Protein 5ZWL (pdb70)

Sequence (392 aa):
MVMTVRVIAPDKTVWDAPAEEVILPSTTGQLGILSNHAPLLTALETGVMRVRQDREWVAIALMGGFAEVENNEVTILVNGAERGDTIDLEKAKAEFAAAQAALAQAEQGESKQAKIQATQAFRRARARLQAAGGVVEIMRLVAAAKVAAAQEQVMASRPFADRLAQVLYSLQTRLRFEDVDLPLLAKRPVKTVALLVVTGDRGLCGGYNTNVIRRAKERLQQELEAEGLKYTLVIVGRKAAQYFQRRDYPIDAVYSGLEQIPSASEAGQIASELLSLFLSETVDRVELIYTKFVSLISSKPVVQTLLPLDPQGLETADDEIFRLTTRGSHLEVNREKVTSTLPALPSDMIFEQDPLQILDALLPLYLNNQLLRALQEAAASELAARMTAMNNA

Radius of gyration: 21.64 Å; Cα contacts (8 Å, |Δi|>4): 782; chains: 2; bounding box: 58×50×59 Å

Solvent-accessible surface area: 18267 Å² total; per-residue (Å²): 158,77,4,42,0,52,0,4,4,1,19,108,57,53,21,88,22,82,1,36,36,0,29,0,0,2,66,92,32,72,26,54,3,102,28,122,63,54,25,8,0,0,0,4,63,27,1,0,0,54,0,54,77,99,204,142,112,30,20,0,0,0,42,11,3,0,0,3,3,40,125,43,76,2,2,0,0,0,28,18,24,40,96,10,104,96,14,77,69,111,104,2,108,61,62,15,56,64,13,81,64,51,31,65,126,12,96,142,20,158,41,123,31,34,26,38,64,14,34,50,53,31,119,123,11,70,0,17,19,8,6,26,35,28,89,48,161,83,213,206,158,100,25,35,52,97,9,62,46,16,11,110,16,18,94,29,13,55,55,0,6,13,37,4,10,13,0,8,146,9,0,58,99,101,34,155,3,77,98,18,128,21,80,10,10,30,172,51,114,46,149,28,0,0,0,0,0,0,0,0,52,77,58,144,5,69,31,12,27,57,76,0,22,136,80,0,80,91,41,1,110,60,0,114,80,109,52,30,141,38,19,0,0,0,1,0,130,162,1,9,98,53,0,124,182,111,135,45,64,53,48,20,52,27,57,7,3,91,42,81,2,31,5,90,23,0,15,110,1,1,40,21,0,19,0,2,0,65,18,110,63,0,15,50,0,4,4,0,8,8,42,1,67,51,86,107,57,42,110,26,22,42,74,74,8,0,29,8,80,29,109,17,2,53,93,53,49,64,94,24,4,134,5,37,46,122,45,70,76,6,16,4,54,79,102,156,48,112,56,107,35,99,61,18,33,113,108,10,79,35,64,10,82,31,61,97,0,0,56,19,1,0,40,1,22,0,7,22,73,0,3,58,8,0,6,7,0,6,5,0,1,18,12,22,87,13,75,26,86,72,126,121

Foldseek 3Di:
DWAWEWEAAPVGTPDTDIFQWKWAQFPVGTDIDGPPDAKDKTWGDQAWMWTHRDHDIWIKGFHIFMWIAHNRYIYHYGNDIGTLVPADLVVLVVQLVVLVVQLVVVVVDDDPVSNVVSVSSNSNSLRSNCRNVVDNPD/DDPCLVVLLVVLLVLLVVLPVLQLVLQQLLQVLVVVDDLVPFDDQLQDQDDFQEEEEEQAAAAPPQQPCQVVQSLVVVVVVVVVCVVVNHHYEYEYADVVSVVVCVVVPGHHDYYHYHQDLRHDLVNLVVVLVSVCVCRSVPVGRWYKYWAWADPDFADIHIDIGTLTSDDSVVSNDGPFKRKRKDDDDLAITIDIGGDDSPDDHDDPPDDDPDDSSVVVNVSVSSVSSSVSSVRSSRRSSSRSRSNSVSVVVD

Nearest PDB structures (foldseek):
  5zwl-assembly1_E  TM=1.007E+00  e=2.828E-28  Thermosynechococcus vestitus BP-1
  6fkh-assembly1_e  TM=9.312E-01  e=1.196E-16  Spinacia oleracea
  5hkk-assembly2_P  TM=8.466E-01  e=2.250E-13  Caldalkalibacillus thermarum TA2.A1
  5ik2-assembly1_H  TM=8.121E-01  e=1.254E-13  Caldalkalibacillus thermarum TA2.A1
  2rq7-assembly1_A  TM=6.568E-01  e=1.268E-16  Thermosynechococcus vestitus BP-1

B-factor: mean 75.82, std 28.47, range [38.19, 203.87]

Structure (mmCIF, N/CA/C/O backbone):
data_5ZWL
#
_entry.id   5ZWL
#
_cell.length_a   71.556
_cell.length_b   71.556
_cell.length_c   204.969
_cell.angle_alpha   90.00
_cell.angle_beta   90.00
_cell.angle_gamma   90.00
#
_symmetry.space_group_name_H-M   'P 41 21 2'
#
loop_
_entity.id
_entity.type
_entity.pdbx_description
1 polymer 'ATP synthase epsilon chain'
2 polymer 'ATP synthase gamma chain'
3 water water
#
loop_
_atom_site.group_PDB
_atom_site.id
_atom_site.type_symbol
_atom_site.label_atom_id
_atom_site.label_alt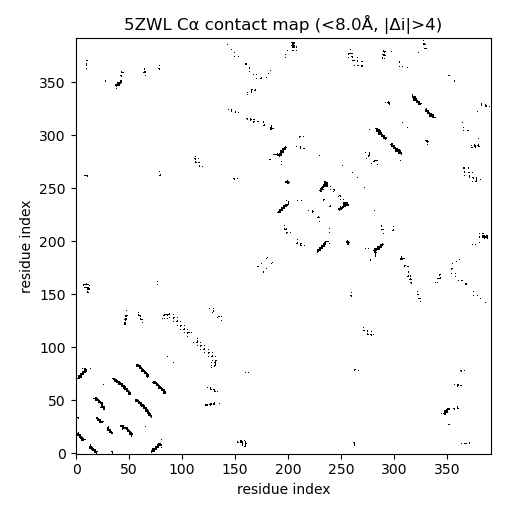_id
_atom_site.label_comp_id
_atom_site.label_asym_id
_atom_site.label_entity_id
_atom_site.label_seq_id
_atom_site.pdbx_PDB_ins_code
_atom_site.Cartn_x
_atom_site.Cartn_y
_atom_site.Cartn_z
_atom_site.occupancy
_atom_site.B_iso_or_equiv
_atom_site.auth_seq_id
_atom_site.auth_comp_id
_atom_site.auth_asym_id
_atom_site.auth_atom_id
_atom_site.pdbx_PDB_model_num
ATOM 1 N N . MET A 1 1 ? 13.338 51.221 -0.821 1.00 178.90 1 MET E N 1
ATOM 2 C CA . MET A 1 1 ? 12.518 50.320 -0.019 1.00 174.67 1 MET E CA 1
ATOM 3 C C . MET A 1 1 ? 11.340 49.730 -0.823 1.00 168.59 1 MET E C 1
ATOM 4 O O . MET A 1 1 ? 10.461 49.098 -0.247 1.00 173.33 1 MET E O 1
ATOM 9 N N . VAL A 1 2 ? 11.311 49.909 -2.145 1.00 139.03 2 VAL E N 1
ATOM 10 C CA . VAL A 1 2 ? 10.151 49.515 -2.937 1.00 111.98 2 VAL E CA 1
ATOM 11 C C . VAL A 1 2 ? 10.597 48.987 -4.290 1.00 93.30 2 VAL E C 1
ATOM 12 O O . VAL A 1 2 ? 11.488 49.555 -4.929 1.00 92.12 2 VAL E O 1
ATOM 16 N N . MET A 1 3 ? 9.971 47.897 -4.722 1.00 76.47 3 MET E N 1
ATOM 17 C CA . MET A 1 3 ? 10.013 47.465 -6.102 1.00 66.29 3 MET E CA 1
ATOM 18 C C . MET A 1 3 ? 8.581 47.418 -6.593 1.00 72.37 3 MET E C 1
ATOM 19 O O . MET A 1 3 ? 7.657 47.182 -5.812 1.00 76.52 3 MET E O 1
ATOM 24 N N . THR A 1 4 ? 8.384 47.657 -7.882 1.00 73.83 4 THR E N 1
ATOM 25 C CA . THR A 1 4 ? 7.101 47.361 -8.496 1.00 78.61 4 THR E CA 1
ATOM 26 C C . THR A 1 4 ? 7.202 45.998 -9.178 1.00 73.72 4 THR E C 1
ATOM 27 O O . THR A 1 4 ? 8.176 45.722 -9.886 1.00 71.68 4 THR E O 1
ATOM 31 N N . VAL A 1 5 ? 6.252 45.111 -8.882 1.00 70.49 5 VAL E N 1
ATOM 32 C CA . VAL A 1 5 ? 6.253 43.754 -9.415 1.00 63.47 5 VAL E CA 1
ATOM 33 C C . VAL A 1 5 ? 5.049 43.622 -10.323 1.00 66.21 5 VAL E C 1
ATOM 34 O O . VAL A 1 5 ? 3.920 43.920 -9.908 1.00 66.49 5 VAL E O 1
ATOM 38 N N . ARG A 1 6 ? 5.297 43.158 -11.551 1.00 64.38 6 ARG E N 1
ATOM 39 C CA . ARG A 1 6 ? 4.284 42.948 -12.572 1.00 68.97 6 ARG E CA 1
ATOM 40 C C . ARG A 1 6 ? 4.436 41.561 -13.175 1.00 61.00 6 ARG E C 1
ATOM 41 O O . ARG A 1 6 ? 5.513 41.216 -13.675 1.00 58.09 6 ARG E O 1
ATOM 49 N N . VAL A 1 7 ? 3.356 40.780 -13.155 1.00 58.24 7 VAL E N 1
ATOM 50 C CA . VAL A 1 7 ? 3.272 39.514 -13.868 1.00 52.75 7 VAL E CA 1
ATOM 51 C C . VAL A 1 7 ? 2.320 39.701 -15.054 1.00 56.31 7 VAL E C 1
ATOM 52 O O . VAL A 1 7 ? 1.151 40.097 -14.876 1.00 54.43 7 VAL E O 1
ATOM 56 N N . ILE A 1 8 ? 2.836 39.422 -16.254 1.00 56.22 8 ILE E N 1
ATOM 57 C CA . ILE A 1 8 ? 2.172 39.696 -17.526 1.00 57.58 8 ILE E CA 1
ATOM 58 C C . ILE A 1 8 ? 1.961 38.381 -18.273 1.00 57.63 8 ILE E C 1
ATOM 59 O O . ILE A 1 8 ? 2.923 37.636 -18.531 1.00 57.80 8 ILE E O 1
ATOM 64 N N . ALA A 1 9 ? 0.709 38.077 -18.571 1.00 54.55 9 ALA E N 1
ATOM 65 C CA . ALA A 1 9 ? 0.321 36.905 -19.337 1.00 54.44 9 ALA E CA 1
ATOM 66 C C . ALA A 1 9 ? 0.003 37.325 -20.774 1.00 54.35 9 ALA E C 1
ATOM 67 O O . ALA A 1 9 ? -0.043 38.522 -21.089 1.00 57.11 9 ALA E O 1
ATOM 69 N N . PRO A 1 10 ? -0.200 36.377 -21.687 1.00 52.37 10 PRO E N 1
ATOM 70 C CA . PRO A 1 10 ? -0.403 36.803 -23.091 1.00 56.18 10 PRO E CA 1
ATOM 71 C C . PRO A 1 10 ? -1.605 37.702 -23.261 1.00 56.77 10 PRO E C 1
ATOM 72 O O . PRO A 1 10 ? -1.553 38.602 -24.093 1.00 57.24 10 PRO E O 1
ATOM 76 N N . ASP A 1 11 ? -2.657 37.554 -22.448 1.00 61.37 11 ASP E N 1
ATOM 77 C CA . ASP A 1 11 ? -3.857 38.354 -22.660 1.00 63.41 11 ASP E CA 1
ATOM 78 C C . ASP A 1 11 ? -3.988 39.538 -21.727 1.00 65.88 11 ASP E C 1
ATOM 79 O O . ASP A 1 11 ? -4.830 40.408 -21.998 1.00 66.74 11 ASP E O 1
ATOM 84 N N . LYS A 1 12 ? -3.205 39.608 -20.647 1.00 64.94 12 LYS E N 1
ATOM 85 C CA . LYS A 1 12 ? -3.502 40.596 -19.614 1.00 65.74 12 LYS E CA 1
ATOM 86 C C . LYS A 1 12 ? -2.383 40.637 -18.571 1.00 62.29 12 LYS E C 1
ATOM 87 O O . LYS A 1 12 ? -1.628 39.680 -18.391 1.00 57.67 12 LYS E O 1
ATOM 93 N N . THR A 1 13 ? -2.272 41.771 -17.896 1.00 69.19 13 THR E N 1
ATOM 94 C CA . THR A 1 13 ? -1.441 41.825 -16.698 1.00 68.18 13 THR E CA 1
ATOM 95 C C . THR A 1 13 ? -2.200 41.157 -15.567 1.00 70.35 13 THR E C 1
ATOM 96 O O . THR A 1 13 ? -3.320 41.570 -15.246 1.00 71.46 13 THR E O 1
ATOM 100 N N . VAL A 1 14 ? -1.592 40.123 -14.979 1.00 69.49 14 VAL E N 1
ATOM 101 C CA . VAL A 1 14 ? -2.213 39.355 -13.908 1.00 66.10 14 VAL E CA 1
ATOM 102 C C . VAL A 1 14 ? -1.883 39.936 -12.537 1.00 7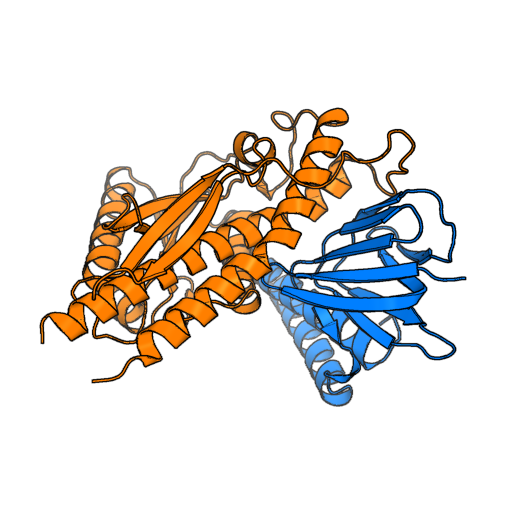0.24 14 VAL E C 1
ATOM 103 O O . VAL A 1 14 ? -2.729 39.915 -11.637 1.00 71.99 14 VAL E O 1
ATOM 107 N N . TRP A 1 15 ? -0.685 40.501 -12.368 1.00 68.72 15 TRP E N 1
ATOM 108 C CA . TRP A 1 15 ? -0.290 41.021 -11.070 1.00 67.35 15 TRP E CA 1
ATOM 109 C C . TRP A 1 15 ? 0.466 42.329 -11.236 1.00 67.27 15 TRP E C 1
ATOM 110 O O . TRP A 1 15 ? 1.335 42.437 -12.101 1.00 65.09 15 TRP E O 1
ATOM 121 N N . ASP A 1 16 ? 0.151 43.320 -10.397 1.00 67.42 16 ASP E N 1
ATOM 122 C CA . ASP A 1 16 ? 0.827 44.614 -10.498 1.00 69.40 16 ASP E CA 1
ATOM 123 C C . ASP A 1 16 ? 0.715 45.315 -9.140 1.00 70.13 16 ASP E C 1
ATOM 124 O O . ASP A 1 16 ? -0.337 45.881 -8.841 1.00 73.43 16 ASP E O 1
ATOM 129 N N . ALA A 1 17 ? 1.789 45.308 -8.347 1.00 68.30 17 ALA E N 1
ATOM 130 C CA . ALA A 1 17 ? 1.727 45.907 -7.008 1.00 71.27 17 ALA E CA 1
ATOM 131 C C . ALA A 1 17 ? 3.145 46.110 -6.480 1.00 70.21 17 ALA E C 1
ATOM 132 O O . ALA A 1 17 ? 4.083 45.434 -6.928 1.00 68.16 17 ALA E O 1
ATOM 134 N N . PRO A 1 18 ? 3.318 46.998 -5.504 1.00 74.26 18 PRO E N 1
ATOM 135 C CA . PRO A 1 18 ? 4.634 47.138 -4.876 1.00 75.36 18 PRO E CA 1
ATOM 136 C C . PRO A 1 18 ? 4.950 45.963 -3.962 1.00 71.93 18 PRO E C 1
ATOM 137 O O . PRO A 1 18 ? 4.067 45.308 -3.406 1.00 70.14 18 PRO E O 1
ATOM 141 N N . ALA A 1 19 ? 6.238 45.681 -3.839 1.00 67.65 19 ALA E N 1
ATOM 142 C CA . ALA A 1 19 ? 6.692 44.589 -3.011 1.00 65.12 19 ALA E CA 1
ATOM 143 C C . ALA A 1 19 ? 8.039 44.965 -2.417 1.00 69.68 19 ALA E C 1
ATOM 144 O O . ALA A 1 19 ? 8.815 45.725 -3.016 1.00 70.10 19 ALA E O 1
ATOM 146 N N . GLU A 1 20 ? 8.295 44.427 -1.227 1.00 62.11 20 GLU E N 1
ATOM 147 C CA . GLU A 1 20 ? 9.605 44.512 -0.598 1.00 62.27 20 GLU E CA 1
ATOM 148 C C . GLU A 1 20 ? 10.523 43.399 -1.050 1.00 61.42 20 GLU E C 1
ATOM 149 O O . GLU A 1 20 ? 11.742 43.562 -1.023 1.00 65.52 20 GLU E O 1
ATOM 155 N N . GLU A 1 21 ? 9.973 42.261 -1.436 1.00 58.12 21 GLU E N 1
ATOM 156 C CA . GLU A 1 21 ? 10.849 41.136 -1.751 1.00 56.22 21 GLU E CA 1
ATOM 157 C C . GLU A 1 21 ? 10.079 40.210 -2.672 1.00 55.88 21 GLU E C 1
ATOM 158 O O . GLU A 1 21 ? 8.868 40.054 -2.497 1.00 57.02 21 GLU E O 1
ATOM 164 N N . VAL A 1 22 ? 10.765 39.632 -3.682 1.00 53.13 22 VAL E N 1
ATOM 165 C CA . VAL A 1 22 ? 10.135 38.655 -4.556 1.00 55.19 22 VAL E CA 1
ATOM 166 C C . VAL A 1 22 ? 11.085 37.483 -4.744 1.00 50.18 22 VAL E C 1
ATOM 167 O O . VAL A 1 22 ? 12.298 37.668 -4.860 1.00 51.15 22 VAL E O 1
ATOM 171 N N . ILE A 1 23 ? 10.537 36.280 -4.664 1.00 49.14 23 ILE E N 1
ATOM 172 C CA . ILE A 1 23 ? 11.246 35.035 -4.899 1.00 48.04 23 ILE E CA 1
ATOM 173 C C . ILE A 1 23 ? 10.801 34.514 -6.272 1.00 52.05 23 ILE E C 1
ATOM 174 O O . ILE A 1 23 ? 9.605 34.254 -6.487 1.00 51.11 23 ILE E O 1
ATOM 179 N N . LEU A 1 24 ? 11.768 34.308 -7.173 1.00 50.90 24 LEU E N 1
ATOM 180 C CA . LEU A 1 24 ? 11.465 33.900 -8.547 1.00 51.41 24 LEU E CA 1
ATOM 181 C C . LEU A 1 24 ? 11.855 32.458 -8.766 1.00 52.75 24 LEU E C 1
ATOM 182 O O . LEU A 1 24 ? 12.961 32.039 -8.366 1.00 47.76 24 LEU E O 1
ATOM 187 N N . PRO A 1 25 ? 10.986 31.673 -9.417 1.00 51.51 25 PRO E N 1
ATOM 188 C CA . PRO A 1 25 ? 11.384 30.301 -9.692 1.00 50.66 25 PRO E CA 1
ATOM 189 C C . PRO A 1 25 ? 12.211 30.221 -10.969 1.00 47.97 25 PRO E C 1
ATOM 190 O O . PRO A 1 25 ? 11.742 29.845 -12.027 1.00 49.65 25 PRO E O 1
ATOM 194 N N . SER A 1 26 ? 13.494 30.581 -10.879 1.00 47.47 26 SER E N 1
ATOM 195 C CA . SER A 1 26 ? 14.326 30.501 -12.074 1.00 52.69 26 SER E CA 1
ATOM 196 C C . SER A 1 26 ? 14.664 29.041 -12.416 1.00 50.53 26 SER E C 1
ATOM 197 O O . SER A 1 26 ? 14.558 28.129 -11.579 1.00 52.40 26 SER E O 1
ATOM 200 N N . THR A 1 27 ? 15.095 28.812 -13.667 1.00 47.26 27 THR E N 1
ATOM 201 C CA . THR A 1 27 ? 15.442 27.444 -14.081 1.00 45.05 27 THR E CA 1
ATOM 202 C C . THR A 1 27 ? 16.668 26.897 -13.373 1.00 48.89 27 THR E C 1
ATOM 203 O O . THR A 1 27 ? 16.925 25.688 -13.440 1.00 54.23 27 THR E O 1
ATOM 207 N N . THR A 1 28 ? 17.443 27.755 -12.707 1.00 47.04 28 THR E N 1
ATOM 208 C CA . THR A 1 28 ? 18.591 27.339 -11.924 1.00 54.22 28 THR E CA 1
ATOM 209 C C . THR A 1 28 ? 18.374 27.530 -10.418 1.00 54.15 28 THR E C 1
ATOM 210 O O . THR A 1 28 ? 19.346 27.510 -9.646 1.00 56.82 28 THR E O 1
ATOM 214 N N . GLY A 1 29 ? 17.141 27.746 -9.980 1.00 52.65 29 GLY E N 1
ATOM 215 C CA . GLY A 1 29 ? 16.875 27.801 -8.541 1.00 52.50 29 GLY E CA 1
ATOM 216 C C . GLY A 1 29 ? 16.032 29.005 -8.164 1.00 53.59 29 GLY E C 1
ATOM 217 O O . GLY A 1 29 ? 15.741 29.885 -8.965 1.00 52.95 29 GLY E O 1
ATOM 218 N N . GLN A 1 30 ? 15.611 28.983 -6.899 1.00 56.33 30 GLN E N 1
ATOM 219 C CA . GLN A 1 30 ? 14.879 30.110 -6.366 1.00 53.63 30 GLN E CA 1
ATOM 220 C C . GLN A 1 30 ? 15.836 31.279 -6.228 1.00 53.75 30 GLN E C 1
ATOM 221 O O . GLN A 1 30 ? 16.918 31.153 -5.650 1.00 58.32 30 GLN E O 1
ATOM 227 N N . LEU A 1 31 ? 15.458 32.403 -6.816 1.00 53.84 31 LEU E N 1
ATOM 228 C CA . LEU A 1 31 ? 16.214 33.638 -6.764 1.00 55.27 31 LEU E CA 1
ATOM 229 C C . LEU A 1 31 ? 15.525 34.558 -5.787 1.00 54.54 31 LEU E C 1
ATOM 230 O O . LEU A 1 31 ? 14.314 34.758 -5.878 1.00 54.94 31 LEU E O 1
ATOM 235 N N . GLY A 1 32 ? 16.302 35.169 -4.911 1.00 55.14 32 GLY E N 1
ATOM 236 C CA . GLY A 1 32 ? 15.749 36.116 -3.975 1.00 54.57 32 GLY E CA 1
ATOM 237 C C . GLY A 1 32 ? 16.085 37.528 -4.363 1.00 51.50 32 GLY E C 1
ATOM 238 O O . GLY A 1 32 ? 17.256 37.891 -4.441 1.00 62.54 32 GLY E O 1
ATOM 239 N N . ILE A 1 33 ? 15.066 38.346 -4.598 1.00 54.50 33 ILE E N 1
ATOM 240 C CA . ILE A 1 33 ? 15.257 39.714 -5.055 1.00 53.17 33 ILE E CA 1
ATOM 241 C C . ILE A 1 33 ? 14.780 40.707 -4.007 1.00 54.68 33 ILE E C 1
ATOM 242 O O . ILE A 1 33 ? 13.585 40.756 -3.685 1.00 64.22 33 ILE E O 1
ATOM 247 N N . LEU A 1 34 ? 15.688 41.579 -3.586 1.00 56.28 34 LEU E N 1
ATOM 248 C CA . LEU A 1 34 ? 15.383 42.737 -2.762 1.00 61.23 34 LEU E CA 1
ATOM 249 C C . LEU A 1 34 ? 15.575 44.001 -3.582 1.00 65.81 34 LEU E C 1
ATOM 250 O O . LEU A 1 34 ? 16.159 43.978 -4.671 1.00 64.82 34 LEU E O 1
ATOM 255 N N . SER A 1 35 ? 15.116 45.111 -3.004 1.00 65.44 35 SER E N 1
ATOM 256 C CA . SER A 1 35 ? 15.264 46.427 -3.598 1.00 67.46 35 SER E CA 1
ATOM 257 C C . SER A 1 35 ? 16.705 46.690 -4.004 1.00 71.74 35 SER E C 1
ATOM 258 O O . SER A 1 35 ? 17.650 46.159 -3.409 1.00 69.70 35 SER E O 1
ATOM 261 N N . ASN A 1 36 ? 16.848 47.551 -5.026 1.00 71.33 36 ASN E N 1
ATOM 262 C CA . ASN A 1 36 ? 18.132 48.045 -5.534 1.00 72.66 36 ASN E CA 1
ATOM 263 C C . ASN A 1 36 ? 19.004 46.917 -6.079 1.00 69.35 36 ASN E C 1
ATOM 264 O O . ASN A 1 36 ? 20.228 46.941 -5.976 1.00 68.48 36 ASN E O 1
ATOM 269 N N . HIS A 1 37 ? 18.389 45.913 -6.669 1.00 63.38 37 HIS E N 1
ATOM 270 C CA . HIS A 1 37 ? 19.162 44.842 -7.267 1.00 68.40 37 HIS E CA 1
ATOM 271 C C . HIS A 1 37 ? 19.697 45.297 -8.630 1.00 70.47 37 HIS E C 1
ATOM 272 O O . HIS A 1 37 ? 19.038 46.067 -9.350 1.00 70.14 37 HIS E O 1
ATOM 279 N N . ALA A 1 38 ? 20.909 44.834 -8.968 1.00 70.29 38 ALA E N 1
ATOM 280 C CA . ALA A 1 38 ? 21.479 45.090 -10.292 1.00 73.88 38 ALA E CA 1
ATOM 281 C C . ALA A 1 38 ? 20.602 44.469 -11.378 1.00 67.95 38 ALA E C 1
ATOM 282 O O . ALA A 1 38 ? 19.944 43.453 -11.144 1.00 66.33 38 ALA E O 1
ATOM 284 N N . PRO A 1 39 ? 20.595 45.043 -12.581 1.00 71.08 39 PRO E N 1
ATOM 285 C CA . PRO A 1 39 ? 19.756 44.496 -13.660 1.00 65.22 39 PRO E CA 1
ATOM 286 C C . PRO A 1 39 ? 20.100 43.045 -13.971 1.00 64.96 39 PRO E C 1
ATOM 287 O O . PRO A 1 39 ? 21.258 42.630 -13.958 1.00 68.05 39 PRO E O 1
ATOM 291 N N . LEU A 1 40 ? 19.069 42.262 -14.238 1.00 61.58 40 LEU E N 1
ATOM 292 C CA . LEU A 1 40 ? 19.225 40.828 -14.368 1.00 60.81 40 LEU E CA 1
ATOM 293 C C . LEU A 1 40 ? 18.143 40.323 -15.305 1.00 60.42 40 LEU E C 1
ATOM 294 O O . LEU A 1 40 ? 17.018 40.831 -15.278 1.00 62.74 40 LEU E O 1
ATOM 299 N N . LEU A 1 41 ? 18.474 39.303 -16.100 1.00 62.01 41 LEU E N 1
ATOM 300 C CA . LEU A 1 41 ? 17.507 38.595 -16.939 1.00 55.59 41 LEU E CA 1
ATOM 301 C C . LEU A 1 41 ? 17.611 37.120 -16.578 1.00 54.09 41 LEU E C 1
ATOM 302 O O . LEU A 1 41 ? 18.716 36.609 -16.389 1.00 59.00 41 LEU E O 1
ATOM 307 N N . THR A 1 42 ? 16.476 36.446 -16.406 1.00 53.30 42 THR E N 1
ATOM 308 C CA . THR A 1 42 ? 16.520 35.034 -16.042 1.00 50.88 42 THR E CA 1
ATOM 309 C C . THR A 1 42 ? 15.370 34.295 -16.702 1.00 52.76 42 THR E C 1
ATOM 310 O O . THR A 1 42 ? 14.274 34.850 -16.871 1.00 54.12 42 THR E O 1
ATOM 314 N N . ALA A 1 43 ? 15.627 33.040 -17.074 1.00 48.89 43 ALA E N 1
ATOM 315 C CA . ALA A 1 43 ? 14.540 32.121 -17.384 1.00 48.54 43 ALA E CA 1
ATOM 316 C C . ALA A 1 43 ? 13.773 31.747 -16.115 1.00 50.74 43 ALA E C 1
ATOM 317 O O . ALA A 1 43 ? 14.335 31.699 -15.014 1.00 50.47 43 ALA E O 1
ATOM 319 N N . LEU A 1 44 ? 12.490 31.432 -16.286 1.00 47.80 44 LEU E N 1
ATOM 320 C CA . LEU A 1 44 ? 11.614 30.972 -15.217 1.00 46.64 44 LEU E CA 1
ATOM 321 C C . LEU A 1 44 ? 11.049 29.622 -15.603 1.00 50.10 44 LEU E C 1
ATOM 322 O O . LEU A 1 44 ? 10.553 29.445 -16.742 1.00 50.92 44 LEU E O 1
ATOM 327 N N . GLU A 1 45 ? 11.159 28.670 -14.683 1.00 47.39 45 GLU E N 1
ATOM 328 C CA . GLU A 1 45 ? 10.529 27.375 -14.868 1.00 48.15 45 GLU E CA 1
ATOM 329 C C . GLU A 1 45 ? 9.039 27.500 -14.575 1.00 47.01 45 GLU E C 1
ATOM 330 O O . GLU A 1 45 ? 8.564 28.533 -14.110 1.00 52.63 45 GLU E O 1
ATOM 336 N N . THR A 1 46 ? 8.287 26.451 -14.868 1.00 46.06 46 THR E N 1
ATOM 337 C CA . THR A 1 46 ? 6.951 26.316 -14.301 1.00 46.06 46 THR E CA 1
ATOM 338 C C . THR A 1 46 ? 7.099 26.018 -12.809 1.00 48.34 46 THR E C 1
ATOM 339 O O . THR A 1 46 ? 7.645 24.975 -12.450 1.00 46.01 46 THR E O 1
ATOM 343 N N . GLY A 1 47 ? 6.629 26.925 -11.948 1.00 45.87 47 GLY E N 1
ATOM 344 C CA . GLY A 1 47 ? 6.820 26.758 -10.507 1.00 48.19 47 GLY E CA 1
ATOM 345 C C . GLY A 1 47 ? 6.167 27.887 -9.740 1.00 50.94 47 GLY E C 1
ATOM 346 O O . GLY A 1 47 ? 5.183 28.443 -10.234 1.00 51.78 47 GLY E O 1
ATOM 347 N N . VAL A 1 48 ? 6.674 28.259 -8.552 1.00 52.02 48 VAL E N 1
ATOM 348 C CA . VAL A 1 48 ? 5.983 29.216 -7.703 1.00 47.40 48 VAL E CA 1
ATOM 349 C C . VAL A 1 48 ? 6.883 30.430 -7.483 1.00 50.13 48 VAL E C 1
ATOM 350 O O . VAL A 1 48 ? 8.086 30.305 -7.228 1.00 54.48 48 VAL E O 1
ATOM 354 N N . MET A 1 49 ? 6.301 31.602 -7.603 1.00 46.98 49 MET E N 1
ATOM 355 C CA . MET A 1 49 ? 6.939 32.821 -7.186 1.00 54.56 49 MET E CA 1
ATOM 356 C C . MET A 1 49 ? 6.286 33.258 -5.886 1.00 53.34 49 MET E C 1
ATOM 357 O O . MET A 1 49 ? 5.150 32.881 -5.586 1.00 54.59 49 MET E O 1
ATOM 362 N N . ARG A 1 50 ? 6.990 34.091 -5.141 1.00 50.36 50 ARG E N 1
ATOM 363 C CA . ARG A 1 50 ? 6.416 34.641 -3.926 1.00 49.28 50 ARG E CA 1
ATOM 364 C C . ARG A 1 50 ? 6.713 36.122 -3.824 1.00 50.35 50 ARG E C 1
ATOM 365 O O . ARG A 1 50 ? 7.770 36.596 -4.221 1.00 56.63 50 ARG E O 1
ATOM 373 N N . VAL A 1 51 ? 5.763 36.847 -3.262 1.00 51.84 51 VAL E N 1
ATOM 374 C CA . VAL A 1 51 ? 5.805 38.297 -3.193 1.00 55.56 51 VAL E CA 1
ATOM 375 C C . VAL A 1 51 ? 5.481 38.707 -1.762 1.00 59.01 51 VAL E C 1
ATOM 376 O O . VAL A 1 51 ? 4.474 38.263 -1.195 1.00 58.67 51 VAL E O 1
ATOM 380 N N . ARG A 1 52 ? 6.350 39.529 -1.168 1.00 59.06 52 ARG E N 1
ATOM 381 C CA . ARG A 1 52 ? 6.126 40.109 0.140 1.00 61.74 52 ARG E CA 1
ATOM 382 C C . ARG A 1 52 ? 6.028 41.623 -0.010 1.00 66.14 52 ARG E C 1
ATOM 383 O O . ARG A 1 52 ? 7.037 42.301 -0.282 1.00 63.84 52 ARG E O 1
ATOM 391 N N . GLN A 1 53 ? 4.801 42.132 0.137 1.00 61.58 53 GLN E N 1
ATOM 392 C CA . GLN A 1 53 ? 4.529 43.559 0.017 1.00 72.49 53 GLN E CA 1
ATOM 393 C C . GLN A 1 53 ? 4.868 44.290 1.312 1.00 78.93 53 GLN E C 1
ATOM 394 O O . GLN A 1 53 ? 5.435 45.391 1.285 1.00 84.39 53 GLN E O 1
ATOM 400 N N . ASP A 1 54 ? 4.538 43.705 2.458 1.00 76.21 54 ASP E N 1
ATOM 401 C CA . ASP A 1 54 ? 4.982 44.317 3.712 1.00 75.43 54 ASP E CA 1
ATOM 402 C C . ASP A 1 54 ? 5.662 43.252 4.564 1.00 71.46 54 ASP E C 1
ATOM 403 O O . ASP A 1 54 ? 6.893 43.128 4.550 1.00 66.49 54 ASP E O 1
ATOM 408 N N . ARG A 1 55 ? 4.867 42.442 5.250 1.00 70.54 55 ARG E N 1
ATOM 409 C CA . ARG A 1 55 ? 5.395 41.426 6.140 1.00 69.50 55 ARG E CA 1
ATOM 410 C C . ARG A 1 55 ? 4.791 40.070 5.875 1.00 69.07 55 ARG E C 1
ATOM 411 O O . ARG A 1 55 ? 5.166 39.111 6.550 1.00 72.76 55 ARG E O 1
ATOM 419 N N . GLU A 1 56 ? 3.852 39.964 4.954 1.00 67.98 56 GLU E N 1
ATOM 420 C CA . GLU A 1 56 ? 3.233 38.693 4.623 1.00 70.67 56 GLU E CA 1
ATOM 421 C C . GLU A 1 56 ? 3.567 38.308 3.195 1.00 71.37 56 GLU E C 1
ATOM 422 O O . GLU A 1 56 ? 3.971 39.139 2.377 1.00 69.43 56 GLU E O 1
ATOM 428 N N . TRP A 1 57 ? 3.394 37.023 2.922 1.00 66.29 57 TRP E N 1
ATOM 429 C CA . TRP A 1 57 ? 3.796 36.406 1.690 1.00 64.50 57 TRP E CA 1
ATOM 430 C C . TRP A 1 57 ? 2.563 36.047 0.878 1.00 65.93 57 TRP E C 1
ATOM 431 O O . TRP A 1 57 ? 1.519 35.695 1.433 1.00 71.34 57 TRP E O 1
ATOM 442 N N . VAL A 1 58 ? 2.695 36.180 -0.429 1.00 64.57 58 VAL E N 1
ATOM 443 C CA . VAL A 1 58 ? 1.677 35.777 -1.390 1.00 61.03 58 VAL E CA 1
ATOM 444 C C . VAL A 1 58 ? 2.376 34.923 -2.420 1.00 56.75 58 VAL E C 1
ATOM 445 O O . VAL A 1 58 ? 3.410 35.324 -2.964 1.00 58.24 58 VAL E O 1
ATOM 449 N N . ALA A 1 59 ? 1.826 33.744 -2.697 1.00 57.15 59 ALA E N 1
ATOM 450 C CA . ALA A 1 59 ? 2.397 32.849 -3.683 1.00 53.91 59 ALA E CA 1
ATOM 451 C C . ALA A 1 59 ? 1.575 32.829 -4.977 1.00 56.85 59 ALA E C 1
ATOM 452 O O . ALA A 1 59 ? 0.340 32.829 -4.938 1.00 59.09 59 ALA E O 1
ATOM 454 N N . ILE A 1 60 ? 2.268 32.797 -6.123 1.00 50.58 60 ILE E N 1
ATOM 455 C CA . ILE A 1 60 ? 1.640 32.715 -7.446 1.00 53.06 60 ILE E CA 1
ATOM 456 C C . ILE A 1 60 ? 2.272 31.584 -8.247 1.00 51.54 60 ILE E C 1
ATOM 457 O O . ILE A 1 60 ? 3.496 31.522 -8.405 1.00 53.34 60 ILE E O 1
ATOM 462 N N . ALA A 1 61 ? 1.441 30.690 -8.759 1.00 51.27 61 ALA E N 1
ATOM 463 C CA . ALA A 1 61 ? 1.892 29.666 -9.685 1.00 50.51 61 ALA E CA 1
ATOM 464 C C . ALA A 1 61 ? 2.166 30.273 -11.068 1.00 52.64 61 ALA E C 1
ATOM 465 O O . ALA A 1 61 ? 1.327 30.993 -11.618 1.00 52.75 61 ALA E O 1
ATOM 467 N N . LEU A 1 62 ? 3.347 30.012 -11.610 1.00 50.45 62 LEU E N 1
ATOM 468 C CA . LEU A 1 62 ? 3.773 30.543 -12.907 1.00 51.45 62 LEU E CA 1
ATOM 469 C C . LEU A 1 62 ? 4.005 29.391 -13.862 1.00 52.34 62 LEU E C 1
ATOM 470 O O . LEU A 1 62 ? 4.576 28.359 -13.485 1.00 47.80 62 LEU E O 1
ATOM 475 N N . MET A 1 63 ? 3.539 29.557 -15.104 1.00 49.44 63 MET E N 1
ATOM 476 C CA . MET A 1 63 ? 3.637 28.509 -16.111 1.00 54.81 63 MET E CA 1
ATOM 477 C C . MET A 1 63 ? 4.865 28.677 -17.014 1.00 55.66 63 MET E C 1
ATOM 478 O O . MET A 1 63 ? 4.791 28.399 -18.223 1.00 55.54 63 MET E O 1
ATOM 483 N N . GLY A 1 64 ? 5.968 29.194 -16.491 1.00 48.60 64 GLY E N 1
ATOM 484 C CA . GLY A 1 64 ? 7.178 29.270 -17.314 1.00 46.81 64 GLY E CA 1
ATOM 485 C C . GLY A 1 64 ? 7.290 30.584 -18.064 1.00 49.87 64 GLY E C 1
ATOM 486 O O . GLY A 1 64 ? 6.304 31.248 -18.364 1.00 50.62 64 GLY E O 1
ATOM 487 N N . GLY A 1 65 ? 8.520 30.989 -18.350 1.00 48.59 65 GLY E N 1
ATOM 488 C CA . GLY A 1 65 ? 8.680 32.281 -18.963 1.00 46.96 65 GLY E CA 1
ATOM 489 C C . GLY A 1 65 ? 10.030 32.885 -18.613 1.00 46.01 65 GLY E C 1
ATOM 490 O O . GLY A 1 65 ? 11.040 32.175 -18.594 1.00 49.11 65 GLY E O 1
ATOM 491 N N . PHE A 1 66 ? 10.047 34.189 -18.385 1.00 48.06 66 PHE E N 1
ATOM 492 C CA . PHE A 1 66 ? 11.272 34.865 -17.985 1.00 51.79 66 PHE E CA 1
ATOM 493 C C . PHE A 1 66 ? 10.918 36.076 -17.136 1.00 53.00 66 PHE E C 1
ATOM 494 O O . PHE A 1 66 ? 9.759 36.497 -17.069 1.00 51.58 66 PHE E O 1
ATOM 502 N N . ALA A 1 67 ? 11.956 36.664 -16.514 1.00 51.94 67 ALA E N 1
ATOM 503 C CA . ALA A 1 67 ? 11.824 37.817 -15.635 1.00 50.00 67 ALA E CA 1
ATOM 504 C C . ALA A 1 67 ? 12.994 38.749 -15.883 1.00 54.23 67 ALA E C 1
ATOM 505 O O . ALA A 1 67 ? 14.126 38.293 -16.106 1.00 52.61 67 ALA E O 1
ATOM 507 N N . GLU A 1 68 ? 12.727 40.045 -15.837 1.00 50.05 68 GLU E N 1
ATOM 508 C CA . GLU A 1 68 ? 13.774 41.038 -15.830 1.00 59.57 68 GLU E CA 1
ATOM 509 C C . GLU A 1 68 ? 13.645 41.838 -14.545 1.00 59.38 68 GLU E C 1
ATOM 510 O O . GLU A 1 68 ? 12.550 42.041 -14.008 1.00 60.56 68 GLU E O 1
ATOM 516 N N . VAL A 1 69 ? 14.775 42.282 -14.049 1.00 59.49 69 VAL E N 1
ATOM 517 C CA . VAL A 1 69 ? 14.779 43.116 -12.868 1.00 59.12 69 VAL E CA 1
ATOM 518 C C . VAL A 1 69 ? 15.721 44.275 -13.169 1.00 64.05 69 VAL E C 1
ATOM 519 O O . VAL A 1 69 ? 16.895 44.064 -13.516 1.00 63.16 69 VAL E O 1
ATOM 523 N N . GLU A 1 70 ? 15.186 45.497 -13.116 1.00 64.76 70 GLU E N 1
ATOM 524 C CA . GLU A 1 70 ? 15.935 46.676 -13.529 1.00 72.29 70 GLU E CA 1
ATOM 525 C C . GLU A 1 70 ? 15.330 47.885 -12.845 1.00 73.88 70 GLU E C 1
ATOM 526 O O . GLU A 1 70 ? 14.121 48.104 -12.946 1.00 73.35 70 GLU E O 1
ATOM 532 N N . ASN A 1 71 ? 16.166 48.657 -12.159 1.00 78.83 71 ASN E N 1
ATOM 533 C CA . ASN A 1 71 ? 15.761 49.901 -11.500 1.00 85.74 71 ASN E CA 1
ATOM 534 C C . ASN A 1 71 ? 14.493 49.711 -10.682 1.00 83.41 71 ASN E C 1
ATOM 535 O O . ASN A 1 71 ? 13.524 50.466 -10.809 1.00 83.36 71 ASN E O 1
ATOM 540 N N . ASN A 1 72 ? 14.506 48.654 -9.855 1.00 77.66 72 ASN E N 1
ATOM 541 C CA . ASN A 1 72 ? 13.405 48.336 -8.956 1.00 75.08 72 ASN E CA 1
ATOM 542 C C . ASN A 1 72 ? 12.089 48.093 -9.685 1.00 74.33 72 ASN E C 1
ATOM 543 O O . ASN A 1 72 ? 11.005 48.342 -9.141 1.00 73.43 72 ASN E O 1
ATOM 548 N N . GLU A 1 73 ? 12.185 47.595 -10.918 1.00 73.91 73 GLU E N 1
ATOM 549 C CA . 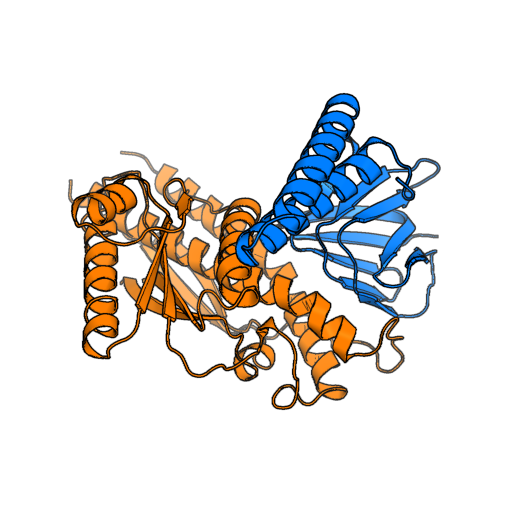GLU A 1 73 ? 11.062 47.031 -11.643 1.00 70.93 73 GLU E CA 1
ATOM 550 C C . GLU A 1 73 ? 11.348 45.558 -11.886 1.00 68.30 73 GLU E C 1
ATOM 551 O O . GLU A 1 73 ? 12.368 45.204 -12.501 1.00 67.22 73 GLU E O 1
ATOM 557 N N . VAL A 1 74 ? 10.440 44.707 -11.412 1.00 62.39 74 VAL E N 1
ATOM 558 C CA . VAL A 1 74 ? 10.472 43.281 -11.664 1.00 58.91 74 VAL E CA 1
ATOM 559 C C . VAL A 1 74 ? 9.341 42.999 -12.647 1.00 62.52 74 VAL E C 1
ATOM 560 O O . VAL A 1 74 ? 8.157 43.219 -12.341 1.00 60.02 74 VAL E O 1
ATOM 564 N N . THR A 1 75 ? 9.706 42.572 -13.854 1.00 62.55 75 THR E N 1
ATOM 565 C CA . THR A 1 75 ? 8.739 42.298 -14.911 1.00 62.22 75 THR E CA 1
ATOM 566 C C . THR A 1 75 ? 8.802 40.820 -15.243 1.00 58.66 75 THR E C 1
ATOM 567 O O . THR A 1 75 ? 9.865 40.290 -15.595 1.00 57.73 75 THR E O 1
ATOM 571 N N . ILE A 1 76 ? 7.673 40.146 -15.089 1.00 55.37 76 ILE E N 1
ATOM 572 C CA . ILE A 1 76 ? 7.605 38.708 -15.207 1.00 54.41 76 ILE E CA 1
ATOM 573 C C . ILE A 1 76 ? 6.676 38.398 -16.376 1.00 56.29 76 ILE E C 1
ATOM 574 O O . ILE A 1 76 ? 5.519 38.844 -16.378 1.00 55.28 76 ILE E O 1
ATOM 579 N N . LEU A 1 77 ? 7.201 37.688 -17.386 1.00 53.45 77 LEU E N 1
ATOM 580 C CA . LEU A 1 77 ? 6.421 37.239 -18.539 1.00 51.39 77 LEU E CA 1
ATOM 581 C C . LEU A 1 77 ? 6.249 35.740 -18.485 1.00 47.20 77 LEU E C 1
ATOM 582 O O . LEU A 1 77 ? 7.232 34.993 -18.520 1.00 49.19 77 LEU E O 1
ATOM 587 N N . VAL A 1 78 ? 4.996 35.299 -18.435 1.00 47.87 78 VAL E N 1
ATOM 588 C CA . VAL A 1 78 ? 4.672 33.885 -18.307 1.00 47.91 78 VAL E CA 1
ATOM 589 C C . VAL A 1 78 ? 3.516 33.540 -19.238 1.00 52.44 78 VAL E C 1
ATOM 590 O O . VAL A 1 78 ? 2.713 34.401 -19.616 1.00 52.05 78 VAL E O 1
ATOM 594 N N . ASN A 1 79 ? 3.463 32.261 -19.634 1.00 50.63 79 ASN E N 1
ATOM 595 C CA . ASN A 1 79 ? 2.369 31.762 -20.450 1.00 49.96 79 ASN E CA 1
ATOM 596 C C . ASN A 1 79 ? 1.062 31.725 -19.666 1.00 53.88 79 ASN E C 1
ATOM 597 O O . ASN A 1 79 ? -0.022 31.745 -20.255 1.00 44.54 79 ASN E O 1
ATOM 602 N N . GLY A 1 80 ? 1.144 31.764 -18.344 1.00 49.88 80 GLY E N 1
ATOM 603 C CA . GLY A 1 80 ? -0.015 31.744 -17.460 1.00 52.76 80 GLY E CA 1
ATOM 604 C C . GLY A 1 80 ? 0.422 31.921 -16.014 1.00 51.67 80 GLY E C 1
ATOM 605 O O . GLY A 1 80 ? 1.554 31.560 -15.680 1.00 49.86 80 GLY E O 1
ATOM 606 N N . ALA A 1 81 ? -0.443 32.484 -15.167 1.00 54.77 81 ALA E N 1
ATOM 607 C CA . ALA A 1 81 ? -0.160 32.707 -13.752 1.00 57.67 81 ALA E CA 1
ATOM 608 C C . ALA A 1 81 ? -1.470 32.611 -12.971 1.00 60.94 81 ALA E C 1
ATOM 609 O O . ALA A 1 81 ? -2.513 33.103 -13.421 1.00 61.64 81 ALA E O 1
ATOM 611 N N . GLU A 1 82 ? -1.406 31.991 -11.795 1.00 60.57 82 GLU E N 1
ATOM 612 C CA . GLU A 1 82 ? -2.573 31.780 -10.935 1.00 63.53 82 GLU E CA 1
ATOM 613 C C . GLU A 1 82 ? -2.209 32.096 -9.486 1.00 61.99 82 GLU E C 1
ATOM 614 O O . GLU A 1 82 ? -1.285 31.482 -8.957 1.00 58.52 82 GLU E O 1
ATOM 620 N N . ARG A 1 83 ? -2.953 33.008 -8.842 1.00 65.82 83 ARG E N 1
ATOM 621 C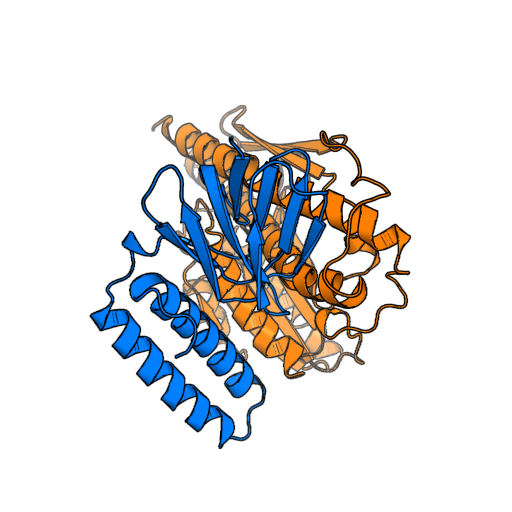 CA . ARG A 1 83 ? -2.766 33.323 -7.426 1.00 69.82 83 ARG E CA 1
ATOM 622 C C . ARG A 1 83 ? -3.000 32.095 -6.562 1.00 68.13 83 ARG E C 1
ATOM 623 O O . ARG A 1 83 ? -4.023 31.424 -6.688 1.00 70.11 83 ARG E O 1
ATOM 631 N N . GLY A 1 84 ? -2.062 31.802 -5.667 1.00 66.14 84 GLY E N 1
ATOM 632 C CA . GLY A 1 84 ? -2.238 30.649 -4.807 1.00 70.92 84 GLY E CA 1
ATOM 633 C C . GLY A 1 84 ? -3.473 30.723 -3.915 1.00 79.84 84 GLY E C 1
ATOM 634 O O . GLY A 1 84 ? -3.970 29.681 -3.492 1.00 77.32 84 GLY E O 1
ATOM 635 N N . ASP A 1 85 ? -3.992 31.930 -3.641 1.00 91.87 85 ASP E N 1
ATOM 636 C CA . ASP A 1 85 ? -5.231 32.090 -2.875 1.00 105.19 85 ASP E CA 1
ATOM 637 C C . ASP A 1 85 ? -6.420 31.437 -3.546 1.00 101.81 85 ASP E C 1
ATOM 638 O O . ASP A 1 85 ? -7.423 31.160 -2.883 1.00 103.95 85 ASP E O 1
ATOM 643 N N . THR A 1 86 ? -6.319 31.198 -4.841 1.00 96.68 86 THR E N 1
ATOM 644 C CA . THR A 1 86 ? -7.387 30.713 -5.691 1.00 97.44 86 THR E CA 1
ATOM 645 C C . THR A 1 86 ? -7.479 29.190 -5.722 1.00 96.68 86 THR E C 1
ATOM 646 O O . THR A 1 86 ? -8.514 28.650 -6.122 1.00 99.95 86 THR E O 1
ATOM 650 N N . ILE A 1 87 ? -6.461 28.488 -5.234 1.00 90.61 87 ILE E N 1
ATOM 651 C CA . ILE A 1 87 ? -6.276 27.060 -5.474 1.00 82.76 87 ILE E CA 1
ATOM 652 C C . ILE A 1 87 ? -6.643 26.299 -4.207 1.00 84.76 87 ILE E C 1
ATOM 653 O O . ILE A 1 87 ? -6.205 26.666 -3.105 1.00 83.28 87 ILE E O 1
ATOM 658 N N . ASP A 1 88 ? -7.470 25.260 -4.341 1.00 83.79 88 ASP E N 1
ATOM 659 C CA . ASP A 1 88 ? -7.881 24.522 -3.149 1.00 87.10 88 ASP E CA 1
ATOM 660 C C . ASP A 1 88 ? -6.798 23.514 -2.791 1.00 84.16 88 ASP E C 1
ATOM 661 O O . ASP A 1 88 ? -6.512 22.614 -3.588 1.00 84.32 88 ASP E O 1
ATOM 666 N N . LEU A 1 89 ? -6.193 23.653 -1.604 1.00 80.56 89 LEU E N 1
ATOM 667 C CA . LEU A 1 89 ? -4.982 22.886 -1.329 1.00 76.70 89 LEU E CA 1
ATOM 668 C C . LEU A 1 89 ? -5.264 21.387 -1.303 1.00 79.87 89 LEU E C 1
ATOM 669 O O . LEU A 1 89 ? -4.461 20.590 -1.808 1.00 79.35 89 LEU E O 1
ATOM 674 N N . GLU A 1 90 ? -6.411 20.984 -0.755 1.00 81.52 90 GLU E N 1
ATOM 675 C CA . GLU A 1 90 ? -6.792 19.577 -0.795 1.00 88.58 90 GLU E CA 1
ATOM 676 C C . GLU A 1 90 ? -6.921 19.096 -2.227 1.00 87.79 90 GLU E C 1
ATOM 677 O O . GLU A 1 90 ? -6.383 18.042 -2.595 1.00 87.63 90 GLU E O 1
ATOM 683 N N . LYS A 1 91 ? -7.621 19.878 -3.052 1.00 87.29 91 LYS E N 1
ATOM 684 C CA . LYS A 1 91 ? -7.797 19.543 -4.454 1.00 88.55 91 LYS E CA 1
ATOM 685 C C . LYS A 1 91 ? -6.450 19.425 -5.151 1.00 84.96 91 LYS E C 1
ATOM 686 O O . LYS A 1 91 ? -6.233 18.501 -5.939 1.00 79.97 91 LYS E O 1
ATOM 692 N N . ALA A 1 92 ? -5.520 20.346 -4.852 1.00 83.94 92 ALA E N 1
ATOM 693 C CA . ALA A 1 92 ? -4.248 20.400 -5.573 1.00 78.36 92 ALA E CA 1
ATOM 694 C C . ALA A 1 92 ? -3.328 19.262 -5.163 1.00 76.81 92 ALA E C 1
ATOM 695 O O . ALA A 1 92 ? -2.542 18.766 -5.984 1.00 73.73 92 ALA E O 1
ATOM 697 N N . LYS A 1 93 ? -3.415 18.833 -3.911 1.00 77.91 93 LYS E N 1
ATOM 698 C CA . LYS A 1 93 ? -2.763 17.589 -3.518 1.00 79.61 93 LYS E CA 1
ATOM 699 C C . LYS A 1 93 ? -3.340 16.435 -4.327 1.00 84.06 93 LYS E C 1
ATOM 700 O O . LYS A 1 93 ? -2.597 15.622 -4.893 1.00 87.73 93 LYS E O 1
ATOM 706 N N . ALA A 1 94 ? -4.671 16.389 -4.442 1.00 85.59 94 ALA E N 1
ATOM 707 C CA . ALA A 1 94 ? -5.305 15.327 -5.219 1.00 88.23 94 ALA E CA 1
ATOM 708 C C . ALA A 1 94 ? -4.803 15.321 -6.656 1.00 79.33 94 ALA E C 1
ATOM 709 O O . ALA A 1 94 ? -4.414 14.277 -7.202 1.00 76.40 94 ALA E O 1
ATOM 711 N N . GLU A 1 95 ? -4.810 16.486 -7.285 1.00 79.33 95 GLU E N 1
ATOM 712 C CA . GLU A 1 95 ? -4.445 16.567 -8.685 1.00 75.27 95 GLU E CA 1
ATOM 713 C C . GLU A 1 95 ? -2.981 16.236 -8.884 1.00 71.73 95 GLU E C 1
ATOM 714 O O . GLU A 1 95 ? -2.628 15.527 -9.825 1.00 74.02 95 GLU E O 1
ATOM 720 N N . PHE A 1 96 ? -2.115 16.746 -8.020 1.00 70.81 96 PHE E N 1
ATOM 721 C CA . PHE A 1 96 ? -0.700 16.421 -8.119 1.00 72.25 96 PHE E CA 1
ATOM 722 C C . PHE A 1 96 ? -0.465 14.917 -8.032 1.00 73.59 96 PHE E C 1
ATOM 723 O O . PHE A 1 96 ? 0.298 14.353 -8.826 1.00 70.85 96 PHE E O 1
ATOM 731 N N . ALA A 1 97 ? -1.076 14.254 -7.048 1.00 76.98 97 ALA E N 1
ATOM 732 C CA . ALA A 1 97 ? -0.917 12.809 -6.977 1.00 79.13 97 ALA E CA 1
ATOM 733 C C . ALA A 1 97 ? -1.410 12.152 -8.268 1.00 81.91 97 ALA E C 1
ATOM 734 O O . ALA A 1 97 ? -0.717 11.303 -8.844 1.00 82.13 97 ALA E O 1
ATOM 736 N N . ALA A 1 98 ? -2.572 12.585 -8.777 1.00 80.14 98 ALA E N 1
ATOM 737 C CA . ALA A 1 98 ? -3.135 11.950 -9.963 1.00 81.63 98 ALA E CA 1
ATOM 738 C C . ALA A 1 98 ? -2.247 12.167 -11.195 1.00 82.14 98 ALA E C 1
ATOM 739 O O . ALA A 1 98 ? -2.005 11.235 -11.969 1.00 84.37 98 ALA E O 1
ATOM 741 N N . ALA A 1 99 ? -1.748 13.391 -11.383 1.00 77.45 99 ALA E N 1
ATOM 742 C CA . ALA A 1 99 ? -0.827 13.672 -12.474 1.00 75.52 99 ALA E CA 1
ATOM 743 C C . ALA A 1 99 ? 0.475 12.912 -12.305 1.00 72.16 99 ALA E C 1
ATOM 744 O O . ALA A 1 99 ? 1.104 12.521 -13.293 1.00 70.29 99 ALA E O 1
ATOM 746 N N . GLN A 1 100 ? 0.901 12.706 -11.067 1.00 69.74 100 GLN E N 1
ATOM 747 C CA . GLN A 1 100 ? 2.088 11.905 -10.814 1.00 72.96 100 GLN E CA 1
ATOM 748 C C . GLN A 1 100 ? 1.910 10.499 -11.341 1.00 77.87 100 GLN E C 1
ATOM 749 O O . GLN A 1 100 ? 2.822 9.931 -11.955 1.00 82.05 100 GLN E O 1
ATOM 755 N N . ALA A 1 101 ? 0.753 9.897 -11.048 1.00 80.92 101 ALA E N 1
ATOM 756 C CA . ALA A 1 101 ? 0.499 8.535 -11.499 1.00 85.51 101 ALA E CA 1
ATOM 757 C C . ALA A 1 101 ? 0.317 8.480 -13.013 1.00 83.48 101 ALA E C 1
ATOM 758 O O . ALA A 1 101 ? 0.885 7.604 -13.673 1.00 83.54 101 ALA E O 1
ATOM 760 N N . ALA A 1 102 ? -0.491 9.390 -13.578 1.00 80.93 102 ALA E N 1
ATOM 761 C CA . ALA A 1 102 ? -0.655 9.437 -15.030 1.00 78.35 102 ALA E CA 1
ATOM 762 C C . ALA A 1 102 ? 0.682 9.614 -15.729 1.00 72.38 102 ALA E C 1
ATOM 763 O O . ALA A 1 102 ? 0.919 9.028 -16.785 1.00 77.33 102 ALA E O 1
ATOM 765 N N . LEU A 1 103 ? 1.564 10.434 -15.171 1.00 65.06 103 LEU E N 1
ATOM 766 C CA . LEU A 1 103 ? 2.900 10.547 -15.732 1.00 67.76 103 LEU E CA 1
ATOM 767 C C . LEU A 1 103 ? 3.652 9.222 -15.642 1.00 71.59 103 LEU E C 1
ATOM 768 O O . LEU A 1 103 ? 4.256 8.783 -16.623 1.00 68.36 103 LEU E O 1
ATOM 773 N N . ALA A 1 104 ? 3.653 8.574 -14.463 1.00 76.71 104 ALA E N 1
ATOM 774 C CA . ALA A 1 104 ? 4.315 7.275 -14.362 1.00 78.48 104 ALA E CA 1
ATOM 775 C C . ALA A 1 104 ? 3.787 6.317 -15.423 1.00 82.20 104 ALA E C 1
ATOM 776 O O . ALA A 1 104 ? 4.556 5.599 -16.083 1.00 84.27 104 ALA E O 1
ATOM 778 N N . GLN A 1 105 ? 2.474 6.335 -15.637 1.00 84.11 105 GLN E N 1
ATOM 779 C CA . GLN A 1 105 ? 1.861 5.452 -16.609 1.00 88.13 105 GLN E CA 1
ATOM 780 C C . GLN A 1 105 ? 2.322 5.793 -18.031 1.00 84.25 105 GLN E C 1
ATOM 781 O O . GLN A 1 105 ? 2.799 4.915 -18.750 1.00 81.82 105 GLN E O 1
ATOM 787 N N . ALA A 1 106 ? 2.213 7.065 -18.447 1.00 79.37 106 ALA E N 1
ATOM 788 C CA . ALA A 1 106 ? 2.740 7.462 -19.755 1.00 75.46 106 ALA E CA 1
ATOM 789 C C . ALA A 1 106 ? 4.173 6.981 -19.945 1.00 75.91 106 ALA E C 1
ATOM 790 O O . ALA A 1 106 ? 4.514 6.413 -20.987 1.00 70.60 106 ALA E O 1
ATOM 792 N N . GLU A 1 107 ? 5.009 7.128 -18.909 1.00 82.85 107 GLU E N 1
ATOM 793 C CA . GLU A 1 107 ? 6.413 6.743 -19.024 1.00 86.62 107 GLU E CA 1
ATOM 794 C C . GLU A 1 107 ? 6.587 5.248 -19.214 1.00 89.46 107 GLU E C 1
ATOM 795 O O . GLU A 1 107 ? 7.550 4.820 -19.860 1.00 90.54 107 GLU E O 1
ATOM 801 N N . GLN A 1 108 ? 5.694 4.429 -18.655 1.00 91.72 108 GLN E N 1
ATOM 802 C CA . GLN A 1 108 ? 5.807 3.021 -19.020 1.00 98.41 108 GLN E CA 1
ATOM 803 C C . GLN A 1 108 ? 5.445 2.788 -20.485 1.00 98.75 108 GLN E C 1
ATOM 804 O O . GLN A 1 108 ? 5.762 1.726 -21.032 1.00 97.38 108 GLN E O 1
ATOM 810 N N . GLY A 1 109 ? 4.808 3.761 -21.132 1.00 99.28 109 GLY E N 1
ATOM 811 C CA . GLY A 1 109 ? 4.216 3.563 -22.432 1.00 102.20 109 GLY E CA 1
ATOM 812 C C . GLY A 1 109 ? 5.185 3.789 -23.570 1.00 104.35 109 GLY E C 1
ATOM 813 O O . GLY A 1 109 ? 6.393 3.956 -23.401 1.00 106.68 109 GLY E O 1
ATOM 814 N N . GLU A 1 110 ? 4.617 3.801 -24.758 1.00 109.38 110 GLU E N 1
ATOM 815 C CA . GLU A 1 110 ? 5.360 3.845 -25.998 1.00 113.75 110 GLU E CA 1
ATOM 816 C C . GLU A 1 110 ? 5.316 5.211 -26.659 1.00 108.14 110 GLU E C 1
ATOM 817 O O . GLU A 1 110 ? 6.168 5.503 -27.504 1.00 109.48 110 GLU E O 1
ATOM 823 N N . SER A 1 111 ? 4.369 6.054 -26.264 1.00 92.52 111 SER E N 1
ATOM 824 C CA . SER A 1 111 ? 3.972 7.225 -27.027 1.00 78.05 111 SER E CA 1
ATOM 825 C C . SER A 1 111 ? 4.666 8.458 -26.468 1.00 71.63 111 SER E C 1
ATOM 826 O O . SER A 1 111 ? 4.377 8.891 -25.341 1.00 65.17 111 SER E O 1
ATOM 829 N N . LYS A 1 112 ? 5.581 9.035 -27.263 1.00 70.16 112 LYS E N 1
ATOM 830 C CA . LYS A 1 112 ? 6.222 10.289 -26.858 1.00 66.53 112 LYS E CA 1
ATOM 831 C C . LYS A 1 112 ? 5.200 11.406 -26.676 1.00 59.18 112 LYS E C 1
ATOM 832 O O . LYS A 1 112 ? 5.337 12.246 -25.766 1.00 61.68 112 LYS E O 1
ATOM 838 N N . GLN A 1 113 ? 4.143 11.407 -27.485 1.00 58.54 113 GLN E N 1
ATOM 839 C CA . GLN A 1 113 ? 3.137 12.449 -27.334 1.00 55.81 113 GLN E CA 1
ATOM 840 C C . GLN A 1 113 ? 2.493 12.378 -25.959 1.00 51.96 113 GLN E C 1
ATOM 841 O O . GLN A 1 113 ? 2.239 13.406 -25.343 1.00 50.89 113 GLN E O 1
ATOM 847 N N . ALA A 1 114 ? 2.154 11.171 -25.518 1.00 55.89 114 ALA E N 1
ATOM 848 C CA . ALA A 1 114 ? 1.548 10.986 -24.202 1.00 59.68 114 ALA E CA 1
ATOM 849 C C . ALA A 1 114 ? 2.498 11.397 -23.083 1.00 59.14 114 ALA E C 1
ATOM 850 O O . ALA A 1 114 ? 2.071 11.999 -22.095 1.00 56.35 114 ALA E O 1
ATOM 852 N N . LYS A 1 115 ? 3.785 11.056 -23.215 1.00 60.57 115 LYS E N 1
ATOM 853 C CA . LYS A 1 115 ? 4.780 11.449 -22.228 1.00 60.74 115 LYS E CA 1
ATOM 854 C C . LYS A 1 115 ? 4.839 12.957 -22.097 1.00 59.69 115 LYS E C 1
ATOM 855 O O . LYS A 1 115 ? 4.915 13.490 -20.981 1.00 60.99 115 LYS E O 1
ATOM 861 N N . ILE A 1 116 ? 4.787 13.659 -23.221 1.00 56.28 116 ILE E N 1
ATOM 862 C CA . ILE A 1 116 ? 4.812 15.114 -23.187 1.00 53.06 116 ILE E CA 1
ATOM 863 C C . ILE A 1 116 ? 3.533 15.649 -22.575 1.00 50.29 116 ILE E C 1
ATOM 864 O O . ILE A 1 116 ? 3.561 16.574 -21.759 1.00 51.07 116 ILE E O 1
ATOM 869 N N . GLN A 1 117 ? 2.387 15.124 -23.014 1.00 50.83 117 GLN E N 1
ATOM 870 C CA . GLN A 1 117 ? 1.124 15.575 -22.449 1.00 50.15 117 GLN E CA 1
ATOM 871 C C . GLN A 1 117 ? 1.136 15.431 -20.935 1.00 53.19 117 GLN E C 1
ATOM 872 O O . GLN A 1 117 ? 0.772 16.360 -20.202 1.00 51.19 117 GLN E O 1
ATOM 878 N N . ALA A 1 118 ? 1.560 14.260 -20.449 1.00 55.68 118 ALA E N 1
ATOM 879 C CA . ALA A 1 118 ? 1.488 13.988 -19.029 1.00 51.92 118 ALA E CA 1
ATOM 880 C C . ALA A 1 118 ? 2.526 14.787 -18.265 1.00 55.28 118 ALA E C 1
ATOM 881 O O . ALA A 1 118 ? 2.280 15.145 -17.114 1.00 54.14 118 ALA E O 1
ATOM 883 N N . THR A 1 119 ? 3.685 15.051 -18.876 1.00 55.30 119 THR E N 1
ATOM 884 C CA . THR A 1 119 ? 4.673 15.932 -18.258 1.00 54.27 119 THR E CA 1
ATOM 885 C C . THR A 1 119 ? 4.136 17.357 -18.139 1.00 57.71 119 THR E C 1
ATOM 886 O O . THR A 1 119 ? 4.355 18.027 -17.119 1.00 58.14 119 THR E O 1
ATOM 890 N N . GLN A 1 120 ? 3.493 17.863 -19.200 1.00 54.33 120 GLN E N 1
ATOM 891 C CA . GLN A 1 120 ? 2.862 19.175 -19.127 1.00 51.93 120 GLN E CA 1
ATOM 892 C C . GLN A 1 120 ? 1.876 19.230 -17.967 1.00 49.50 120 GLN E C 1
ATOM 893 O O . GLN A 1 120 ? 1.916 20.153 -17.150 1.00 51.79 120 GLN E O 1
ATOM 899 N N . ALA A 1 121 ? 0.955 18.262 -17.899 1.00 46.70 121 ALA E N 1
ATOM 900 C CA . ALA A 1 121 ? 0.004 18.270 -16.784 1.00 52.06 121 ALA E CA 1
ATOM 901 C C . ALA A 1 121 ? 0.707 18.157 -15.435 1.00 55.14 121 ALA E C 1
ATOM 902 O O . ALA A 1 121 ? 0.214 18.681 -14.423 1.00 55.58 121 ALA E O 1
ATOM 904 N N . PHE A 1 122 ? 1.789 17.375 -15.373 1.00 55.01 122 PHE E N 1
ATOM 905 C CA . PHE A 1 122 ? 2.441 17.148 -14.087 1.00 58.57 122 PHE E CA 1
ATOM 906 C C . PHE A 1 122 ? 3.080 18.432 -13.599 1.00 59.66 122 PHE E C 1
ATOM 907 O O . PHE A 1 122 ? 2.915 18.818 -12.438 1.00 58.29 122 PHE E O 1
ATOM 915 N N . ARG A 1 123 ? 3.782 19.132 -14.494 1.00 57.69 123 ARG E N 1
ATOM 916 C CA . ARG A 1 123 ? 4.396 20.394 -14.116 1.00 57.58 123 ARG E CA 1
ATOM 917 C C . ARG A 1 123 ? 3.350 21.410 -13.704 1.00 56.87 123 ARG E C 1
ATOM 918 O O . ARG A 1 123 ? 3.566 22.185 -12.766 1.00 53.14 123 ARG E O 1
ATOM 926 N N . ARG A 1 124 ? 2.243 21.488 -14.449 1.00 54.93 124 ARG E N 1
ATOM 927 C CA . ARG A 1 124 ? 1.205 22.436 -14.051 1.00 54.31 124 ARG E CA 1
ATOM 928 C C . ARG A 1 124 ? 0.640 22.092 -12.677 1.00 53.19 124 ARG E C 1
ATOM 929 O O . ARG A 1 124 ? 0.432 22.992 -11.844 1.00 51.95 124 ARG E O 1
ATOM 937 N N . ALA A 1 125 ? 0.420 20.799 -12.398 1.00 50.83 125 ALA E N 1
ATOM 938 C CA . ALA A 1 125 ? -0.155 20.432 -11.102 1.00 56.68 125 ALA E CA 1
ATOM 939 C C . ALA A 1 125 ? 0.835 20.647 -9.947 1.00 59.03 125 ALA E C 1
ATOM 940 O O . ALA A 1 125 ? 0.427 20.964 -8.826 1.00 56.48 125 ALA E O 1
ATOM 942 N N . ARG A 1 126 ? 2.119 20.401 -10.205 1.00 60.81 126 ARG E N 1
ATOM 943 C CA . ARG A 1 126 ? 3.179 20.735 -9.279 1.00 62.76 126 ARG E CA 1
ATOM 944 C C . ARG A 1 126 ? 3.131 22.210 -8.925 1.00 63.43 126 ARG E C 1
ATOM 945 O O . ARG A 1 126 ? 3.018 22.569 -7.739 1.00 62.50 126 ARG E O 1
ATOM 953 N N . ALA A 1 127 ? 3.221 23.085 -9.943 1.00 57.81 127 ALA E N 1
ATOM 954 C CA . ALA A 1 127 ? 3.292 24.511 -9.637 1.00 56.39 127 ALA E CA 1
ATOM 955 C C . ALA A 1 127 ? 2.066 24.942 -8.878 1.00 59.16 127 ALA E C 1
ATOM 956 O O . ALA A 1 127 ? 2.156 25.780 -7.971 1.00 57.89 127 ALA E O 1
ATOM 958 N N . ARG A 1 128 ? 0.917 24.353 -9.206 1.00 57.34 128 ARG E N 1
ATOM 959 C CA . ARG A 1 128 ? -0.283 24.711 -8.463 1.00 57.23 128 ARG E CA 1
ATOM 960 C C . ARG A 1 128 ? -0.238 24.225 -7.016 1.00 61.95 128 ARG E C 1
ATOM 961 O O . ARG A 1 128 ? -0.726 24.934 -6.128 1.00 63.54 128 ARG E O 1
ATOM 969 N N . LEU A 1 129 ? 0.369 23.063 -6.729 1.00 61.40 129 LEU E N 1
ATOM 970 C CA . LEU A 1 129 ? 0.446 22.632 -5.319 1.00 65.61 129 LEU E CA 1
ATOM 971 C C . LEU A 1 129 ? 1.520 23.391 -4.523 1.00 61.49 129 LEU E C 1
ATOM 972 O O . LEU A 1 129 ? 1.298 23.726 -3.374 1.00 63.40 129 LEU E O 1
ATOM 977 N N . GLN A 1 130 ? 2.701 23.625 -5.097 1.00 59.30 130 GLN E N 1
ATOM 978 C CA . GLN A 1 130 ? 3.665 24.561 -4.541 1.00 59.28 130 GLN E CA 1
ATOM 979 C C . GLN A 1 130 ? 3.004 25.882 -4.187 1.00 65.71 130 GLN E C 1
ATOM 980 O O . GLN A 1 130 ? 3.270 26.439 -3.115 1.00 69.61 130 GLN E O 1
ATOM 986 N N . ALA A 1 131 ? 2.135 26.401 -5.061 1.00 64.42 131 ALA E N 1
ATOM 987 C CA . ALA A 1 131 ? 1.517 27.696 -4.773 1.00 61.34 131 ALA E CA 1
ATOM 988 C C . ALA A 1 131 ? 0.397 27.578 -3.733 1.00 63.79 131 ALA E C 1
ATOM 989 O O . ALA A 1 131 ? 0.300 28.415 -2.825 1.00 66.97 131 ALA E O 1
ATOM 991 N N . ALA A 1 132 ? -0.410 26.521 -3.776 1.00 63.74 132 ALA E N 1
ATOM 992 C CA . ALA A 1 132 ? -1.431 26.335 -2.726 1.00 71.32 132 ALA E CA 1
ATOM 993 C C . ALA A 1 132 ? -0.828 26.027 -1.338 1.00 69.07 132 ALA E C 1
ATOM 994 O O . ALA A 1 132 ? -1.321 26.502 -0.292 1.00 66.70 132 ALA E O 1
ATOM 996 N N . GLY A 1 133 ? 0.235 25.234 -1.298 1.00 71.11 133 GLY E N 1
ATOM 997 C CA . GLY A 1 133 ? 0.789 24.698 -0.064 1.00 76.07 133 GLY E CA 1
ATOM 998 C C . GLY A 1 133 ? 2.088 25.344 0.378 1.00 75.44 133 GLY E C 1
ATOM 999 O O . GLY A 1 133 ? 2.576 25.073 1.484 1.00 75.16 133 GLY E O 1
ATOM 1000 N N . GLY A 1 134 ? 2.677 26.165 -0.502 1.00 77.01 134 GLY E N 1
ATOM 1001 C CA . GLY A 1 134 ? 3.817 27.010 -0.183 1.00 79.30 134 GLY E CA 1
ATOM 1002 C C . GLY A 1 134 ? 5.176 26.337 -0.075 1.00 75.57 134 GLY E C 1
ATOM 1003 O O . GLY A 1 134 ? 6.161 27.027 0.243 1.00 72.44 134 GLY E O 1
ATOM 1004 N N . VAL A 1 135 ? 5.268 25.027 -0.294 1.00 70.89 135 VAL E N 1
ATOM 1005 C CA . VAL A 1 135 ? 6.511 24.276 -0.144 1.00 68.07 135 VAL E CA 1
ATOM 1006 C C . VAL A 1 135 ? 7.003 23.893 -1.542 1.00 64.66 135 VAL E C 1
ATOM 1007 O O . VAL A 1 135 ? 6.268 23.252 -2.307 1.00 62.30 135 VAL E O 1
ATOM 1011 N N . VAL A 1 136 ? 8.246 24.272 -1.871 1.00 61.15 136 VAL E N 1
ATOM 1012 C CA . VAL A 1 136 ? 8.783 24.018 -3.217 1.00 60.55 136 VAL E CA 1
ATOM 1013 C C . VAL A 1 136 ? 9.117 22.538 -3.402 1.00 65.66 136 VAL E C 1
ATOM 1014 O O . VAL A 1 136 ? 8.763 21.927 -4.422 1.00 64.70 136 VAL E O 1
ATOM 1018 N N . GLU A 1 137 ? 9.796 21.940 -2.417 1.00 67.86 137 GLU E N 1
ATOM 1019 C CA . GLU A 1 137 ? 10.284 20.563 -2.481 1.00 73.52 137 GLU E CA 1
ATOM 1020 C C . GLU A 1 137 ? 9.127 19.612 -2.187 1.00 81.01 137 GLU E C 1
ATOM 1021 O O . GLU A 1 137 ? 8.804 19.345 -1.031 1.00 81.19 137 GLU E O 1
ATOM 1027 N N . ILE A 1 138 ? 8.485 19.110 -3.238 1.00 84.22 138 ILE E N 1
ATOM 1028 C CA . ILE A 1 138 ? 7.415 18.120 -3.111 1.00 89.57 138 ILE E CA 1
ATOM 1029 C C . ILE A 1 138 ? 7.724 16.943 -4.046 1.00 96.49 138 ILE E C 1
ATOM 1030 O O . ILE A 1 138 ? 6.963 15.975 -4.124 1.00 99.08 138 ILE E O 1
ATOM 1035 N N . MET B 2 15 ? -33.258 45.209 -32.073 1.00 166.34 24 MET G N 1
ATOM 1036 C CA . MET B 2 15 ? -32.210 46.107 -32.541 1.00 167.07 24 MET G CA 1
ATOM 1037 C C . MET B 2 15 ? -31.546 46.810 -31.363 1.00 170.15 24 MET G C 1
ATOM 1038 O O . MET B 2 15 ? -32.208 47.551 -30.636 1.00 173.76 24 MET G O 1
ATOM 1043 N N . ARG B 2 16 ? -30.239 46.595 -31.183 1.00 169.18 25 ARG G N 1
ATOM 1044 C CA . ARG B 2 16 ? -29.532 47.138 -30.028 1.00 172.51 25 ARG G CA 1
ATOM 1045 C C . ARG B 2 16 ? -28.108 47.544 -30.393 1.00 167.48 25 ARG G C 1
ATOM 1046 O O . ARG B 2 16 ? -27.470 46.946 -31.265 1.00 163.22 25 ARG G O 1
ATOM 1054 N N . LEU B 2 17 ? -27.620 48.569 -29.693 1.00 167.15 26 LEU G N 1
ATOM 1055 C CA . LEU B 2 17 ? -26.283 49.129 -29.847 1.00 161.66 26 LEU G CA 1
ATOM 1056 C C . LEU B 2 17 ? -25.226 48.361 -29.056 1.00 156.74 26 LEU G C 1
ATOM 1057 O O . LEU B 2 17 ? -24.060 48.768 -29.048 1.00 156.04 26 LEU G O 1
ATOM 1062 N N . VAL B 2 18 ? -25.601 47.261 -28.395 1.00 151.59 27 VAL G N 1
ATOM 1063 C CA . VAL B 2 18 ? -24.652 46.514 -27.577 1.00 143.45 27 VAL G CA 1
ATOM 1064 C C . VAL B 2 18 ? -23.650 45.738 -28.413 1.00 133.68 27 VAL G C 1
ATOM 1065 O O . VAL B 2 18 ? -22.690 45.188 -27.860 1.00 130.09 27 VAL G O 1
ATOM 1069 N N . ALA B 2 19 ? -23.856 45.668 -29.732 1.00 128.64 28 ALA G N 1
ATOM 1070 C CA . ALA B 2 19 ? -22.817 45.140 -30.609 1.00 121.43 28 ALA G CA 1
ATOM 1071 C C . ALA B 2 19 ? -21.515 45.915 -30.428 1.00 118.72 28 ALA G C 1
ATOM 1072 O O . ALA B 2 19 ? -20.423 45.323 -30.363 1.00 113.88 28 ALA G O 1
ATOM 1074 N N . ALA B 2 20 ? -21.620 47.246 -30.315 1.00 120.68 29 ALA G N 1
ATOM 1075 C CA . ALA B 2 20 ? -20.447 48.063 -30.030 1.00 119.57 29 ALA G CA 1
ATOM 1076 C C . ALA B 2 20 ? -19.812 47.687 -28.697 1.00 117.01 29 ALA G C 1
ATOM 1077 O O . ALA B 2 20 ? -18.597 47.819 -28.539 1.00 113.65 29 ALA G O 1
ATOM 1079 N N . ALA B 2 21 ? -20.606 47.219 -27.732 1.00 117.85 30 ALA G N 1
ATOM 1080 C CA . ALA B 2 21 ? -20.027 46.818 -26.456 1.00 117.56 30 ALA G CA 1
ATOM 1081 C C . ALA B 2 21 ? -19.079 45.645 -26.635 1.00 115.22 30 ALA G C 1
ATOM 1082 O O . ALA B 2 21 ? -18.006 45.605 -26.025 1.00 114.19 30 ALA G O 1
ATOM 1084 N N . LYS B 2 22 ? -19.452 44.677 -27.465 1.00 117.62 31 LYS G N 1
ATOM 1085 C CA . LYS B 2 22 ? -18.536 43.564 -27.665 1.00 117.06 31 LYS G CA 1
ATOM 1086 C C . LYS B 2 22 ? -17.388 43.953 -28.584 1.00 111.28 31 LYS G C 1
ATOM 1087 O O . LYS B 2 22 ? -16.276 43.421 -28.439 1.00 108.52 31 LYS G O 1
ATOM 1093 N N . VAL B 2 23 ? -17.616 44.918 -29.481 1.00 110.34 32 VAL G N 1
ATOM 1094 C CA . VAL B 2 23 ? -16.501 45.531 -30.202 1.00 106.07 32 VAL G CA 1
ATOM 1095 C C . VAL B 2 23 ? -15.493 46.125 -29.220 1.00 106.64 32 VAL G C 1
ATOM 1096 O O . VAL B 2 23 ? -14.281 45.892 -29.323 1.00 104.13 32 VAL G O 1
ATOM 1100 N N . ALA B 2 24 ? -15.982 46.883 -28.236 1.00 108.26 33 ALA G N 1
ATOM 1101 C CA . ALA B 2 24 ? -15.091 47.548 -27.305 1.00 109.94 33 ALA G CA 1
ATOM 1102 C C . ALA B 2 24 ? -14.438 46.560 -26.355 1.00 111.92 33 ALA G C 1
ATOM 1103 O O . ALA B 2 24 ? -13.288 46.764 -25.959 1.00 115.36 33 ALA G O 1
ATOM 1105 N N . ALA B 2 25 ? -15.148 45.499 -25.965 1.00 110.34 34 ALA G N 1
ATOM 1106 C CA . ALA B 2 25 ? -14.552 44.508 -25.071 1.00 108.32 34 ALA G CA 1
ATOM 1107 C C . ALA B 2 25 ? -13.450 43.725 -25.783 1.00 105.01 34 ALA G C 1
ATOM 1108 O O . ALA B 2 25 ? -12.401 43.409 -25.186 1.00 105.64 34 ALA G O 1
ATOM 1110 N N . ALA B 2 26 ? -13.669 43.423 -27.068 1.00 101.47 35 ALA G N 1
ATOM 1111 C CA . ALA B 2 26 ? -12.632 42.792 -27.879 1.00 96.83 35 ALA G CA 1
ATOM 1112 C C . ALA B 2 26 ? -11.432 43.718 -28.038 1.00 98.11 35 ALA G C 1
ATOM 1113 O O . ALA B 2 26 ? -10.283 43.314 -27.810 1.00 96.19 35 ALA G O 1
ATOM 1115 N N . GLN B 2 27 ? -11.689 44.971 -28.426 1.00 102.79 36 GLN G N 1
ATOM 1116 C CA . GLN B 2 27 ? -10.625 45.959 -28.549 1.00 107.69 36 GLN G CA 1
ATOM 1117 C C . GLN B 2 27 ? -9.846 46.103 -27.252 1.00 110.79 36 GLN G C 1
ATOM 1118 O O . GLN B 2 27 ? -8.629 46.333 -27.278 1.00 109.03 36 GLN G O 1
ATOM 1124 N N . GLU B 2 28 ? -10.528 45.948 -26.112 1.00 116.40 37 GLU G N 1
ATOM 1125 C CA . GLU B 2 28 ? -9.856 45.977 -24.818 1.00 120.72 37 GLU G CA 1
ATOM 1126 C C . GLU B 2 28 ? -8.893 44.809 -24.671 1.00 117.56 37 GLU G C 1
ATOM 1127 O O . GLU B 2 28 ? -7.737 45.003 -24.287 1.00 116.98 37 GLU G O 1
ATOM 1133 N N . GLN B 2 29 ? -9.352 43.581 -24.957 1.00 117.49 38 GLN G N 1
ATOM 1134 C CA . GLN B 2 29 ? -8.442 42.438 -24.830 1.00 114.18 38 GLN G CA 1
ATOM 1135 C C . GLN B 2 29 ? -7.255 42.553 -25.785 1.00 104.19 38 GLN G C 1
ATOM 1136 O O . GLN B 2 29 ? -6.117 42.210 -25.421 1.00 104.65 38 GLN G O 1
ATOM 1142 N N . VAL B 2 30 ? -7.491 43.032 -27.009 1.00 95.25 39 VAL G N 1
ATOM 1143 C CA . VAL B 2 30 ? -6.375 43.183 -27.936 1.00 89.12 39 VAL G CA 1
ATOM 1144 C C . VAL B 2 30 ? -5.383 44.198 -27.396 1.00 89.40 39 VAL G C 1
ATOM 1145 O O . VAL B 2 30 ? -4.170 43.965 -27.425 1.00 91.33 39 VAL G O 1
ATOM 1149 N N . MET B 2 31 ? -5.875 45.327 -26.869 1.00 90.73 40 MET G N 1
ATOM 1150 C CA . MET B 2 31 ? -4.964 46.280 -26.238 1.00 93.81 40 MET G CA 1
ATOM 1151 C C . MET B 2 31 ? -4.211 45.628 -25.090 1.00 90.20 40 MET G C 1
ATOM 1152 O O . MET B 2 31 ? -2.997 45.815 -24.943 1.00 91.30 40 MET G O 1
ATOM 1157 N N . ALA B 2 32 ? -4.915 44.836 -24.279 1.00 85.76 41 ALA G N 1
ATOM 1158 C CA . ALA B 2 32 ? -4.314 44.203 -23.116 1.00 79.08 41 ALA G CA 1
ATOM 1159 C C . ALA B 2 32 ? -3.233 43.208 -23.495 1.00 73.18 41 ALA G C 1
ATOM 1160 O O . ALA B 2 32 ? -2.379 42.888 -22.657 1.00 69.14 41 ALA G O 1
ATOM 1162 N N . SER B 2 33 ? -3.244 42.703 -24.731 1.00 70.31 42 SER G N 1
ATOM 1163 C CA . SER B 2 33 ? -2.175 41.798 -25.136 1.00 68.21 42 SER G CA 1
ATOM 1164 C C . SER B 2 33 ? -0.871 42.512 -25.484 1.00 65.64 42 SER G C 1
ATOM 1165 O O . SER B 2 33 ? 0.168 41.844 -25.582 1.00 64.91 42 SER G O 1
ATOM 1168 N N . ARG B 2 34 ? -0.875 43.825 -25.640 1.00 69.55 43 ARG G N 1
ATOM 1169 C CA . ARG B 2 34 ? 0.332 44.488 -26.128 1.00 75.55 43 ARG G CA 1
ATOM 1170 C C . ARG B 2 34 ? 1.531 44.449 -25.172 1.00 73.21 43 ARG G C 1
ATOM 1171 O O . ARG B 2 34 ? 2.661 44.251 -25.643 1.00 68.82 43 ARG G O 1
ATOM 1179 N N . PRO B 2 35 ? 1.370 44.632 -23.850 1.00 74.97 44 PRO G N 1
ATOM 1180 C CA . PRO B 2 35 ? 2.573 44.610 -22.987 1.00 72.20 44 PRO G CA 1
ATOM 1181 C C . PRO B 2 35 ? 3.392 43.338 -23.129 1.00 66.76 44 PRO G C 1
ATOM 1182 O O . PRO B 2 35 ? 4.628 43.398 -23.219 1.00 68.45 44 PRO G O 1
ATOM 1186 N N . PHE B 2 36 ? 2.723 42.185 -23.170 1.00 62.59 45 PHE G N 1
ATOM 1187 C CA . PHE B 2 36 ? 3.398 40.912 -23.405 1.00 59.25 45 PHE G CA 1
ATOM 1188 C C . PHE B 2 36 ? 4.243 40.963 -24.674 1.00 62.69 45 PHE G C 1
ATOM 1189 O O . PHE B 2 36 ? 5.428 40.599 -24.679 1.00 62.13 45 PHE G O 1
ATOM 1197 N N . ALA B 2 37 ? 3.645 41.416 -25.778 1.00 66.00 46 ALA G N 1
ATOM 1198 C CA . ALA B 2 37 ? 4.370 41.347 -27.039 1.00 59.40 46 ALA G CA 1
ATOM 1199 C C . ALA B 2 37 ? 5.507 42.355 -27.059 1.00 60.10 46 ALA G C 1
ATOM 1200 O O . ALA B 2 37 ? 6.590 42.047 -27.571 1.00 58.90 46 ALA G O 1
ATOM 1202 N N . ASP B 2 38 ? 5.307 43.526 -26.437 1.00 64.65 47 ASP G N 1
ATOM 1203 C CA . ASP B 2 38 ? 6.377 44.517 -26.334 1.00 72.49 47 ASP G CA 1
ATOM 1204 C C . ASP B 2 38 ? 7.572 43.961 -25.570 1.00 73.05 47 ASP G C 1
ATOM 1205 O O . ASP B 2 38 ? 8.733 44.186 -25.944 1.00 75.31 47 ASP G O 1
ATOM 1210 N N . ARG B 2 39 ? 7.310 43.230 -24.489 1.00 71.14 48 ARG G N 1
ATOM 1211 C CA . ARG B 2 39 ? 8.408 42.719 -23.684 1.00 66.14 48 ARG G CA 1
ATOM 1212 C C . ARG B 2 39 ? 9.115 41.578 -24.401 1.00 63.12 48 ARG G C 1
ATOM 1213 O O . ARG B 2 39 ? 10.352 41.568 -24.494 1.00 63.73 48 ARG G O 1
ATOM 1221 N N . LEU B 2 40 ? 8.337 40.633 -24.959 1.00 54.67 49 LEU G N 1
ATOM 1222 C CA . LEU B 2 40 ? 8.895 39.597 -25.822 1.00 61.20 49 LEU G CA 1
ATOM 1223 C C . LEU B 2 40 ? 9.871 40.214 -26.809 1.00 61.38 49 LEU G C 1
ATOM 1224 O O . LEU B 2 40 ? 11.036 39.799 -26.901 1.00 57.81 49 LEU G O 1
ATOM 1229 N N . ALA B 2 41 ? 9.413 41.265 -27.505 1.00 63.03 50 ALA G N 1
ATOM 1230 C CA . ALA B 2 41 ? 10.237 41.916 -28.519 1.00 65.53 50 ALA G CA 1
ATOM 1231 C C . ALA B 2 41 ? 11.517 42.460 -27.915 1.00 68.85 50 ALA G C 1
ATOM 1232 O O . ALA B 2 41 ? 12.600 42.302 -28.493 1.00 69.55 50 ALA G O 1
ATOM 1234 N N . GLN B 2 42 ? 11.403 43.142 -26.766 1.00 67.55 51 GLN G N 1
ATOM 1235 C CA . GLN B 2 42 ? 12.568 43.760 -26.138 1.00 70.80 51 GLN G CA 1
ATOM 1236 C C . GLN B 2 42 ? 13.630 42.720 -25.787 1.00 71.90 51 GLN G C 1
ATOM 1237 O O . GLN B 2 42 ? 14.832 42.895 -26.067 1.00 77.96 51 GLN G O 1
ATOM 1243 N N . VAL B 2 43 ? 13.198 41.615 -25.183 1.00 61.52 52 VAL G N 1
ATOM 1244 C CA . VAL B 2 43 ? 14.155 40.578 -24.824 1.00 64.40 52 VAL G CA 1
ATOM 1245 C C . VAL B 2 43 ? 14.744 39.922 -26.054 1.00 66.84 52 VAL G C 1
ATOM 1246 O O . VAL B 2 43 ? 15.948 39.660 -26.096 1.00 68.56 52 VAL G O 1
ATOM 1250 N N . LEU B 2 44 ? 13.906 39.596 -27.046 1.00 64.23 53 LEU G N 1
ATOM 1251 C CA . LEU B 2 44 ? 14.423 39.034 -28.295 1.00 69.88 53 LEU G CA 1
ATOM 1252 C C . LEU B 2 44 ? 15.506 39.924 -28.880 1.00 74.54 53 LEU G C 1
ATOM 1253 O O . LEU B 2 44 ? 16.588 39.450 -29.254 1.00 71.67 53 LEU G O 1
ATOM 1258 N N . TYR B 2 45 ? 15.241 41.232 -28.920 1.00 81.19 54 TYR G N 1
ATOM 1259 C CA . TYR B 2 45 ? 16.205 42.172 -29.473 1.00 88.56 54 TYR G CA 1
ATOM 1260 C C . TYR B 2 45 ? 17.532 42.067 -28.750 1.00 90.17 54 TYR G C 1
ATOM 1261 O O . TYR B 2 45 ? 18.593 41.986 -29.380 1.00 92.16 54 TYR G O 1
ATOM 1270 N N . SER B 2 46 ? 17.497 42.055 -27.418 1.00 90.26 55 SER G N 1
ATOM 1271 C CA . SER B 2 46 ? 18.766 41.929 -26.714 1.00 95.99 55 SER G CA 1
ATOM 1272 C C . SER B 2 46 ? 19.371 40.531 -26.846 1.00 94.71 55 SER G C 1
ATOM 1273 O O . SER B 2 46 ? 20.592 40.386 -26.803 1.00 95.71 55 SER G O 1
ATOM 1276 N N . LEU B 2 47 ? 18.560 39.490 -27.013 1.00 89.96 56 LEU G N 1
ATOM 1277 C CA . LEU B 2 47 ? 19.138 38.162 -27.181 1.00 84.27 56 LEU G CA 1
ATOM 1278 C C . LEU B 2 47 ? 19.888 38.065 -28.494 1.00 91.90 56 LEU G C 1
ATOM 1279 O O . LEU B 2 47 ? 20.918 37.383 -28.570 1.00 94.12 56 LEU G O 1
ATOM 1284 N N . GLN B 2 48 ? 19.395 38.767 -29.524 1.00 95.83 57 GLN G N 1
ATOM 1285 C CA . GLN B 2 48 ? 20.062 38.814 -30.816 1.00 101.49 57 GLN G CA 1
ATOM 1286 C C . GLN B 2 48 ? 21.494 39.295 -30.701 1.00 107.18 57 GLN G C 1
ATOM 1287 O O . GLN B 2 48 ? 22.344 38.901 -31.506 1.00 109.43 57 GLN G O 1
ATOM 1293 N N . THR B 2 49 ? 21.787 40.162 -29.737 1.00 112.22 58 THR G N 1
ATOM 1294 C CA . THR B 2 49 ? 23.167 40.606 -29.648 1.00 117.55 58 THR G CA 1
ATOM 1295 C C . THR B 2 49 ? 24.074 39.563 -29.003 1.00 116.89 58 THR G C 1
ATOM 1296 O O . THR B 2 49 ? 25.292 39.761 -28.987 1.00 122.84 58 THR G O 1
ATOM 1300 N N . ARG B 2 50 ? 23.538 38.445 -28.506 1.00 108.35 59 ARG G N 1
ATOM 1301 C CA . ARG B 2 50 ? 24.407 37.359 -28.076 1.00 103.18 59 ARG G CA 1
ATOM 1302 C C . ARG B 2 50 ? 24.283 36.098 -28.909 1.00 95.30 59 ARG G C 1
ATOM 1303 O O . ARG B 2 50 ? 25.162 35.237 -28.821 1.00 96.40 59 ARG G O 1
ATOM 1311 N N . LEU B 2 51 ? 23.238 35.965 -29.710 1.00 87.14 60 LEU G N 1
ATOM 1312 C CA . LEU B 2 51 ? 23.010 34.752 -30.476 1.00 85.85 60 LEU G CA 1
ATOM 1313 C C . LEU B 2 51 ? 22.677 35.105 -31.910 1.00 90.44 60 LEU G C 1
ATOM 1314 O O . LEU B 2 51 ? 21.981 36.090 -32.174 1.00 94.51 60 LEU G O 1
ATOM 1319 N N . ARG B 2 52 ? 23.158 34.278 -32.827 1.00 89.87 61 ARG G N 1
ATOM 1320 C CA . ARG B 2 52 ? 22.700 34.293 -34.203 1.00 93.05 61 ARG G CA 1
ATOM 1321 C C . ARG B 2 52 ? 21.495 33.373 -34.275 1.00 87.79 61 ARG G C 1
ATOM 1322 O O . ARG B 2 52 ? 21.642 32.150 -34.198 1.00 86.25 61 ARG G O 1
ATOM 1330 N N . PHE B 2 53 ? 20.303 33.961 -34.421 1.00 85.47 62 PHE G N 1
ATOM 1331 C CA . PHE B 2 53 ? 19.072 33.176 -34.366 1.00 79.50 62 PHE G CA 1
ATOM 1332 C C . PHE B 2 53 ? 19.050 32.084 -35.423 1.00 82.52 62 PHE G C 1
ATOM 1333 O O . PHE B 2 53 ? 18.572 30.974 -35.163 1.00 76.75 62 PHE G O 1
ATOM 1341 N N . GLU B 2 54 ? 19.552 32.381 -36.631 1.00 88.45 63 GLU G N 1
ATOM 1342 C CA . GLU B 2 54 ? 19.518 31.404 -37.713 1.00 90.48 63 GLU G CA 1
ATOM 1343 C C . GLU B 2 54 ? 20.327 30.160 -37.393 1.00 88.73 63 GLU G C 1
ATOM 1344 O O . GLU B 2 54 ? 20.044 29.081 -37.926 1.00 90.30 63 GLU G O 1
ATOM 1350 N N . ASP B 2 55 ? 21.340 30.282 -36.544 1.00 87.03 64 ASP G N 1
ATOM 1351 C CA . ASP B 2 55 ? 22.172 29.147 -36.192 1.00 86.91 64 ASP G CA 1
ATOM 1352 C C . ASP B 2 55 ? 21.732 28.470 -34.899 1.00 82.84 64 ASP G C 1
ATOM 1353 O O . ASP B 2 55 ? 22.447 27.599 -34.392 1.00 86.12 64 ASP G O 1
ATOM 1358 N N . VAL B 2 56 ? 20.587 28.840 -34.351 1.00 75.94 65 VAL G N 1
ATOM 1359 C CA . VAL B 2 56 ? 20.202 28.300 -33.051 1.00 72.59 65 VAL G CA 1
ATOM 1360 C C 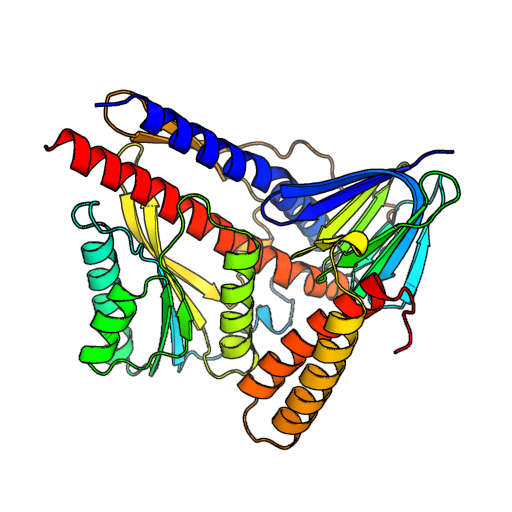. VAL B 2 56 ? 19.550 26.948 -33.271 1.00 72.08 65 VAL G C 1
ATOM 1361 O O . VAL B 2 56 ? 18.680 26.802 -34.136 1.00 72.49 65 VAL G O 1
ATOM 1365 N N . ASP B 2 57 ? 20.017 25.937 -32.547 1.00 70.18 66 ASP G N 1
ATOM 1366 C CA . ASP B 2 57 ? 19.441 24.603 -32.648 1.00 73.63 66 ASP G CA 1
ATOM 1367 C C . ASP B 2 57 ? 18.667 24.337 -31.365 1.00 70.68 66 ASP G C 1
ATOM 1368 O O . ASP B 2 57 ? 19.265 24.134 -30.304 1.00 75.56 66 ASP G O 1
ATOM 1373 N N . LEU B 2 58 ? 17.340 24.367 -31.455 1.00 63.83 67 LEU G N 1
ATOM 1374 C CA . LEU B 2 58 ? 16.468 24.175 -30.298 1.00 59.46 67 LEU G CA 1
ATOM 1375 C C . LEU B 2 58 ? 15.193 23.520 -30.807 1.00 60.89 67 LEU G C 1
ATOM 1376 O O . LEU B 2 58 ? 14.771 23.792 -31.938 1.00 60.17 67 LEU G O 1
ATOM 1381 N N . PRO B 2 59 ? 14.575 22.657 -30.011 1.00 60.90 68 PRO G N 1
ATOM 1382 C CA . PRO B 2 59 ? 13.442 21.849 -30.502 1.00 59.30 68 PRO G CA 1
ATOM 1383 C C . PRO B 2 59 ? 12.346 22.604 -31.231 1.00 59.56 68 PRO G C 1
ATOM 1384 O O . PRO B 2 59 ? 11.857 22.117 -32.257 1.00 60.57 68 PRO G O 1
ATOM 1388 N N . LEU B 2 60 ? 11.941 23.770 -30.741 1.00 59.26 69 LEU G N 1
ATOM 1389 C CA . LEU B 2 60 ? 10.839 24.487 -31.366 1.00 54.81 69 LEU G CA 1
ATOM 1390 C C . LEU B 2 60 ? 11.227 25.143 -32.680 1.00 55.15 69 LEU G C 1
ATOM 1391 O O . LEU B 2 60 ? 10.352 25.712 -33.335 1.00 51.83 69 LEU G O 1
ATOM 1396 N N . LEU B 2 61 ? 12.506 25.113 -33.045 1.00 57.56 70 LEU G N 1
ATOM 1397 C CA . LEU B 2 61 ? 12.996 25.573 -34.325 1.00 61.17 70 LEU G CA 1
ATOM 1398 C C . LEU B 2 61 ? 13.383 24.439 -35.267 1.00 58.91 70 LEU G C 1
ATOM 1399 O O . LEU B 2 61 ? 13.872 24.722 -36.355 1.00 60.00 70 LEU G O 1
ATOM 1404 N N . ALA B 2 62 ? 13.208 23.174 -34.871 1.00 50.89 71 ALA G N 1
ATOM 1405 C CA . ALA B 2 62 ? 13.674 22.060 -35.688 1.00 55.26 71 ALA G CA 1
ATOM 1406 C C . ALA B 2 62 ? 12.969 22.057 -37.042 1.00 57.61 71 ALA G C 1
ATOM 1407 O O . ALA B 2 62 ? 11.737 22.149 -37.111 1.00 56.46 71 ALA G O 1
ATOM 1409 N N . LYS B 2 63 ? 13.758 21.940 -38.109 1.00 61.54 72 LYS G N 1
ATOM 1410 C CA . LYS B 2 63 ? 13.250 21.855 -39.479 1.00 66.14 72 LYS G CA 1
ATOM 1411 C C . LYS B 2 63 ? 13.531 20.440 -39.978 1.00 70.46 72 LYS G C 1
ATOM 1412 O O . LYS B 2 63 ? 14.577 20.166 -40.561 1.00 79.23 72 LYS G O 1
ATOM 1418 N N . ARG B 2 64 ? 12.613 19.537 -39.702 1.00 64.57 73 ARG G N 1
ATOM 1419 C CA . ARG B 2 64 ? 12.663 18.165 -40.183 1.00 65.61 73 ARG G CA 1
ATOM 1420 C C . ARG B 2 64 ? 12.092 18.087 -41.607 1.00 63.91 73 ARG G C 1
ATOM 1421 O O . ARG B 2 64 ? 11.190 18.846 -41.948 1.00 59.28 73 ARG G O 1
ATOM 1429 N N . PRO B 2 65 ? 12.568 17.164 -42.447 1.00 66.78 74 PRO G N 1
ATOM 1430 C CA . PRO B 2 65 ? 11.854 16.890 -43.695 1.00 67.63 74 PRO G CA 1
ATOM 1431 C C . PRO B 2 65 ? 10.403 16.580 -43.378 1.00 65.95 74 PRO G C 1
ATOM 1432 O O . PRO B 2 65 ? 10.103 15.789 -42.485 1.00 63.15 74 PRO G O 1
ATOM 1436 N N . VAL B 2 66 ? 9.490 17.244 -44.076 1.00 61.44 75 VAL G N 1
ATOM 1437 C CA . VAL B 2 66 ? 8.100 17.270 -43.636 1.00 57.36 75 VAL G CA 1
ATOM 1438 C C . VAL B 2 66 ? 7.370 16.078 -44.237 1.00 59.35 75 VAL G C 1
ATOM 1439 O O . VAL B 2 66 ? 7.149 16.022 -45.441 1.00 63.36 75 VAL G O 1
ATOM 1443 N N . LYS B 2 67 ? 7.018 15.109 -43.398 1.00 59.38 76 LYS G N 1
ATOM 1444 C CA . LYS B 2 67 ? 6.217 13.964 -43.808 1.00 56.28 76 LYS G CA 1
ATOM 1445 C C . LYS B 2 67 ? 4.793 14.003 -43.277 1.00 54.10 76 LYS G C 1
ATOM 1446 O O . LYS B 2 67 ? 3.897 13.428 -43.901 1.00 55.93 76 LYS G O 1
ATOM 1452 N N . THR B 2 68 ? 4.567 14.654 -42.134 1.00 52.07 77 THR G N 1
ATOM 1453 C CA . THR B 2 68 ? 3.260 14.753 -41.509 1.00 53.21 77 THR G CA 1
ATOM 1454 C C . THR B 2 68 ? 3.046 16.189 -41.054 1.00 54.56 77 THR G C 1
ATOM 1455 O O . THR B 2 68 ? 3.977 16.834 -40.554 1.00 52.64 77 THR G O 1
ATOM 1459 N N . VAL B 2 69 ? 1.816 16.680 -41.199 1.00 55.15 78 VAL G N 1
ATOM 1460 C CA . VAL B 2 69 ? 1.457 18.046 -40.809 1.00 52.68 78 VAL G CA 1
ATOM 1461 C C . VAL B 2 69 ? 0.282 18.019 -39.833 1.00 49.37 78 VAL G C 1
ATOM 1462 O O . VAL B 2 69 ? -0.688 17.284 -40.039 1.00 48.37 78 VAL G O 1
ATOM 1466 N N . ALA B 2 70 ? 0.336 18.857 -38.799 1.00 48.33 79 ALA G N 1
ATOM 1467 C CA . ALA B 2 70 ? -0.840 19.107 -37.961 1.00 44.22 79 ALA G CA 1
ATOM 1468 C C . ALA B 2 70 ? -1.528 20.355 -38.494 1.00 44.07 79 ALA G C 1
ATOM 1469 O O . ALA B 2 70 ? -0.863 21.355 -38.830 1.00 43.89 79 ALA G O 1
ATOM 1471 N N . LEU B 2 71 ? -2.854 20.301 -38.625 1.00 40.16 80 LEU G N 1
ATOM 1472 C CA . LEU B 2 71 ? -3.590 21.461 -39.114 1.00 41.74 80 LEU G CA 1
ATOM 1473 C C . LEU B 2 71 ? -4.578 21.909 -38.047 1.00 44.94 80 LEU G C 1
ATOM 1474 O O . LEU B 2 71 ? -5.511 21.172 -37.716 1.00 46.12 80 LEU G O 1
ATOM 1479 N N . LEU B 2 72 ? -4.406 23.132 -37.554 1.00 45.60 81 LEU G N 1
ATOM 1480 C CA . LEU B 2 72 ? -5.292 23.684 -36.542 1.00 46.60 81 LEU G CA 1
ATOM 1481 C C . LEU B 2 72 ? -6.381 24.415 -37.316 1.00 50.52 81 LEU G C 1
ATOM 1482 O O . LEU B 2 72 ? -6.068 25.278 -38.127 1.00 49.12 81 LEU G O 1
ATOM 1487 N N . VAL B 2 73 ? -7.643 24.070 -37.096 1.00 47.11 82 VAL G N 1
ATOM 1488 C CA . VAL B 2 73 ? -8.735 24.667 -37.865 1.00 47.62 82 VAL G CA 1
ATOM 1489 C C . VAL B 2 73 ? -9.597 25.473 -36.898 1.00 50.40 82 VAL G C 1
ATOM 1490 O O . VAL B 2 73 ? -10.142 24.925 -35.922 1.00 48.96 82 VAL G O 1
ATOM 1494 N N . VAL B 2 74 ? -9.747 26.767 -37.142 1.00 48.61 83 VAL G N 1
ATOM 1495 C CA . VAL B 2 74 ? -10.378 27.636 -36.138 1.00 50.50 83 VAL G CA 1
ATOM 1496 C C . VAL B 2 74 ? -11.775 27.997 -36.612 1.00 55.17 83 VAL G C 1
ATOM 1497 O O . VAL B 2 74 ? -11.926 28.723 -37.605 1.00 53.04 83 VAL G O 1
ATOM 1501 N N . THR B 2 75 ? -12.805 27.510 -35.919 1.00 53.07 84 THR G N 1
ATOM 1502 C CA . THR B 2 75 ? -14.175 27.915 -36.233 1.00 49.60 84 THR G CA 1
ATOM 1503 C C . THR B 2 75 ? -14.877 28.371 -34.957 1.00 56.38 84 THR G C 1
ATOM 1504 O O . THR B 2 75 ? -14.332 28.284 -33.840 1.00 52.20 84 THR G O 1
ATOM 1508 N N . GLY B 2 76 ? -16.099 28.870 -35.128 1.00 60.42 85 GLY G N 1
ATOM 1509 C CA . GLY B 2 76 ? -16.943 29.290 -34.017 1.00 64.84 85 GLY G CA 1
ATOM 1510 C C . GLY B 2 76 ? -18.165 28.394 -33.962 1.00 70.62 85 GLY G C 1
ATOM 1511 O O . GLY B 2 76 ? -18.561 27.804 -34.968 1.00 66.31 85 GLY G O 1
ATOM 1512 N N . ASP B 2 77 ? -18.771 28.281 -32.790 1.00 76.26 86 ASP G N 1
ATOM 1513 C CA . ASP B 2 77 ? -19.906 27.373 -32.677 1.00 87.46 86 ASP G CA 1
ATOM 1514 C C . ASP B 2 77 ? -21.249 28.093 -32.746 1.00 99.66 86 ASP G C 1
ATOM 1515 O O . ASP B 2 77 ? -22.238 27.505 -33.209 1.00 99.62 86 ASP G O 1
ATOM 1520 N N . ARG B 2 78 ? -21.301 29.359 -32.339 1.00 114.59 87 ARG G N 1
ATOM 1521 C CA . ARG B 2 78 ? -22.459 30.187 -32.643 1.00 131.55 87 ARG G CA 1
ATOM 1522 C C . ARG B 2 78 ? -22.574 30.337 -34.155 1.00 142.08 87 ARG G C 1
ATOM 1523 O O . ARG B 2 78 ? -21.607 30.701 -34.832 1.00 144.12 87 ARG G O 1
ATOM 1531 N N . GLY B 2 79 ? -23.754 30.039 -34.689 1.00 151.60 88 GLY G N 1
ATOM 1532 C CA . GLY B 2 79 ? -23.846 29.716 -36.099 1.00 152.73 88 GLY G CA 1
ATOM 1533 C C . GLY B 2 79 ? -24.312 30.777 -37.077 1.00 153.01 88 GLY G C 1
ATOM 1534 O O . GLY B 2 79 ? -24.320 30.521 -38.288 1.00 155.66 88 GLY G O 1
ATOM 1535 N N . LEU B 2 80 ? -24.700 31.962 -36.601 1.00 149.93 89 LEU G N 1
ATOM 1536 C CA . LEU B 2 80 ? -25.281 32.966 -37.492 1.00 145.98 89 LEU G CA 1
ATOM 1537 C C . LEU B 2 80 ? -24.214 34.002 -37.835 1.00 136.21 89 LEU G C 1
ATOM 1538 O O . LEU B 2 80 ? -24.133 35.088 -37.258 1.00 136.94 89 LEU G O 1
ATOM 1543 N N . CYS B 2 81 ? -23.383 33.631 -38.820 1.00 126.19 90 CYS G N 1
ATOM 1544 C CA . CYS B 2 81 ? -22.267 34.424 -39.319 1.00 118.54 90 CYS G CA 1
ATOM 1545 C C . CYS B 2 81 ? -22.031 34.151 -40.803 1.00 107.20 90 CYS G C 1
ATOM 1546 O O . CYS B 2 81 ? -20.885 34.163 -41.271 1.00 100.41 90 CYS G O 1
ATOM 1549 N N . GLY B 2 82 ? -23.102 33.894 -41.542 1.00 104.43 91 GLY G N 1
ATOM 1550 C CA . GLY B 2 82 ? -22.996 33.699 -42.978 1.00 99.99 91 GLY G CA 1
ATOM 1551 C C . GLY B 2 82 ? -22.181 32.465 -43.293 1.00 92.85 91 GLY G C 1
ATOM 1552 O O . GLY B 2 82 ? -22.468 31.352 -42.826 1.00 95.48 91 GLY G O 1
ATOM 1553 N N . GLY B 2 83 ? -21.133 32.656 -44.078 1.00 83.05 92 GLY G N 1
ATOM 1554 C CA . GLY B 2 83 ? -20.279 31.550 -44.438 1.00 74.44 92 GLY G CA 1
ATOM 1555 C C . GLY B 2 83 ? -18.939 31.637 -43.745 1.00 67.77 92 GLY G C 1
ATOM 1556 O O . GLY B 2 83 ? -17.950 31.091 -44.245 1.00 62.72 92 GLY G O 1
ATOM 1557 N N . TYR B 2 84 ? -18.895 32.319 -42.594 1.00 66.44 93 TYR G N 1
ATOM 1558 C CA . TYR B 2 84 ? -17.674 32.361 -41.791 1.00 62.85 93 TYR G CA 1
ATOM 1559 C C . TYR B 2 84 ? -17.122 30.952 -41.573 1.00 57.98 93 TYR G C 1
ATOM 1560 O O . TYR B 2 84 ? -16.018 30.609 -42.040 1.00 57.26 93 TYR G O 1
ATOM 1569 N N . ASN B 2 85 ? -17.912 30.089 -40.917 1.00 59.30 94 ASN G N 1
ATOM 1570 C CA . ASN B 2 85 ? -17.438 28.723 -40.680 1.00 56.80 94 ASN G CA 1
ATOM 1571 C C . ASN B 2 85 ? -17.317 27.936 -41.986 1.00 56.50 94 ASN G C 1
ATOM 1572 O O . ASN B 2 85 ? -16.362 27.178 -42.151 1.00 56.41 94 ASN G O 1
ATOM 1577 N N . THR B 2 86 ? -18.293 28.069 -42.904 1.00 54.53 95 THR G N 1
ATOM 1578 C CA . THR B 2 86 ? -18.250 27.304 -44.138 1.00 58.30 95 THR G CA 1
ATOM 1579 C C . THR B 2 86 ? -16.975 27.606 -44.916 1.00 58.21 95 THR G C 1
ATOM 1580 O O . THR B 2 86 ? -16.333 26.701 -45.462 1.00 54.43 95 THR G O 1
ATOM 1584 N N . ASN B 2 87 ? -16.571 28.874 -44.941 1.00 59.63 96 ASN G N 1
ATOM 1585 C CA . ASN B 2 87 ? -15.392 29.241 -45.708 1.00 56.13 96 ASN G CA 1
ATOM 1586 C C . ASN B 2 87 ? -14.135 28.674 -45.079 1.00 52.42 96 ASN G C 1
ATOM 1587 O O . ASN B 2 87 ? -13.268 28.149 -45.805 1.00 49.57 96 ASN G O 1
ATOM 1592 N N . VAL B 2 88 ? -14.018 28.752 -43.728 1.00 45.83 97 VAL G N 1
ATOM 1593 C CA . VAL B 2 88 ? -12.892 28.095 -43.059 1.00 46.25 97 VAL G CA 1
ATOM 1594 C C . VAL B 2 88 ? -12.862 26.606 -43.383 1.00 46.48 97 VAL G C 1
ATOM 1595 O O . VAL B 2 88 ? -11.807 26.025 -43.666 1.00 48.75 97 VAL G O 1
ATOM 1599 N N . ILE B 2 89 ? -13.997 25.940 -43.217 1.00 47.47 98 ILE G N 1
ATOM 1600 C CA . ILE B 2 89 ? -14.042 24.493 -43.401 1.00 45.85 98 ILE G CA 1
ATOM 1601 C C . ILE B 2 89 ? -13.643 24.136 -44.836 1.00 46.03 98 ILE G C 1
ATOM 1602 O O . ILE B 2 89 ? -12.899 23.174 -45.070 1.00 45.31 98 ILE G O 1
ATOM 1607 N N . ARG B 2 90 ? -14.085 24.931 -45.797 1.00 49.41 99 ARG G N 1
ATOM 1608 C CA . ARG B 2 90 ? -13.751 24.615 -47.199 1.00 50.40 99 ARG G CA 1
ATOM 1609 C C . ARG B 2 90 ? -12.273 24.831 -47.467 1.00 48.07 99 ARG G C 1
ATOM 1610 O O . ARG B 2 90 ? -11.617 23.986 -48.096 1.00 49.54 99 ARG G O 1
ATOM 1618 N N . ARG B 2 91 ? -11.710 25.920 -46.935 1.00 49.55 100 ARG G N 1
ATOM 1619 C CA . ARG B 2 91 ? -10.288 26.116 -47.159 1.00 48.08 100 ARG G CA 1
ATOM 1620 C C . ARG B 2 91 ? -9.476 25.041 -46.465 1.00 48.46 100 ARG G C 1
ATOM 1621 O O . ARG B 2 91 ? -8.428 24.631 -46.979 1.00 46.69 100 ARG G O 1
ATOM 1629 N N . ALA B 2 92 ? -9.920 24.553 -45.302 1.00 44.47 101 ALA G N 1
ATOM 1630 C CA . ALA B 2 92 ? -9.115 23.515 -44.667 1.00 46.27 101 ALA G CA 1
ATOM 1631 C C . ALA B 2 92 ? -9.186 22.211 -45.438 1.00 43.01 101 ALA G C 1
ATOM 1632 O O . ALA B 2 92 ? -8.192 21.494 -45.521 1.00 46.90 101 ALA G O 1
ATOM 1634 N N . LYS B 2 93 ? -10.378 21.845 -45.907 1.00 46.78 102 LYS G N 1
ATOM 1635 C CA . LYS B 2 93 ? -10.535 20.684 -46.786 1.00 54.65 102 LYS G CA 1
ATOM 1636 C C . LYS B 2 93 ? -9.594 20.783 -48.000 1.00 46.61 102 LYS G C 1
ATOM 1637 O O . LYS B 2 93 ? -8.896 19.814 -48.361 1.00 44.26 102 LYS G O 1
ATOM 1643 N N . GLU B 2 94 ? -9.504 21.976 -48.578 1.00 44.84 103 GLU G N 1
ATOM 1644 C CA . GLU B 2 94 ? -8.657 22.190 -49.757 1.00 46.08 103 GLU G CA 1
ATOM 1645 C C . GLU B 2 94 ? -7.180 22.073 -49.408 1.00 49.81 103 GLU G C 1
ATOM 1646 O O . GLU B 2 94 ? -6.409 21.439 -50.148 1.00 50.74 103 GLU G O 1
ATOM 1652 N N . ARG B 2 95 ? -6.768 22.642 -48.263 1.00 47.92 104 ARG G N 1
ATOM 1653 C CA . ARG B 2 95 ? -5.375 22.490 -47.848 1.00 43.38 104 ARG G CA 1
ATOM 1654 C C . ARG B 2 95 ? -5.036 21.024 -47.613 1.00 41.73 104 ARG G C 1
ATOM 1655 O O . ARG B 2 95 ? -3.950 20.557 -47.977 1.00 44.32 104 ARG G O 1
ATOM 1663 N N . LEU B 2 96 ? -5.949 20.284 -46.983 1.00 43.62 105 LEU G N 1
ATOM 1664 C CA . LEU B 2 96 ? -5.715 18.855 -46.742 1.00 47.01 105 LEU G CA 1
ATOM 1665 C C . LEU B 2 96 ? -5.640 18.059 -48.046 1.00 47.58 105 LEU G C 1
ATOM 1666 O O . LEU B 2 96 ? -4.869 17.088 -48.162 1.00 46.48 105 LEU G O 1
ATOM 1671 N N . GLN B 2 97 ? -6.468 18.426 -49.034 1.00 46.34 106 GLN G N 1
ATOM 1672 C CA A GLN B 2 97 ? -6.362 17.803 -50.350 0.48 49.38 106 GLN G CA 1
ATOM 1673 C CA B GLN B 2 97 ? -6.360 17.790 -50.333 0.52 49.39 106 GLN G CA 1
ATOM 1674 C C . GLN B 2 97 ? -4.998 18.078 -50.964 1.00 52.92 106 GLN G C 1
ATOM 1675 O O . GLN B 2 97 ? -4.376 17.182 -51.558 1.00 53.68 106 GLN G O 1
ATOM 1686 N N . GLU B 2 98 ? -4.499 19.311 -50.811 1.00 48.11 107 GLU G N 1
ATOM 1687 C CA . GLU B 2 98 ? -3.182 19.618 -51.355 1.00 49.10 107 GLU G CA 1
ATOM 1688 C C . GLU B 2 98 ? -2.122 18.741 -50.702 1.00 51.20 107 GLU G C 1
ATOM 1689 O O . GLU B 2 98 ? -1.286 18.144 -51.384 1.00 50.80 107 GLU G O 1
ATOM 1695 N N . LEU B 2 99 ? -2.151 18.646 -49.364 1.00 54.22 108 LEU G N 1
ATOM 1696 C CA . LEU B 2 99 ? -1.186 17.798 -48.658 1.00 52.36 108 LEU G CA 1
ATOM 1697 C C . LEU B 2 99 ? -1.303 16.338 -49.095 1.00 50.57 108 LEU G C 1
ATOM 1698 O O . LEU B 2 99 ? -0.296 15.645 -49.280 1.00 50.96 108 LEU G O 1
ATOM 1703 N N . GLU B 2 100 ? -2.518 15.832 -49.202 1.00 52.65 109 GLU G N 1
ATOM 1704 C CA . GLU B 2 100 ? -2.689 14.456 -49.635 1.00 61.94 109 GLU G CA 1
ATOM 1705 C C . GLU B 2 100 ? -2.149 14.249 -51.053 1.00 60.97 109 GLU G C 1
ATOM 1706 O O . GLU B 2 100 ? -1.495 13.241 -51.331 1.00 58.26 109 GLU G O 1
ATOM 1712 N N . ALA B 2 101 ? -2.357 15.221 -51.937 1.00 56.44 110 ALA G N 1
ATOM 1713 C CA . ALA B 2 101 ? -1.835 15.109 -53.294 1.00 60.44 110 ALA G CA 1
ATOM 1714 C C . ALA B 2 101 ? -0.328 15.004 -53.286 1.00 61.94 110 ALA G C 1
ATOM 1715 O O . ALA B 2 101 ? 0.254 14.372 -54.174 1.00 64.48 110 ALA G O 1
ATOM 1717 N N . GLU B 2 102 ? 0.317 15.617 -52.300 1.00 57.59 111 GLU G N 1
ATOM 1718 C CA . GLU B 2 102 ? 1.762 15.621 -52.247 1.00 56.94 111 GLU G CA 1
ATOM 1719 C C . GLU B 2 102 ? 2.290 14.403 -51.532 1.00 59.85 111 GLU G C 1
ATOM 1720 O O . GLU B 2 102 ? 3.500 14.306 -51.298 1.00 60.86 111 GLU G O 1
ATOM 1726 N N . GLY B 2 103 ? 1.410 13.472 -51.181 1.00 60.58 112 GLY G N 1
ATOM 1727 C CA . GLY B 2 103 ? 1.814 12.372 -50.325 1.00 60.73 112 GLY G CA 1
ATOM 1728 C C . GLY B 2 103 ? 2.156 12.728 -48.879 1.00 57.68 112 GLY G C 1
ATOM 1729 O O . GLY B 2 103 ? 2.924 12.001 -48.258 1.00 59.53 112 GLY G O 1
ATOM 1730 N N . LEU B 2 104 ? 1.651 13.829 -48.321 1.00 56.66 113 LEU G N 1
ATOM 1731 C CA . LEU B 2 104 ? 1.887 14.108 -46.905 1.00 58.41 113 LEU G CA 1
ATOM 1732 C C . LEU B 2 104 ? 0.722 13.579 -46.082 1.00 57.59 113 LEU G C 1
ATOM 1733 O O . LEU B 2 104 ? -0.430 13.590 -46.530 1.00 58.22 113 LEU G O 1
ATOM 1738 N N . LYS B 2 105 ? 1.041 13.071 -44.908 1.00 60.11 114 LYS G N 1
ATOM 1739 C CA . LYS B 2 105 ? 0.086 12.691 -43.882 1.00 59.94 114 LYS G CA 1
ATOM 1740 C C . LYS B 2 105 ? -0.267 13.915 -43.031 1.00 54.42 114 LYS G C 1
ATOM 1741 O O . LYS B 2 105 ? 0.443 14.925 -43.024 1.00 51.45 114 LYS G O 1
ATOM 1747 N N . TYR B 2 106 ? -1.398 13.831 -42.339 1.00 47.74 115 TYR G N 1
ATOM 1748 C CA . TYR B 2 106 ? -1.820 14.976 -41.558 1.00 52.54 115 TYR G CA 1
ATOM 1749 C C . TYR B 2 106 ? -2.707 14.520 -40.400 1.00 51.42 115 TYR G C 1
ATOM 1750 O O . TYR B 2 106 ? -3.186 13.390 -40.379 1.00 55.13 115 TYR G O 1
ATOM 1759 N N . THR B 2 107 ? -2.931 15.419 -39.435 1.00 49.97 116 THR G N 1
ATOM 1760 C CA . THR B 2 107 ? -3.934 15.189 -38.400 1.00 45.79 116 THR G CA 1
ATOM 1761 C C . THR B 2 107 ? -4.529 16.547 -38.056 1.00 45.54 116 THR G C 1
ATOM 1762 O O . THR B 2 107 ? -3.871 17.587 -38.195 1.00 47.44 116 THR G O 1
ATOM 1766 N N . LEU B 2 108 ? -5.805 16.546 -37.692 1.00 42.22 117 LEU G N 1
ATOM 1767 C CA . LEU B 2 108 ? -6.532 17.785 -37.475 1.00 42.96 117 LEU G CA 1
ATOM 1768 C C . LEU B 2 108 ? -6.643 18.091 -35.976 1.00 44.54 117 LEU G C 1
ATOM 1769 O O . LEU B 2 108 ? -6.850 17.196 -35.169 1.00 45.14 117 LEU G O 1
ATOM 1774 N N . VAL B 2 109 ? -6.522 19.362 -35.627 1.00 44.59 118 VAL G N 1
ATOM 1775 C CA . VAL B 2 109 ? -6.861 19.870 -34.299 1.00 48.63 118 VAL G CA 1
ATOM 1776 C C . VAL B 2 109 ? -7.932 20.908 -34.536 1.00 46.01 118 VAL G C 1
ATOM 1777 O O . VAL B 2 109 ? -7.684 21.887 -35.223 1.00 46.84 118 VAL G O 1
ATOM 1781 N N . ILE B 2 110 ? -9.128 20.694 -34.018 1.00 45.50 119 ILE G N 1
ATOM 1782 C CA . ILE B 2 110 ? -10.273 21.469 -34.481 1.00 44.99 119 ILE G CA 1
ATOM 1783 C C . ILE B 2 110 ? -10.828 22.295 -33.332 1.00 51.41 119 ILE G C 1
ATOM 1784 O O . ILE B 2 110 ? -11.189 21.745 -32.274 1.00 50.41 119 ILE G O 1
ATOM 1789 N N . VAL B 2 111 ? -10.903 23.606 -33.536 1.00 49.50 120 VAL G N 1
ATOM 1790 C CA . VAL B 2 111 ? -11.638 24.495 -32.649 1.00 49.03 120 VAL G CA 1
ATOM 1791 C C . VAL B 2 111 ? -13.030 24.659 -33.232 1.00 53.90 120 VAL G C 1
ATOM 1792 O O . VAL B 2 111 ? -13.189 25.176 -34.346 1.00 53.60 120 VAL G O 1
ATOM 1796 N N . GLY B 2 112 ? -14.045 24.245 -32.474 1.00 49.55 121 GLY G N 1
ATOM 1797 C CA . GLY B 2 112 ? -15.413 24.314 -32.959 1.00 50.06 121 GLY G CA 1
ATOM 1798 C C . GLY B 2 112 ? -15.986 22.922 -33.112 1.00 59.83 121 GLY G C 1
ATOM 1799 O O . GLY B 2 112 ? -15.494 22.134 -33.916 1.00 57.09 121 GLY G O 1
ATOM 1800 N N . ARG B 2 113 ? -17.015 22.593 -32.318 1.00 67.56 122 ARG G N 1
ATOM 1801 C CA . ARG B 2 113 ? -17.492 21.213 -32.264 1.00 68.17 122 ARG G CA 1
ATOM 1802 C C . ARG B 2 113 ? -18.268 20.824 -33.514 1.00 68.73 122 ARG G C 1
ATOM 1803 O O . ARG B 2 113 ? -18.245 19.655 -33.925 1.00 68.10 122 ARG G O 1
ATOM 1811 N N . LYS B 2 114 ? -18.966 21.776 -34.131 1.00 67.77 123 LYS G N 1
ATOM 1812 C CA . LYS B 2 114 ? -19.730 21.425 -35.305 1.00 69.40 123 LYS G CA 1
ATOM 1813 C C . LYS B 2 114 ? -18.798 21.138 -36.471 1.00 63.75 123 LYS G C 1
ATOM 1814 O O . LYS B 2 114 ? -19.013 20.176 -37.219 1.00 61.05 123 LYS G O 1
ATOM 1820 N N . ALA B 2 115 ? -17.719 21.922 -36.594 1.00 61.78 124 ALA G N 1
ATOM 1821 C CA . ALA B 2 115 ? -16.719 21.657 -37.620 1.00 55.85 124 ALA G CA 1
ATOM 1822 C C . ALA B 2 115 ? -16.017 20.331 -37.347 1.00 54.79 124 ALA G C 1
ATOM 1823 O O . ALA B 2 115 ? -15.762 19.545 -38.271 1.00 56.73 124 ALA G O 1
ATOM 1825 N N . ALA B 2 116 ? -15.749 20.039 -36.073 1.00 54.56 125 ALA G N 1
ATOM 1826 C CA . ALA B 2 116 ? -15.223 18.725 -35.730 1.00 51.23 125 ALA G CA 1
ATOM 1827 C C . ALA B 2 116 ? -16.138 17.627 -36.238 1.00 56.09 125 ALA G C 1
ATOM 1828 O O . ALA B 2 116 ? -15.667 16.595 -36.714 1.00 58.39 125 ALA G O 1
ATOM 1830 N N . GLN B 2 117 ? -17.456 17.815 -36.134 1.00 62.55 126 GLN G N 1
ATOM 1831 C CA . GLN B 2 117 ? -18.347 16.761 -36.608 1.00 67.88 126 GLN G CA 1
ATOM 1832 C C . GLN B 2 117 ? -18.321 16.668 -38.133 1.00 63.94 126 GLN G C 1
ATOM 1833 O O . GLN B 2 117 ? -18.312 15.563 -38.691 1.00 62.26 126 GLN G O 1
ATOM 1839 N N . TYR B 2 118 ? -18.272 17.811 -38.820 1.00 61.46 127 TYR G N 1
ATOM 1840 C CA . TYR B 2 118 ? -18.167 17.780 -40.266 1.00 58.74 127 TYR G CA 1
ATOM 1841 C C . TYR B 2 118 ? -16.978 16.915 -40.688 1.00 53.88 127 TYR G C 1
ATOM 1842 O O . TYR B 2 118 ? -17.111 16.022 -41.532 1.00 56.08 127 TYR G O 1
ATOM 1851 N N . PHE B 2 119 ? -15.814 17.145 -40.078 1.00 50.52 128 PHE G N 1
ATOM 1852 C CA . PHE B 2 119 ? -14.613 16.384 -40.436 1.00 50.00 128 PHE G CA 1
ATOM 1853 C C . PHE B 2 119 ? -14.678 14.933 -39.941 1.00 53.55 128 PHE G C 1
ATOM 1854 O O . PHE B 2 119 ? -14.205 14.009 -40.620 1.00 49.57 128 PHE G O 1
ATOM 1862 N N . GLN B 2 120 ? -15.262 14.706 -38.759 1.00 53.20 129 GLN G N 1
ATOM 1863 C CA . GLN B 2 120 ? -15.426 13.341 -38.280 1.00 55.53 129 GLN G CA 1
ATOM 1864 C C . GLN B 2 120 ? -16.229 12.475 -39.240 1.00 60.60 129 GLN G C 1
ATOM 1865 O O . GLN B 2 120 ? -15.855 11.329 -39.510 1.00 60.39 129 GLN G O 1
ATOM 1871 N N . ARG B 2 121 ? -17.380 12.976 -39.703 1.00 65.06 130 ARG G N 1
ATOM 1872 C CA . ARG B 2 121 ? -18.259 12.195 -40.573 1.00 64.94 130 ARG G CA 1
ATOM 1873 C C . ARG B 2 121 ? -17.595 11.852 -41.897 1.00 63.58 130 ARG G C 1
ATOM 1874 O O . ARG B 2 121 ? -18.062 10.969 -42.628 1.00 65.11 130 ARG G O 1
ATOM 1882 N N . ARG B 2 122 ? -16.534 12.551 -42.248 1.00 61.90 131 ARG G N 1
ATOM 1883 C CA . ARG B 2 122 ? -15.873 12.341 -43.523 1.00 60.76 131 ARG G CA 1
ATOM 1884 C C . ARG B 2 122 ? -14.555 11.619 -43.339 1.00 61.04 131 ARG G C 1
ATOM 1885 O O . ARG B 2 122 ? -13.699 11.669 -44.228 1.00 59.18 131 ARG G O 1
ATOM 1893 N N . ASP B 2 123 ? -14.364 11.001 -42.168 1.00 59.50 132 ASP G N 1
ATOM 1894 C CA . ASP B 2 123 ? -13.273 10.082 -41.903 1.00 60.88 132 ASP G CA 1
ATOM 1895 C C . ASP B 2 123 ? -11.927 10.782 -41.821 1.00 59.40 132 ASP G C 1
ATOM 1896 O O . ASP B 2 123 ? -10.890 10.147 -42.029 1.00 62.42 132 ASP G O 1
ATOM 1901 N N . TYR B 2 124 ? -11.904 12.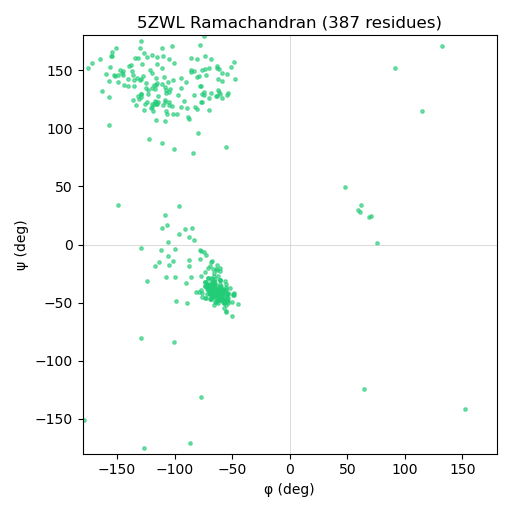083 -41.501 1.00 53.66 133 TYR G N 1
ATOM 1902 C CA . TYR B 2 124 ? -10.588 12.694 -41.319 1.00 55.62 133 TYR G CA 1
ATOM 1903 C C . TYR B 2 124 ? -9.972 12.293 -39.983 1.00 56.34 133 TYR G C 1
ATOM 1904 O O . TYR B 2 124 ? -10.691 12.043 -39.012 1.00 56.16 133 TYR G O 1
ATOM 1913 N N . PRO B 2 125 ? -8.641 12.221 -39.907 1.00 58.37 134 PRO G N 1
ATOM 1914 C CA . PRO B 2 125 ? -7.995 11.954 -38.611 1.00 57.21 134 PRO G CA 1
ATOM 1915 C C . PRO B 2 125 ? -8.011 13.208 -37.741 1.00 53.93 134 PRO G C 1
ATOM 1916 O O . PRO B 2 125 ? -7.644 14.298 -38.186 1.00 55.00 134 PRO G O 1
ATOM 1920 N N . ILE B 2 126 ? -8.469 13.055 -36.507 1.00 54.23 135 ILE G N 1
ATOM 1921 C CA . ILE B 2 126 ? -8.657 14.191 -35.593 1.00 51.61 135 ILE G CA 1
ATOM 1922 C C . ILE B 2 126 ? -7.919 13.884 -34.286 1.00 51.49 135 ILE G C 1
ATOM 1923 O O . ILE B 2 126 ? -8.261 12.926 -33.586 1.00 52.26 135 ILE G O 1
ATOM 1928 N N . ASP B 2 127 ? -6.885 14.681 -33.975 1.00 53.35 136 ASP G N 1
ATOM 1929 C CA . ASP B 2 127 ? -6.103 14.514 -32.735 1.00 52.02 136 ASP G CA 1
ATOM 1930 C C . ASP B 2 127 ? -6.829 15.109 -31.535 1.00 52.37 136 ASP G C 1
ATOM 1931 O O . ASP B 2 127 ? -6.826 14.519 -30.450 1.00 57.41 136 ASP G O 1
ATOM 1936 N N . ALA B 2 128 ? -7.451 16.276 -31.696 1.00 51.02 137 ALA G N 1
ATOM 1937 C CA . ALA B 2 128 ? -8.083 16.921 -30.545 1.00 53.57 137 ALA G CA 1
ATOM 1938 C C . ALA B 2 128 ? -9.178 17.867 -31.039 1.00 54.07 137 ALA G C 1
ATOM 1939 O O . ALA B 2 128 ? -9.171 18.307 -32.203 1.00 53.19 137 ALA G O 1
ATOM 1941 N N . VAL B 2 129 ? -10.177 18.078 -30.173 1.00 48.49 138 VAL G N 1
ATOM 1942 C CA . VAL B 2 129 ? -11.313 18.950 -30.440 1.00 48.33 138 VAL G CA 1
ATOM 1943 C C . VAL B 2 129 ? -11.492 19.900 -29.277 1.00 51.39 138 VAL G C 1
ATOM 1944 O O . VAL B 2 129 ? -11.331 19.506 -28.105 1.00 52.54 138 VAL G O 1
ATOM 1948 N N . TYR B 2 130 ? -11.846 21.143 -29.590 1.00 50.75 139 TYR G N 1
ATOM 1949 C CA . TYR B 2 130 ? -12.145 22.139 -28.564 1.00 52.40 139 TYR G CA 1
ATOM 1950 C C . TYR B 2 130 ? -13.425 22.886 -28.921 1.00 56.28 139 TYR G C 1
ATOM 1951 O O . TYR B 2 130 ? -13.862 22.894 -30.085 1.00 55.95 139 TYR G O 1
ATOM 1960 N N . SER B 2 131 ? -14.021 23.518 -27.899 1.00 54.23 140 SER G N 1
ATOM 1961 C CA . SER B 2 131 ? -15.229 24.331 -28.067 1.00 55.47 140 SER G CA 1
ATOM 1962 C C . SER B 2 131 ? -14.977 25.461 -29.048 1.00 58.46 140 SER G C 1
ATOM 1963 O O . SER B 2 131 ? -13.878 26.020 -29.109 1.00 59.64 140 SER G O 1
ATOM 1966 N N . GLY B 2 132 ? -16.024 25.822 -29.789 1.00 65.35 141 GLY G N 1
ATOM 1967 C CA . GLY B 2 132 ? -15.924 26.869 -30.790 1.00 62.60 141 GLY G CA 1
ATOM 1968 C C . GLY B 2 132 ? -15.244 28.110 -30.253 1.00 65.64 141 GLY G C 1
ATOM 1969 O O . GLY B 2 132 ? -15.210 28.333 -29.025 1.00 59.75 141 GLY G O 1
ATOM 1970 N N . LEU B 2 133 ? -14.686 28.912 -31.160 1.00 65.99 142 LEU G N 1
ATOM 1971 C CA . LEU B 2 133 ? -13.955 30.112 -30.779 1.00 73.33 142 LEU G CA 1
ATOM 1972 C C . LEU B 2 133 ? -14.855 31.053 -29.982 1.00 84.67 142 LEU G C 1
ATOM 1973 O O . LEU B 2 133 ? -15.956 31.410 -30.421 1.00 87.95 142 LEU G O 1
ATOM 1978 N N . GLU B 2 134 ? -14.393 31.434 -28.805 1.00 93.92 143 GLU G N 1
ATOM 1979 C CA . GLU B 2 134 ? -15.167 32.318 -27.956 1.00 102.94 143 GLU G CA 1
ATOM 1980 C C . GLU B 2 134 ? -14.893 33.768 -28.327 1.00 102.60 143 GLU G C 1
ATOM 1981 O O . GLU B 2 134 ? -13.802 34.121 -28.780 1.00 102.68 143 GLU G O 1
ATOM 1987 N N . GLN B 2 135 ? -15.904 34.608 -28.112 1.00 101.74 144 GLN G N 1
ATOM 1988 C CA . GLN B 2 135 ? -15.860 35.986 -28.587 1.00 97.52 144 GLN G CA 1
ATOM 1989 C C . GLN B 2 135 ? -14.624 36.736 -28.095 1.00 88.16 144 GLN G C 1
ATOM 1990 O O . GLN B 2 135 ? -14.068 37.560 -28.830 1.00 86.71 144 GLN G O 1
ATOM 1996 N N . ILE B 2 136 ? -14.176 36.486 -26.866 1.00 78.75 145 ILE G N 1
ATOM 1997 C CA . ILE B 2 136 ? -12.936 37.120 -26.430 1.00 74.98 145 ILE G CA 1
ATOM 1998 C C . ILE B 2 136 ? -11.945 36.025 -26.032 1.00 70.89 145 ILE G C 1
ATOM 1999 O O . ILE B 2 136 ? -11.899 35.572 -24.875 1.00 68.77 145 ILE G O 1
ATOM 2004 N N . PRO B 2 137 ? -11.128 35.562 -26.971 1.00 66.23 146 PRO G N 1
ATOM 2005 C CA . PRO B 2 137 ? -10.347 34.335 -26.748 1.00 65.66 146 PRO G CA 1
ATOM 2006 C C . PRO B 2 137 ? -9.369 34.454 -25.584 1.00 72.07 146 PRO G C 1
ATOM 2007 O O . PRO B 2 137 ? -8.603 35.413 -25.490 1.00 75.58 146 PRO G O 1
ATOM 2011 N N . SER B 2 138 ? -9.374 33.438 -24.718 1.00 73.74 147 SER G N 1
ATOM 2012 C CA . SER B 2 138 ? -8.546 33.397 -23.512 1.00 74.96 147 SER G CA 1
ATOM 2013 C C . SER B 2 138 ? -7.096 32.982 -23.750 1.00 73.73 147 SER G C 1
ATOM 2014 O O . SER B 2 138 ? -6.822 32.065 -24.525 1.00 71.11 147 SER G O 1
ATOM 2017 N N . ALA B 2 139 ? -6.160 33.577 -22.995 1.00 70.49 148 ALA G N 1
ATOM 2018 C CA . ALA B 2 139 ? -4.804 33.032 -23.071 1.00 66.34 148 ALA G CA 1
ATOM 2019 C C . ALA B 2 139 ? -4.725 31.616 -22.520 1.00 61.51 148 ALA G C 1
ATOM 2020 O O . ALA B 2 139 ? -3.810 30.879 -22.903 1.00 55.22 148 ALA G O 1
ATOM 2022 N N . SER B 2 140 ? -5.640 31.216 -21.619 1.00 62.79 149 SER G N 1
ATOM 2023 C CA . SER B 2 140 ? -5.681 29.804 -21.246 1.00 65.14 149 SER G CA 1
ATOM 2024 C C . SER B 2 140 ? -6.256 28.956 -22.393 1.00 62.77 149 SER G C 1
ATOM 2025 O O . SER B 2 140 ? -5.840 27.806 -22.585 1.00 59.39 149 SER G O 1
ATOM 2028 N N . GLU B 2 141 ? -7.236 29.486 -23.129 1.00 63.39 150 GLU G N 1
ATOM 2029 C CA . GLU B 2 141 ? -7.706 28.794 -24.330 1.00 62.40 150 GLU G CA 1
ATOM 2030 C C . GLU B 2 141 ? -6.546 28.559 -25.292 1.00 56.14 150 GLU G C 1
ATOM 2031 O O . GLU B 2 141 ? -6.262 27.418 -25.709 1.00 61.94 150 GLU G O 1
ATOM 2037 N N . ALA B 2 142 ? -5.850 29.645 -25.641 1.00 50.02 151 ALA G N 1
ATOM 2038 C CA . ALA B 2 142 ? -4.686 29.539 -26.501 1.00 54.52 151 ALA G CA 1
ATOM 2039 C C . ALA B 2 142 ? -3.686 28.551 -25.933 1.00 54.77 151 ALA G C 1
ATOM 2040 O O . ALA B 2 142 ? -3.163 27.715 -26.667 1.00 52.96 151 ALA G O 1
ATOM 2042 N N . GLY B 2 143 ? -3.444 28.586 -24.613 1.00 51.84 152 GLY G N 1
ATOM 2043 C CA . GLY B 2 143 ? -2.403 27.727 -24.074 1.00 45.77 152 GLY G CA 1
ATOM 2044 C C . GLY B 2 143 ? -2.746 26.255 -24.094 1.00 43.81 152 GLY G C 1
ATOM 2045 O O . GLY B 2 143 ? -1.853 25.406 -24.193 1.00 47.02 152 GLY G O 1
ATOM 2046 N N . GLN B 2 144 ? -4.017 25.919 -23.891 1.00 46.61 153 GLN G N 1
ATOM 2047 C CA . GLN B 2 144 ? -4.426 24.527 -23.998 1.00 49.70 153 GLN G CA 1
ATOM 2048 C C . GLN B 2 144 ? -4.191 24.015 -25.417 1.00 47.10 153 GLN G C 1
ATOM 2049 O O . GLN B 2 144 ? -3.556 22.963 -25.636 1.00 45.60 153 GLN G O 1
ATOM 2055 N N . ILE B 2 145 ? -4.637 24.797 -26.409 1.00 47.50 154 ILE G N 1
ATOM 2056 C CA . ILE B 2 145 ? -4.372 24.411 -27.800 1.00 46.69 154 ILE G CA 1
ATOM 2057 C C . ILE B 2 145 ? -2.870 24.308 -28.039 1.00 46.37 154 ILE G C 1
ATOM 2058 O O . ILE B 2 145 ? -2.375 23.338 -28.628 1.00 48.24 154 ILE G O 1
ATOM 2063 N N . ALA B 2 146 ? -2.120 25.303 -27.567 1.00 45.37 155 ALA G N 1
ATOM 2064 C CA . ALA B 2 146 ? -0.695 25.324 -27.847 1.00 44.41 155 ALA G CA 1
ATOM 2065 C C . ALA B 2 146 ? -0.014 24.111 -27.257 1.00 45.87 155 ALA G C 1
ATOM 2066 O O . ALA B 2 146 ? 0.820 23.489 -27.918 1.00 45.73 155 ALA G O 1
ATOM 2068 N N . SER B 2 147 ? -0.376 23.735 -26.004 1.00 45.37 156 SER G N 1
ATOM 2069 C CA . SER B 2 147 ? 0.260 22.588 -25.388 1.00 45.11 156 SER G CA 1
ATOM 2070 C C . SER B 2 147 ? -0.004 21.350 -26.207 1.00 49.85 156 SER G C 1
ATOM 2071 O O . SER B 2 147 ? 0.861 20.459 -26.315 1.00 48.62 156 SER G O 1
ATOM 2074 N N . GLU B 2 148 ? -1.211 21.267 -26.781 1.00 47.66 157 GLU G N 1
ATOM 2075 C CA . GLU B 2 148 ? -1.517 20.108 -27.610 1.00 47.04 157 GLU G CA 1
ATOM 2076 C C . GLU B 2 148 ? -0.688 20.126 -28.907 1.00 48.09 157 GLU G C 1
ATOM 2077 O O . GLU B 2 148 ? -0.168 19.080 -29.339 1.00 45.59 157 GLU G O 1
ATOM 2083 N N . LEU B 2 149 ? -0.486 21.313 -29.489 1.00 49.57 158 LEU G N 1
ATOM 2084 C CA . LEU B 2 149 ? 0.307 21.392 -30.726 1.00 49.36 158 LEU G CA 1
ATOM 2085 C C . LEU B 2 149 ? 1.775 21.103 -30.441 1.00 52.68 158 LEU G C 1
ATOM 2086 O O . LEU B 2 149 ? 2.464 20.472 -31.255 1.00 52.34 158 LEU G O 1
ATOM 2091 N N . LEU B 2 150 ? 2.265 21.544 -29.267 1.00 48.96 159 LEU G N 1
ATOM 2092 C CA . LEU B 2 150 ? 3.596 21.163 -28.837 1.00 50.43 159 LEU G CA 1
ATOM 2093 C C . LEU B 2 150 ? 3.690 19.673 -28.669 1.00 47.11 159 LEU G C 1
ATOM 2094 O O . LEU B 2 150 ? 4.699 19.075 -29.019 1.00 52.14 159 LEU G O 1
ATOM 2099 N N . SER B 2 151 ? 2.673 19.044 -28.107 1.00 50.16 160 SER G N 1
ATOM 2100 C CA . SER B 2 151 ? 2.839 17.613 -27.889 1.00 52.50 160 SER G CA 1
ATOM 2101 C C . SER B 2 151 ? 2.880 16.836 -29.208 1.00 51.85 160 SER G C 1
ATOM 2102 O O . SER B 2 151 ? 3.530 15.778 -29.283 1.00 51.88 160 SER G O 1
ATOM 2105 N N . LEU B 2 152 ? 2.162 17.305 -30.227 1.00 51.44 161 LEU G N 1
ATOM 2106 C CA . LEU B 2 152 ? 2.316 16.735 -31.583 1.00 50.19 161 LEU G CA 1
ATOM 2107 C C . LEU B 2 152 ? 3.677 17.063 -32.190 1.00 43.58 161 LEU G C 1
ATOM 2108 O O . LEU B 2 152 ? 4.360 16.183 -32.718 1.00 48.25 161 LEU G O 1
ATOM 2113 N N . PHE B 2 153 ? 4.107 18.321 -32.101 1.00 45.04 162 PHE G N 1
ATOM 2114 C CA . PHE B 2 153 ? 5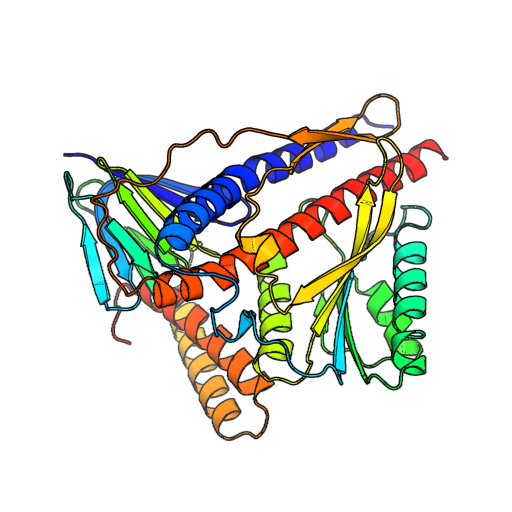.320 18.706 -32.829 1.00 49.36 162 PHE G CA 1
ATOM 2115 C C . PHE B 2 153 ? 6.593 18.207 -32.150 1.00 54.30 162 PHE G C 1
ATOM 2116 O O . PHE B 2 153 ? 7.478 17.659 -32.820 1.00 55.17 162 PHE G O 1
ATOM 2124 N N . LEU B 2 154 ? 6.697 18.354 -30.820 1.00 53.50 163 LEU G N 1
ATOM 2125 C CA . LEU B 2 154 ? 7.926 17.994 -30.116 1.00 53.80 163 LEU G CA 1
ATOM 2126 C C . LEU B 2 154 ? 8.101 16.502 -30.007 1.00 54.19 163 LEU G C 1
ATOM 2127 O O . LEU B 2 154 ? 9.242 16.043 -29.907 1.00 56.71 163 LEU G O 1
ATOM 2132 N N . SER B 2 155 ? 7.016 15.730 -30.076 1.00 52.33 164 SER G N 1
ATOM 2133 C CA . SER B 2 155 ? 7.168 14.281 -30.145 1.00 54.55 164 SER G CA 1
ATOM 2134 C C . SER B 2 155 ? 7.552 13.814 -31.527 1.00 58.09 164 SER G C 1
ATOM 2135 O O . SER B 2 155 ? 7.746 12.610 -31.724 1.00 58.36 164 SER G O 1
ATOM 2138 N N . GLU B 2 156 ? 7.607 14.732 -32.498 1.00 62.28 165 GLU G N 1
ATOM 2139 C CA . GLU B 2 156 ? 7.820 14.374 -33.886 1.00 61.16 165 GLU G CA 1
ATOM 2140 C C . GLU B 2 156 ? 6.709 13.467 -34.397 1.00 57.62 165 GLU G C 1
ATOM 2141 O O . GLU B 2 156 ? 6.904 12.676 -35.313 1.00 58.28 165 GLU G O 1
ATOM 2147 N N . THR B 2 157 ? 5.514 13.589 -33.825 1.00 55.32 166 THR G N 1
ATOM 2148 C CA . THR B 2 157 ? 4.353 13.005 -34.485 1.00 55.91 166 THR G CA 1
ATOM 2149 C C . THR B 2 157 ? 4.061 13.739 -35.801 1.00 55.27 166 THR G C 1
ATOM 2150 O O . THR B 2 157 ? 3.680 13.114 -36.793 1.00 53.88 166 THR G O 1
ATOM 2154 N N . VAL B 2 158 ? 4.254 15.058 -35.830 1.00 53.85 167 VAL G N 1
ATOM 2155 C CA . VAL B 2 158 ? 4.194 15.838 -37.055 1.00 54.41 167 VAL G CA 1
ATOM 2156 C C . VAL B 2 158 ? 5.482 16.644 -37.170 1.00 56.17 167 VAL G C 1
ATOM 2157 O O . VAL B 2 158 ? 6.232 16.792 -36.208 1.00 51.78 167 VAL G O 1
ATOM 2161 N N . ASP B 2 159 ? 5.730 17.170 -38.392 1.00 51.85 168 ASP G N 1
ATOM 2162 C CA . ASP B 2 159 ? 6.941 17.913 -38.710 1.00 49.23 168 ASP G CA 1
ATOM 2163 C C . ASP B 2 159 ? 6.692 19.391 -38.981 1.00 47.49 168 ASP G C 1
ATOM 2164 O O . ASP B 2 159 ? 7.647 20.156 -39.135 1.00 48.19 168 ASP G O 1
ATOM 2169 N N . ARG B 2 160 ? 5.445 19.815 -39.002 1.00 46.53 169 ARG G N 1
ATOM 2170 C CA . ARG B 2 160 ? 5.064 21.186 -39.264 1.00 46.11 169 ARG G CA 1
ATOM 2171 C C . ARG B 2 160 ? 3.676 21.289 -38.686 1.00 46.67 169 ARG G C 1
ATOM 2172 O O . ARG B 2 160 ? 2.920 20.309 -38.717 1.00 46.74 169 ARG G O 1
ATOM 2180 N N . VAL B 2 161 ? 3.340 22.466 -38.160 1.00 42.67 170 VAL G N 1
ATOM 2181 C CA . VAL B 2 161 ? 1.992 22.716 -37.682 1.00 44.08 170 VAL G CA 1
ATOM 2182 C C . VAL B 2 161 ? 1.524 23.941 -38.426 1.00 44.21 170 VAL G C 1
ATOM 2183 O O . VAL B 2 161 ? 2.201 24.977 -38.407 1.00 44.92 170 VAL G O 1
ATOM 2187 N N . GLU B 2 162 ? 0.416 23.813 -39.142 1.00 41.39 171 GLU G N 1
ATOM 2188 C CA . GLU B 2 162 ? -0.206 24.927 -39.827 1.00 38.19 171 GLU G CA 1
ATOM 2189 C C . GLU B 2 162 ? -1.507 25.282 -39.152 1.00 42.37 171 GLU G C 1
ATOM 2190 O O . GLU B 2 162 ? -2.081 24.495 -38.413 1.00 46.32 171 GLU G O 1
ATOM 2196 N N . LEU B 2 163 ? -1.996 26.487 -39.431 1.00 42.88 172 LEU G N 1
ATOM 2197 C CA . LEU B 2 163 ? -3.321 26.798 -38.929 1.00 47.85 172 LEU G CA 1
ATOM 2198 C C . LEU B 2 163 ? -4.102 27.557 -39.985 1.00 45.76 172 LEU G C 1
ATOM 2199 O O . LEU B 2 163 ? -3.550 28.245 -40.844 1.00 46.42 172 LEU G O 1
ATOM 2204 N N . ILE B 2 164 ? -5.409 27.411 -39.895 1.00 48.31 173 ILE G N 1
ATOM 2205 C CA . ILE B 2 164 ? -6.343 28.038 -40.799 1.00 47.62 173 ILE G CA 1
ATOM 2206 C C . ILE B 2 164 ? -7.354 28.832 -39.996 1.00 48.60 173 ILE G C 1
ATOM 2207 O O . ILE B 2 164 ? -8.103 28.263 -39.189 1.00 50.63 173 ILE G O 1
ATOM 2212 N N . TYR B 2 165 ? -7.420 30.133 -40.256 1.00 47.84 174 TYR G N 1
ATOM 2213 C CA . TYR B 2 165 ? -8.355 30.933 -39.485 1.00 50.48 174 TYR G CA 1
ATOM 2214 C C . TYR B 2 165 ? -8.722 32.137 -40.315 1.00 50.77 174 TYR G C 1
ATOM 2215 O O . TYR B 2 165 ? -8.030 32.490 -41.289 1.00 49.12 174 TYR G O 1
ATOM 2224 N N . THR B 2 166 ? -9.825 32.771 -39.937 1.00 52.90 175 THR G N 1
ATOM 2225 C CA . THR B 2 166 ? -10.327 33.907 -40.696 1.00 58.38 175 THR G CA 1
ATOM 2226 C C . THR B 2 166 ? -9.740 35.212 -40.165 1.00 64.42 175 THR G C 1
ATOM 2227 O O . THR B 2 166 ? -9.664 35.422 -38.951 1.00 63.97 175 THR G O 1
ATOM 2231 N N . LYS B 2 167 ? -9.383 36.118 -41.074 1.00 62.20 176 LYS G N 1
ATOM 2232 C CA . LYS B 2 167 ? -8.654 37.304 -40.648 1.00 62.81 176 LYS G CA 1
ATOM 2233 C C . LYS B 2 167 ? -8.943 38.442 -41.621 1.00 64.63 176 LYS G C 1
ATOM 2234 O O . LYS B 2 167 ? -9.160 38.213 -42.822 1.00 59.27 176 LYS G O 1
ATOM 2240 N N . PHE B 2 168 ? -8.994 39.667 -41.089 1.00 63.29 177 PHE G N 1
ATOM 2241 C CA . PHE B 2 168 ? -9.143 40.838 -41.942 1.00 70.35 177 PHE G CA 1
ATOM 2242 C C . PHE B 2 168 ? -7.925 40.982 -42.848 1.00 71.99 177 PHE G C 1
ATOM 2243 O O . PHE B 2 168 ? -6.776 40.959 -42.388 1.00 69.24 177 PHE G O 1
ATOM 2251 N N . VAL B 2 169 ? -8.183 41.112 -44.143 1.00 72.93 178 VAL G N 1
ATOM 2252 C CA . VAL B 2 169 ? -7.125 41.262 -45.135 1.00 75.68 178 VAL G CA 1
ATOM 2253 C C . VAL B 2 169 ? -7.207 42.596 -45.834 1.00 84.28 178 VAL G C 1
ATOM 2254 O O . VAL B 2 169 ? -6.235 42.993 -46.496 1.00 87.90 178 VAL G O 1
ATOM 2258 N N . SER B 2 170 ? -8.346 43.263 -45.773 1.00 84.43 179 SER G N 1
ATOM 2259 C CA . SER B 2 170 ? -8.456 44.641 -46.195 1.00 86.18 179 SER G CA 1
ATOM 2260 C C . SER B 2 170 ? -9.063 45.385 -45.030 1.00 86.48 179 SER G C 1
ATOM 2261 O O . SER B 2 170 ? -9.308 44.798 -43.978 1.00 82.18 179 SER G O 1
ATOM 2264 N N . LEU B 2 171 ? -9.360 46.657 -45.224 1.00 91.60 180 LEU G N 1
ATOM 2265 C CA . LEU B 2 171 ? -10.026 47.401 -44.178 1.00 95.91 180 LEU G CA 1
ATOM 2266 C C . LEU B 2 171 ? -11.418 46.845 -43.875 1.00 93.89 180 LEU G C 1
ATOM 2267 O O . LEU B 2 171 ? -11.919 47.024 -42.758 1.00 93.63 180 LEU G O 1
ATOM 2272 N N . ILE B 2 172 ? -12.016 46.118 -44.814 1.00 92.06 181 ILE G N 1
ATOM 2273 C CA . ILE B 2 172 ? -13.434 45.780 -44.753 1.00 94.77 181 ILE G CA 1
ATOM 2274 C C . ILE B 2 172 ? -13.642 44.269 -44.809 1.00 87.64 181 ILE G C 1
ATOM 2275 O O . ILE B 2 172 ? -14.602 43.745 -44.229 1.00 88.06 181 ILE G O 1
ATOM 2280 N N . SER B 2 173 ? -12.759 43.555 -45.512 1.00 80.83 182 SER G N 1
ATOM 2281 C CA . SER B 2 173 ? -12.989 42.156 -45.830 1.00 74.49 182 SER G CA 1
ATOM 2282 C C . SER B 2 173 ? -12.036 41.243 -45.074 1.00 70.37 182 SER G C 1
ATOM 2283 O O . SER B 2 173 ? -10.908 41.614 -44.731 1.00 71.03 182 SER G O 1
ATOM 2286 N N . SER B 2 174 ? -12.513 40.035 -44.835 1.00 62.39 183 SER G N 1
ATOM 2287 C CA . SER B 2 174 ? -11.723 39.019 -44.188 1.00 65.07 183 SER G CA 1
ATOM 2288 C C . SER B 2 174 ? -11.854 37.749 -45.000 1.00 61.15 183 SER G C 1
ATOM 2289 O O . SER B 2 174 ? -12.781 37.581 -45.784 1.00 57.67 183 SER G O 1
ATOM 2292 N N . LYS B 2 175 ? -10.911 36.848 -44.808 1.00 55.66 184 LYS G N 1
ATOM 2293 C CA . LYS B 2 175 ? -10.955 35.595 -45.529 1.00 55.31 184 LYS G CA 1
ATOM 2294 C C . LYS B 2 175 ? -10.185 34.570 -44.729 1.00 53.67 184 LYS G C 1
ATOM 2295 O O . LYS B 2 175 ? -9.430 34.931 -43.810 1.00 50.29 184 LYS G O 1
ATOM 2301 N N . PRO B 2 176 ? -10.386 33.287 -45.006 1.00 54.37 185 PRO G N 1
ATOM 2302 C CA . PRO B 2 176 ? -9.515 32.288 -44.399 1.00 56.19 185 PRO G CA 1
ATOM 2303 C C . PRO B 2 176 ? -8.096 32.521 -44.878 1.00 55.92 185 PRO G C 1
ATOM 2304 O O . PRO B 2 176 ? -7.875 32.930 -46.018 1.00 51.24 185 PRO G O 1
ATOM 2308 N N . VAL B 2 177 ? -7.136 32.312 -43.978 1.00 49.78 186 VAL G N 1
ATOM 2309 C CA . VAL B 2 177 ? -5.713 32.312 -44.294 1.00 52.35 186 VAL G CA 1
ATOM 2310 C C . VAL B 2 177 ? -5.096 31.028 -43.755 1.00 50.94 186 VAL G C 1
ATOM 2311 O O . VAL B 2 177 ? -5.617 30.393 -42.826 1.00 51.80 186 VAL G O 1
ATOM 2315 N N . VAL B 2 178 ? -3.977 30.643 -44.379 1.00 45.87 187 VAL G N 1
ATOM 2316 C CA . VAL B 2 178 ? -3.244 29.426 -44.034 1.00 47.78 187 VAL G CA 1
ATOM 2317 C C . VAL B 2 178 ? -1.866 29.863 -43.595 1.00 52.52 187 VAL G C 1
ATOM 2318 O O . VAL B 2 178 ? -1.144 30.444 -44.401 1.00 54.75 187 VAL G O 1
ATOM 2322 N N . GLN B 2 179 ? -1.505 29.639 -42.312 1.00 50.41 188 GLN G N 1
ATOM 2323 C CA . GLN B 2 179 ? -0.179 30.061 -41.890 1.00 51.40 188 GLN G CA 1
ATOM 2324 C C . GLN B 2 179 ? 0.557 28.939 -41.174 1.00 49.44 188 GLN G C 1
ATOM 2325 O O . GLN B 2 179 ? -0.013 27.929 -40.763 1.00 54.35 188 GLN G O 1
ATOM 2331 N N . THR B 2 180 ? 1.844 29.133 -40.954 1.00 44.61 189 THR G N 1
ATOM 2332 C CA . THR B 2 180 ? 2.637 28.116 -40.291 1.00 41.85 189 THR G CA 1
ATOM 2333 C C . THR B 2 180 ? 2.978 28.586 -38.878 1.00 50.84 189 THR G C 1
ATOM 2334 O O . THR B 2 180 ? 3.412 29.733 -38.685 1.00 52.69 189 THR G O 1
ATOM 2338 N N . LEU B 2 181 ? 2.740 27.713 -37.905 1.00 49.92 190 LEU G N 1
ATOM 2339 C CA . LEU B 2 181 ? 3.015 27.976 -36.495 1.00 49.83 190 LEU G CA 1
ATOM 2340 C C . LEU B 2 181 ? 4.329 27.365 -36.034 1.00 50.16 190 LEU G C 1
ATOM 2341 O O . LEU B 2 181 ? 5.122 28.028 -35.348 1.00 55.14 190 LEU G O 1
ATOM 2346 N N . LEU B 2 182 ? 4.544 26.089 -36.344 1.00 46.73 191 LEU G N 1
ATOM 2347 C CA . LEU B 2 182 ? 5.759 25.368 -35.979 1.00 51.98 191 LEU G CA 1
ATOM 2348 C C . LEU B 2 182 ? 6.340 24.680 -37.202 1.00 52.97 191 LEU G C 1
ATOM 2349 O O . LEU B 2 182 ? 5.571 24.135 -38.006 1.00 52.49 191 LEU G O 1
ATOM 2354 N N . PRO B 2 183 ? 7.690 24.636 -37.354 1.00 54.33 192 PRO G N 1
ATOM 2355 C CA . PRO B 2 183 ? 8.715 25.222 -36.465 1.00 55.97 192 PRO G CA 1
ATOM 2356 C C . PRO B 2 183 ? 8.609 26.730 -36.395 1.00 58.20 192 PRO G C 1
ATOM 2357 O O . PRO B 2 183 ? 8.106 27.364 -37.347 1.00 55.67 192 PRO G O 1
ATOM 2361 N N . LEU B 2 184 ? 9.071 27.305 -35.288 1.00 54.13 193 LEU G N 1
ATOM 2362 C CA . LEU B 2 184 ? 9.146 28.753 -35.219 1.00 53.73 193 LEU G CA 1
ATOM 2363 C C . LEU B 2 184 ? 10.116 29.263 -36.274 1.00 55.78 193 LEU G C 1
ATOM 2364 O O . LEU B 2 184 ? 11.064 28.578 -36.674 1.00 59.55 193 LEU G O 1
ATOM 2369 N N . ASP B 2 185 ? 9.883 30.483 -36.725 1.00 53.58 194 ASP G N 1
ATOM 2370 C CA . ASP B 2 185 ? 10.700 31.035 -37.793 1.00 61.67 194 ASP G CA 1
ATOM 2371 C C . ASP B 2 185 ? 11.710 31.998 -37.193 1.00 60.61 194 ASP G C 1
ATOM 2372 O O . ASP B 2 185 ? 11.290 33.003 -36.603 1.00 60.79 194 ASP G O 1
ATOM 2377 N N . PRO B 2 186 ? 13.025 31.758 -37.329 1.00 62.89 195 PRO G N 1
ATOM 2378 C CA . PRO B 2 186 ? 14.009 32.742 -36.831 1.00 67.57 195 PRO G CA 1
ATOM 2379 C C . PRO B 2 186 ? 13.713 34.167 -37.270 1.00 69.65 195 PRO G C 1
ATOM 2380 O O . PRO B 2 186 ? 13.853 35.111 -36.472 1.00 66.22 195 PRO G O 1
ATOM 2384 N N . GLN B 2 187 ? 13.307 34.345 -38.536 1.00 68.71 196 GLN G N 1
ATOM 2385 C CA . GLN B 2 187 ? 13.022 35.678 -39.040 1.00 72.88 196 GLN G CA 1
ATOM 2386 C C . GLN B 2 187 ? 11.830 36.300 -38.337 1.00 65.26 196 GLN G C 1
ATOM 2387 O O . GLN B 2 187 ? 11.792 37.519 -38.179 1.00 69.33 196 GLN G O 1
ATOM 2393 N N . GLY B 2 188 ? 10.843 35.501 -37.931 1.00 62.52 197 GLY G N 1
ATOM 2394 C CA . GLY B 2 188 ? 9.788 36.042 -37.084 1.00 63.88 197 GLY G CA 1
ATOM 2395 C C . GLY B 2 188 ? 10.307 36.454 -35.707 1.00 68.12 197 GLY G C 1
ATOM 2396 O O . GLY B 2 188 ? 9.880 37.468 -35.139 1.00 69.87 197 GLY G O 1
ATOM 2397 N N . LEU B 2 189 ? 11.247 35.679 -35.156 1.00 67.46 198 LEU G N 1
ATOM 2398 C CA . LEU B 2 189 ? 11.822 36.014 -33.855 1.00 66.32 198 LEU G CA 1
ATOM 2399 C C . LEU B 2 189 ? 12.599 37.322 -33.922 1.00 72.13 198 LEU G C 1
ATOM 2400 O O . LEU B 2 189 ? 12.684 38.049 -32.925 1.00 71.20 198 LEU G O 1
ATOM 2405 N N . GLU B 2 190 ? 13.175 37.650 -35.080 1.00 75.90 199 GLU G N 1
ATOM 2406 C CA . GLU B 2 190 ? 13.911 38.905 -35.151 1.00 84.93 199 GLU G CA 1
ATOM 2407 C C . GLU B 2 190 ? 13.037 40.094 -35.507 1.00 91.78 199 GLU G C 1
ATOM 2408 O O . GLU B 2 190 ? 13.450 41.233 -35.273 1.00 93.53 199 GLU G O 1
ATOM 2414 N N . THR B 2 191 ? 11.855 39.872 -36.067 1.00 99.02 200 THR G N 1
ATOM 2415 C CA . THR B 2 191 ? 10.947 40.969 -36.359 1.00 109.89 200 THR G CA 1
ATOM 2416 C C . THR B 2 191 ? 10.066 41.187 -35.139 1.00 123.70 200 THR G C 1
ATOM 2417 O O . THR B 2 191 ? 9.324 40.290 -34.728 1.00 117.93 200 THR G O 1
ATOM 2421 N N . ALA B 2 192 ? 10.182 42.364 -34.541 1.00 146.94 201 ALA G N 1
ATOM 2422 C CA . ALA B 2 192 ? 9.464 42.660 -33.315 1.00 152.61 201 ALA G CA 1
ATOM 2423 C C . ALA B 2 192 ? 7.966 42.759 -33.579 1.00 157.38 201 ALA G C 1
ATOM 2424 O O . ALA B 2 192 ? 7.513 42.953 -34.714 1.00 159.46 201 ALA G O 1
ATOM 2426 N N . ASP B 2 193 ? 7.190 42.608 -32.504 1.00 162.08 202 ASP G N 1
ATOM 2427 C CA . ASP B 2 193 ? 5.760 42.866 -32.572 1.00 159.55 202 ASP G CA 1
ATOM 2428 C C . ASP B 2 193 ? 5.521 44.278 -33.080 1.00 158.60 202 ASP G C 1
ATOM 2429 O O . ASP B 2 193 ? 5.344 45.211 -32.289 1.00 162.53 202 ASP G O 1
ATOM 2434 N N . ASP B 2 194 ? 5.530 44.440 -34.397 1.00 151.82 203 ASP G N 1
ATOM 2435 C CA . ASP B 2 194 ? 5.393 45.751 -35.009 1.00 149.02 203 ASP G CA 1
ATOM 2436 C C . ASP B 2 194 ? 3.930 46.093 -35.256 1.00 145.39 203 ASP G C 1
ATOM 2437 O O . ASP B 2 194 ? 3.464 47.170 -34.871 1.00 146.14 203 ASP G O 1
ATOM 2442 N N . GLU B 2 195 ? 3.195 45.178 -35.879 1.00 140.94 204 GLU G N 1
ATOM 2443 C CA . GLU B 2 195 ? 1.837 45.463 -36.318 1.00 136.87 204 GLU G CA 1
ATOM 2444 C C . GLU B 2 195 ? 0.879 45.333 -35.139 1.00 130.62 204 GLU G C 1
ATOM 2445 O O . GLU B 2 195 ? 0.744 44.246 -34.565 1.00 128.87 204 GLU G O 1
ATOM 2451 N N . ILE B 2 196 ? 0.231 46.441 -34.760 1.00 126.66 205 ILE G N 1
ATOM 2452 C CA . ILE B 2 196 ? -0.896 46.387 -33.835 1.00 118.41 205 ILE G CA 1
ATOM 2453 C C . ILE B 2 196 ? -2.125 46.875 -34.583 1.00 114.17 205 ILE G C 1
ATOM 2454 O O . ILE B 2 196 ? -2.031 47.772 -35.425 1.00 117.39 205 ILE G O 1
ATOM 2459 N N . PHE B 2 197 ? -3.268 46.263 -34.303 1.00 107.48 206 PHE G N 1
ATOM 2460 C CA . PHE B 2 197 ? -4.482 46.550 -35.049 1.00 106.26 206 PHE G CA 1
ATOM 2461 C C . PHE B 2 197 ? -5.573 47.006 -34.096 1.00 105.91 206 PHE G C 1
ATOM 2462 O O . PHE B 2 197 ? -5.786 46.391 -33.047 1.00 102.56 206 PHE G O 1
ATOM 2470 N N . ARG B 2 198 ? -6.251 48.092 -34.460 1.00 110.28 207 ARG G N 1
ATOM 2471 C CA . ARG B 2 198 ? -7.431 48.550 -33.744 1.00 112.88 207 ARG G CA 1
ATOM 2472 C C . ARG B 2 198 ? -8.682 48.287 -34.572 1.00 110.58 207 ARG G C 1
ATOM 2473 O O . ARG B 2 198 ? -8.738 48.564 -35.782 1.00 108.35 207 ARG G O 1
ATOM 2481 N N . LEU B 2 199 ? -9.659 47.723 -33.894 1.00 108.99 208 LEU G N 1
ATOM 2482 C CA . LEU B 2 199 ? -10.981 47.440 -34.388 1.00 107.66 208 LEU G CA 1
ATOM 2483 C C . LEU B 2 199 ? -11.859 48.663 -34.216 1.00 113.41 208 LEU G C 1
ATOM 2484 O O . LEU B 2 199 ? -11.695 49.429 -33.265 1.00 115.41 208 LEU G O 1
ATOM 2489 N N . THR B 2 200 ? -12.816 48.835 -35.118 1.00 118.82 209 THR G N 1
ATOM 2490 C CA . THR B 2 200 ? -13.776 49.909 -34.910 1.00 124.32 209 THR G CA 1
ATOM 2491 C C . THR B 2 200 ? -15.000 49.686 -35.780 1.00 126.61 209 THR G C 1
ATOM 2492 O O . THR B 2 200 ? -14.881 49.388 -36.974 1.00 126.87 209 THR G O 1
ATOM 2496 N N . THR B 2 201 ? -16.170 49.808 -35.167 1.00 129.44 210 THR G N 1
ATOM 2497 C CA . THR B 2 201 ? -17.418 49.857 -35.911 1.00 135.20 210 THR G CA 1
ATOM 2498 C C . THR B 2 201 ? -17.570 51.244 -36.516 1.00 145.73 210 THR G C 1
ATOM 2499 O O . THR B 2 201 ? -17.543 52.248 -35.796 1.00 150.43 210 THR G O 1
ATOM 2503 N N . ARG B 2 202 ? -17.707 51.310 -37.834 1.00 150.24 211 ARG G N 1
ATOM 2504 C CA . ARG B 2 202 ? -17.945 52.598 -38.467 1.00 160.71 211 ARG G CA 1
ATOM 2505 C C . ARG B 2 202 ? -19.425 52.741 -38.797 1.00 168.38 211 ARG G C 1
ATOM 2506 O O . ARG B 2 202 ? -20.177 53.338 -38.020 1.00 173.32 211 ARG G O 1
ATOM 2514 N N . GLY B 2 203 ? -19.864 52.198 -39.929 1.00 169.18 212 GLY G N 1
ATOM 2515 C CA . GLY B 2 203 ? -21.280 52.235 -40.235 1.00 171.45 212 GLY G CA 1
ATOM 2516 C C . GLY B 2 203 ? -22.036 51.202 -39.428 1.00 169.21 212 GLY G C 1
ATOM 2517 O O . GLY B 2 203 ? -21.885 51.113 -38.205 1.00 168.94 212 GLY G O 1
ATOM 2518 N N . SER B 2 204 ? -22.867 50.424 -40.105 1.00 167.46 213 SER G N 1
ATOM 2519 C CA . SER B 2 204 ? -23.395 49.192 -39.545 1.00 163.56 213 SER G CA 1
ATOM 2520 C C . SER B 2 204 ? -22.507 47.998 -39.878 1.00 156.00 213 SER G C 1
ATOM 2521 O O . SER B 2 204 ? -22.921 46.848 -39.698 1.00 154.38 213 SER G O 1
ATOM 2524 N N . HIS B 2 205 ? -21.299 48.262 -40.366 1.00 150.34 214 HIS G N 1
ATOM 2525 C CA . HIS B 2 205 ? -20.290 47.262 -40.657 1.00 142.24 214 HIS G CA 1
ATOM 2526 C C . HIS B 2 205 ? -19.053 47.543 -39.814 1.00 131.82 214 HIS G C 1
ATOM 2527 O O . HIS B 2 205 ? -18.868 48.634 -39.275 1.00 134.42 214 HIS G O 1
ATOM 2534 N N . LEU B 2 206 ? -18.207 46.536 -39.707 1.00 120.60 215 LEU G N 1
ATOM 2535 C CA . LEU B 2 206 ? -17.058 46.550 -38.821 1.00 110.86 215 LEU G CA 1
ATOM 2536 C C . LEU B 2 206 ? -15.781 46.610 -39.652 1.00 105.24 215 LEU G C 1
ATOM 2537 O O . LEU B 2 206 ? -15.690 45.970 -40.707 1.00 101.50 215 LEU G O 1
ATOM 2542 N N . GLU B 2 207 ? -14.814 47.422 -39.210 1.00 104.57 216 GLU G N 1
ATOM 2543 C CA . GLU B 2 207 ? -13.599 47.640 -39.991 1.00 104.67 216 GLU G CA 1
ATOM 2544 C C . G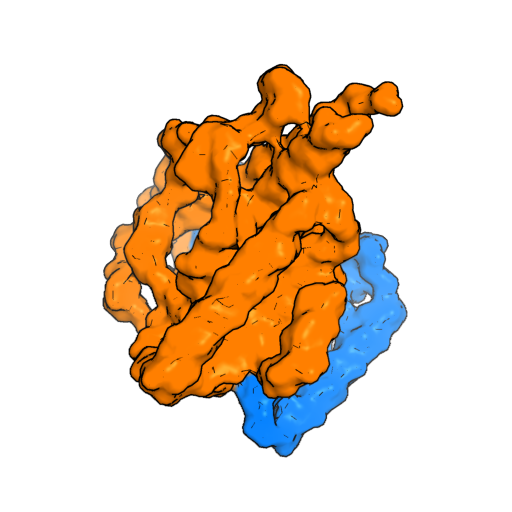LU B 2 207 ? -12.376 47.603 -39.082 1.00 104.17 216 GLU G C 1
ATOM 2545 O O . GLU B 2 207 ? -12.452 47.950 -37.896 1.00 104.84 216 GLU G O 1
ATOM 2551 N N . VAL B 2 208 ? -11.243 47.149 -39.636 1.00 101.64 217 VAL G N 1
ATOM 2552 C CA . VAL B 2 208 ? -9.983 47.119 -38.897 1.00 101.54 217 VAL G CA 1
ATOM 2553 C C . VAL B 2 208 ? -8.982 48.048 -39.557 1.00 104.17 217 VAL G C 1
ATOM 2554 O O . VAL B 2 208 ? -8.877 48.104 -40.790 1.00 104.97 217 VAL G O 1
ATOM 2558 N N . ASN B 2 209 ? -8.263 48.798 -38.718 1.00 104.04 218 ASN G N 1
ATOM 2559 C CA . ASN B 2 209 ? -7.088 49.533 -39.154 1.00 103.09 218 ASN G CA 1
ATOM 2560 C C . ASN B 2 209 ? -5.884 48.948 -38.445 1.00 100.27 218 ASN G C 1
ATOM 2561 O O . ASN B 2 209 ? -5.957 48.627 -37.264 1.00 98.04 218 ASN G O 1
ATOM 2566 N N . ARG B 2 210 ? -4.788 48.795 -39.171 1.00 102.93 219 ARG G N 1
ATOM 2567 C CA . ARG B 2 210 ? -3.551 48.277 -38.614 1.00 104.29 219 ARG G CA 1
ATOM 2568 C C . ARG B 2 210 ? -2.482 49.351 -38.722 1.00 113.41 219 ARG G C 1
ATOM 2569 O O . ARG B 2 210 ? -2.344 49.986 -39.773 1.00 119.45 219 ARG G O 1
ATOM 2577 N N . GLU B 2 211 ? -1.746 49.571 -37.635 1.00 115.67 220 GLU G N 1
ATOM 2578 C CA . GLU B 2 211 ? -0.683 50.560 -37.620 1.00 122.19 220 GLU G CA 1
ATOM 2579 C C . GLU B 2 211 ? 0.618 49.939 -37.133 1.00 123.19 220 GLU G C 1
ATOM 2580 O O . GLU B 2 211 ? 0.620 49.033 -36.284 1.00 120.83 220 GLU G O 1
ATOM 2586 N N . LYS B 2 212 ? 1.713 50.418 -37.723 1.00 127.41 221 LYS G N 1
ATOM 2587 C CA . LYS B 2 212 ? 3.052 50.197 -37.201 1.00 128.59 221 LYS G CA 1
ATOM 2588 C C . LYS B 2 212 ? 3.302 51.133 -36.021 1.00 134.05 221 LYS G C 1
ATOM 2589 O O . LYS B 2 212 ? 2.941 52.315 -36.057 1.00 137.90 221 LYS G O 1
ATOM 2595 N N . VAL B 2 213 ? 3.902 50.590 -34.958 1.00 134.00 222 VAL G N 1
ATOM 2596 C CA . VAL B 2 213 ? 4.216 51.342 -33.744 1.00 136.84 222 VAL G CA 1
ATOM 2597 C C . VAL B 2 213 ? 5.676 51.122 -33.382 1.00 135.54 222 VAL G C 1
ATOM 2598 O O . VAL B 2 213 ? 6.131 49.977 -33.291 1.00 133.21 222 VAL G O 1
ATOM 2602 N N . THR B 2 214 ? 6.404 52.210 -33.156 1.00 136.57 223 THR G N 1
ATOM 2603 C CA . THR B 2 214 ? 7.729 52.085 -32.572 1.00 134.77 223 THR G CA 1
ATOM 2604 C C . THR B 2 214 ? 7.593 51.607 -31.131 1.00 134.84 223 THR G C 1
ATOM 2605 O O . THR B 2 214 ? 6.787 52.145 -30.364 1.00 135.67 223 THR G O 1
ATOM 2609 N N . SER B 2 215 ? 8.350 50.565 -30.780 1.00 134.57 224 SER G N 1
ATOM 2610 C CA . SER B 2 215 ? 8.314 50.037 -29.422 1.00 135.73 224 SER G CA 1
ATOM 2611 C C . SER B 2 215 ? 8.604 51.152 -28.430 1.00 139.04 224 SER G C 1
ATOM 2612 O O . SER B 2 215 ? 9.586 51.888 -28.565 1.00 140.52 224 SER G O 1
ATOM 2615 N N . THR B 2 216 ? 7.722 51.284 -27.444 1.00 140.06 225 THR G N 1
ATOM 2616 C CA . THR B 2 216 ? 7.817 52.395 -26.508 1.00 142.82 225 THR G CA 1
ATOM 2617 C C . THR B 2 216 ? 9.006 52.251 -25.566 1.00 138.04 225 THR G C 1
ATOM 2618 O O . THR B 2 216 ? 9.561 53.258 -25.113 1.00 144.29 225 THR G O 1
ATOM 2622 N N . LEU B 2 217 ? 9.421 51.036 -25.275 1.00 128.55 226 LEU G N 1
ATOM 2623 C CA . LEU B 2 217 ? 10.376 50.868 -24.196 1.00 120.59 226 LEU G CA 1
ATOM 2624 C C . LEU B 2 217 ? 11.792 50.678 -24.724 1.00 114.39 226 LEU G C 1
ATOM 2625 O O . LEU B 2 217 ? 11.994 50.232 -25.859 1.00 111.48 226 LEU G O 1
ATOM 2630 N N . PRO B 2 218 ? 12.799 50.994 -23.905 1.00 112.64 227 PRO G N 1
ATOM 2631 C CA . PRO B 2 218 ? 14.192 51.009 -24.368 1.00 110.68 227 PRO G CA 1
ATOM 2632 C C . PRO B 2 218 ? 14.760 49.605 -24.542 1.00 106.26 227 PRO G C 1
ATOM 2633 O O . PRO B 2 218 ? 14.102 48.597 -24.288 1.00 105.77 227 PRO G O 1
ATOM 2637 N N . ALA B 2 219 ? 16.014 49.557 -24.980 1.00 103.01 228 ALA G N 1
ATOM 2638 C CA . ALA B 2 219 ? 16.746 48.301 -25.017 1.00 98.91 228 ALA G CA 1
ATOM 2639 C C . ALA B 2 219 ? 17.294 47.976 -23.626 1.00 95.69 228 ALA G C 1
ATOM 2640 O O . ALA B 2 219 ? 17.419 48.848 -22.764 1.00 95.74 228 ALA G O 1
ATOM 2642 N N . LEU B 2 220 ? 17.601 46.698 -23.402 1.00 91.49 229 LEU G N 1
ATOM 2643 C CA . LEU B 2 220 ? 18.034 46.281 -22.076 1.00 91.74 229 LEU G CA 1
ATOM 2644 C C . LEU B 2 220 ? 19.448 46.778 -21.807 1.00 94.76 229 LEU G C 1
ATOM 2645 O O . LEU B 2 220 ? 20.269 46.867 -22.726 1.00 98.23 229 LEU G O 1
ATOM 2650 N N . PRO B 2 221 ? 19.744 47.113 -20.556 1.00 94.68 230 PRO G N 1
ATOM 2651 C CA . PRO B 2 221 ? 21.068 47.634 -20.215 1.00 97.74 230 PRO G CA 1
ATOM 2652 C C . PRO B 2 221 ? 22.186 46.710 -20.673 1.00 99.24 230 PRO G C 1
ATOM 2653 O O . PRO B 2 221 ? 22.044 45.485 -20.714 1.00 96.28 230 PRO G O 1
ATOM 2657 N N . SER B 2 222 ? 23.308 47.329 -21.035 1.00 103.16 231 SER G N 1
ATOM 2658 C CA . SER B 2 222 ? 24.484 46.577 -21.457 1.00 105.06 231 SER G CA 1
ATOM 2659 C C . SER B 2 222 ? 25.023 45.750 -20.310 1.00 101.25 231 SER G C 1
ATOM 2660 O O . SER B 2 222 ? 25.528 44.640 -20.511 1.00 98.93 231 SER G O 1
ATOM 2663 N N . ASP B 2 223 ? 24.937 46.290 -19.105 1.00 101.30 232 ASP G N 1
ATOM 2664 C CA . ASP B 2 223 ? 25.454 45.664 -17.901 1.00 101.54 232 ASP G CA 1
ATOM 2665 C C . ASP B 2 223 ? 24.473 44.667 -17.286 1.00 95.18 232 ASP G C 1
ATOM 2666 O O . ASP B 2 223 ? 24.660 44.258 -16.132 1.00 95.77 232 ASP G O 1
ATOM 2671 N N . MET B 2 224 ? 23.441 44.262 -18.021 1.00 89.01 233 MET G N 1
ATOM 2672 C CA . MET B 2 224 ? 22.449 43.353 -17.465 1.00 82.70 233 MET G CA 1
ATOM 2673 C C . MET B 2 224 ? 23.018 41.943 -17.368 1.00 80.28 233 MET G C 1
ATOM 2674 O O . MET B 2 224 ? 23.607 41.430 -18.323 1.00 79.09 233 MET G O 1
ATOM 2679 N N . ILE B 2 225 ? 22.846 41.327 -16.198 1.00 78.29 234 ILE G N 1
ATOM 2680 C CA . ILE B 2 225 ? 23.290 39.964 -15.929 1.00 75.95 234 ILE G CA 1
ATOM 2681 C C . ILE B 2 225 ? 22.334 38.974 -16.571 1.00 71.74 234 ILE G C 1
ATOM 2682 O O . ILE B 2 225 ? 21.110 39.102 -16.443 1.00 70.84 234 ILE G O 1
ATOM 2687 N N . PHE B 2 226 ? 22.885 37.947 -17.211 1.00 70.58 235 PHE G N 1
ATOM 2688 C CA . PHE B 2 226 ? 22.097 36.843 -17.742 1.00 65.49 235 PHE G CA 1
ATOM 2689 C C . PHE B 2 226 ? 22.253 35.707 -16.764 1.00 63.55 235 PHE G C 1
ATOM 2690 O O . PHE B 2 226 ? 23.349 35.156 -16.630 1.00 64.55 235 PHE G O 1
ATOM 2698 N N . GLU B 2 227 ? 21.173 35.360 -16.073 1.00 62.86 236 GLU G N 1
ATOM 2699 C CA . GLU B 2 227 ? 21.294 34.369 -15.012 1.00 58.25 236 GLU G CA 1
ATOM 2700 C C . GLU B 2 227 ? 21.626 32.992 -15.573 1.00 58.76 236 GLU G C 1
ATOM 2701 O O . GLU B 2 227 ? 22.279 32.199 -14.894 1.00 57.81 236 GLU G O 1
ATOM 2707 N N . GLN B 2 228 ? 21.192 32.698 -16.809 1.00 58.77 237 GLN G N 1
ATOM 2708 C CA . GLN B 2 228 ? 21.532 31.492 -17.549 1.00 54.74 237 GLN G CA 1
ATOM 2709 C C . GLN B 2 228 ? 22.143 31.936 -18.872 1.00 58.12 237 GLN G C 1
ATOM 2710 O O . GLN B 2 228 ? 22.002 33.097 -19.274 1.00 59.77 237 GLN G O 1
ATOM 2716 N N . ASP B 2 229 ? 22.862 31.010 -19.509 1.00 62.81 238 ASP G N 1
ATOM 2717 C CA . ASP B 2 229 ? 23.412 31.206 -20.856 1.00 70.59 238 ASP G CA 1
ATOM 2718 C C . ASP B 2 229 ? 22.324 31.759 -21.782 1.00 66.74 238 ASP G C 1
ATOM 2719 O O . ASP B 2 229 ? 21.152 31.394 -21.631 1.00 65.35 238 ASP G O 1
ATOM 2724 N N . PRO B 2 230 ? 22.649 32.689 -22.716 1.00 67.49 239 PRO G N 1
ATOM 2725 C CA . PRO B 2 230 ? 21.602 33.235 -23.605 1.00 61.70 239 PRO G CA 1
ATOM 2726 C C . PRO B 2 230 ? 20.754 32.198 -24.330 1.00 58.96 239 PRO G C 1
ATOM 2727 O O . PRO B 2 230 ? 19.551 32.412 -24.537 1.00 57.75 239 PRO G O 1
ATOM 2731 N N . LEU B 2 231 ? 21.352 31.091 -24.751 1.00 57.40 240 LEU G N 1
ATOM 2732 C CA . LEU B 2 231 ? 20.581 30.050 -25.423 1.00 59.41 240 LEU G CA 1
ATOM 2733 C C . LEU B 2 231 ? 19.456 29.516 -24.533 1.00 57.15 240 LEU G C 1
ATOM 2734 O O . LEU B 2 231 ? 18.349 29.233 -25.013 1.00 58.50 240 LEU G O 1
ATOM 2739 N N . GLN B 2 232 ? 19.722 29.368 -23.235 1.00 53.93 241 GLN G N 1
ATOM 2740 C CA . GLN B 2 232 ? 18.701 28.844 -22.323 1.00 54.23 241 GLN G CA 1
ATOM 2741 C C . GLN B 2 232 ? 17.592 29.866 -22.081 1.00 53.26 241 GLN G C 1
ATOM 2742 O O . GLN B 2 232 ? 16.423 29.503 -21.923 1.00 55.21 241 GLN G O 1
ATOM 2748 N N . ILE B 2 233 ? 17.937 31.149 -22.026 1.00 54.99 242 ILE G N 1
ATOM 2749 C CA . ILE B 2 233 ? 16.909 32.180 -21.919 1.00 55.60 242 ILE G CA 1
ATOM 2750 C C . ILE B 2 233 ? 16.038 32.216 -23.179 1.00 52.75 242 ILE G C 1
ATOM 2751 O O . ILE B 2 233 ? 14.799 32.262 -23.092 1.00 50.09 242 ILE G O 1
ATOM 2756 N N . LEU B 2 234 ? 16.671 32.176 -24.364 1.00 55.48 243 LEU G N 1
ATOM 2757 C CA . LEU B 2 234 ? 15.917 32.093 -25.627 1.00 50.47 243 LEU G CA 1
ATOM 2758 C C . LEU B 2 234 ? 14.960 30.908 -25.600 1.00 50.51 243 LEU G C 1
ATOM 2759 O O . LEU B 2 234 ? 13.747 31.066 -25.828 1.00 50.63 243 LEU G O 1
ATOM 2764 N N . ASP B 2 235 ? 15.480 29.730 -25.208 1.00 50.94 244 ASP G N 1
ATOM 2765 C CA . ASP B 2 235 ? 14.649 28.532 -25.135 1.00 51.67 244 ASP G CA 1
ATOM 2766 C C . ASP B 2 235 ? 13.455 28.704 -24.202 1.00 54.65 244 ASP G C 1
ATOM 2767 O O . ASP B 2 235 ? 12.373 28.189 -24.498 1.00 55.48 244 ASP G O 1
ATOM 2772 N N . ALA B 2 236 ? 13.629 29.407 -23.062 1.00 50.93 245 ALA G N 1
ATOM 2773 C CA . ALA B 2 236 ? 12.490 29.680 -22.164 1.00 49.68 245 ALA G CA 1
ATOM 2774 C C . ALA B 2 236 ? 11.484 30.650 -22.785 1.00 48.67 245 ALA G C 1
ATOM 2775 O O . ALA B 2 236 ? 10.296 30.629 -22.433 1.00 52.06 245 ALA G O 1
ATOM 2777 N N . LEU B 2 237 ? 11.960 31.537 -23.653 1.00 43.69 246 LEU G N 1
ATOM 2778 C CA . LEU B 2 237 ? 11.097 32.483 -24.355 1.00 50.25 246 LEU G CA 1
ATOM 2779 C C . LEU B 2 237 ? 10.250 31.810 -25.470 1.00 51.63 246 LEU G C 1
ATOM 2780 O O . LEU B 2 237 ? 9.105 32.216 -25.734 1.00 54.35 246 LEU G O 1
ATOM 2785 N N . LEU B 2 238 ? 10.801 30.825 -26.160 1.00 48.47 247 LEU G N 1
ATOM 2786 C CA . LEU B 2 238 ? 10.126 30.331 -27.375 1.00 51.86 247 LEU G CA 1
ATOM 2787 C C . LEU B 2 238 ? 8.689 29.879 -27.135 1.00 51.62 247 LEU G C 1
ATOM 2788 O O . LEU B 2 238 ? 7.832 30.182 -27.991 1.00 50.80 247 LEU G O 1
ATOM 2793 N N . PRO B 2 239 ? 8.338 29.225 -26.016 1.00 51.47 248 PRO G N 1
ATOM 2794 C CA . PRO B 2 239 ? 6.919 28.895 -25.789 1.00 44.20 248 PRO G CA 1
ATOM 2795 C C . PRO B 2 239 ? 6.063 30.115 -25.604 1.00 42.37 248 PRO G C 1
ATOM 2796 O O . PRO B 2 239 ? 4.857 30.060 -25.871 1.00 44.50 248 PRO G O 1
ATOM 2800 N N . LEU B 2 240 ? 6.637 31.225 -25.112 1.00 44.93 249 LEU G N 1
ATOM 2801 C CA . LEU B 2 240 ? 5.828 32.434 -24.967 1.00 45.90 249 LEU G CA 1
ATOM 2802 C C . LEU B 2 240 ? 5.532 33.043 -26.329 1.00 46.97 249 LEU G C 1
ATOM 2803 O O . LEU B 2 240 ? 4.462 33.634 -26.530 1.00 45.31 249 LEU G O 1
ATOM 2808 N N . TYR B 2 241 ? 6.544 33.072 -27.195 1.00 49.32 250 TYR G N 1
ATOM 2809 C CA . TYR B 2 241 ? 6.370 33.536 -28.569 1.00 54.17 250 TYR G CA 1
ATOM 2810 C C . TYR B 2 241 ? 5.298 32.734 -29.287 1.00 51.77 250 TYR G C 1
ATOM 2811 O O . TYR B 2 241 ? 4.452 33.293 -30.001 1.00 52.94 250 TYR G O 1
ATOM 2820 N N . LEU B 2 242 ? 5.351 31.411 -29.152 1.00 49.53 251 LEU G N 1
ATOM 2821 C CA . LEU B 2 242 ? 4.320 30.576 -29.757 1.00 52.11 251 LEU G CA 1
ATOM 2822 C C . LEU B 2 242 ? 2.946 30.979 -29.246 1.00 53.93 251 LEU G C 1
ATOM 2823 O O . LEU B 2 242 ? 2.037 31.240 -30.032 1.00 52.78 251 LEU G O 1
ATOM 2828 N N . ASN B 2 243 ? 2.780 31.081 -27.918 1.00 46.45 252 ASN G N 1
ATOM 2829 C CA . ASN B 2 243 ? 1.441 31.382 -27.391 1.00 45.42 252 ASN G CA 1
ATOM 2830 C C . ASN B 2 243 ? 0.974 32.774 -27.772 1.00 45.77 252 ASN G C 1
ATOM 2831 O O . ASN B 2 243 ? -0.237 33.012 -27.922 1.00 51.71 252 ASN G O 1
ATOM 2836 N N . ASN B 2 244 ? 1.903 33.717 -27.880 1.00 46.78 253 ASN G N 1
ATOM 2837 C CA . ASN B 2 244 ? 1.570 35.041 -28.381 1.00 46.72 253 ASN G CA 1
ATOM 2838 C C . ASN B 2 244 ? 1.053 34.968 -29.825 1.00 47.83 253 ASN G C 1
ATOM 2839 O O . ASN B 2 244 ? 0.129 35.707 -30.209 1.00 47.02 253 ASN G O 1
ATOM 2844 N N . GLN B 2 245 ? 1.693 34.142 -30.654 1.00 49.99 254 GLN G N 1
ATOM 2845 C CA . GLN B 2 245 ? 1.297 34.037 -32.071 1.00 50.92 254 GLN G CA 1
ATOM 2846 C C . GLN B 2 245 ? -0.081 33.398 -32.200 1.00 46.74 254 GLN G C 1
ATOM 2847 O O . GLN B 2 245 ? -0.973 33.916 -32.894 1.00 46.71 254 GLN G O 1
ATOM 2853 N N . LEU B 2 246 ? -0.291 32.317 -31.463 1.00 44.82 255 LEU G N 1
ATOM 2854 C CA . LEU B 2 246 ? -1.583 31.647 -31.464 1.00 47.32 255 LEU G CA 1
ATOM 2855 C C . LEU B 2 246 ? -2.693 32.547 -30.947 1.00 52.16 255 LEU G C 1
ATOM 2856 O O . LEU B 2 246 ? -3.745 32.669 -31.588 1.00 47.67 255 LEU G O 1
ATOM 2861 N N . LEU B 2 247 ? -2.499 33.180 -29.768 1.00 47.08 256 LEU G N 1
ATOM 2862 C CA . LEU B 2 247 ? -3.542 34.051 -29.263 1.00 46.48 256 LEU G CA 1
ATOM 2863 C C . LEU B 2 247 ? -3.840 35.196 -30.222 1.00 49.76 256 LEU G C 1
ATOM 2864 O O . LEU B 2 247 ? -4.997 35.603 -30.365 1.00 52.41 256 LEU G O 1
ATOM 2869 N N . ARG B 2 248 ? -2.816 35.790 -30.835 1.00 50.40 257 ARG G N 1
ATOM 2870 C CA . ARG B 2 248 ? -3.097 36.840 -31.808 1.00 54.77 257 ARG G CA 1
ATOM 2871 C C . ARG B 2 248 ? -3.958 36.310 -32.962 1.00 53.46 257 ARG G C 1
ATOM 2872 O O . ARG B 2 248 ? -4.915 36.967 -33.394 1.00 53.56 257 ARG G O 1
ATOM 2880 N N . ALA B 2 249 ? -3.673 35.100 -33.430 1.00 47.16 258 ALA G N 1
ATOM 2881 C CA . ALA B 2 249 ? -4.498 34.564 -34.512 1.00 54.79 258 ALA G CA 1
ATOM 2882 C C . ALA B 2 249 ? -5.932 34.359 -34.031 1.00 55.12 258 ALA G C 1
ATOM 2883 O O . ALA B 2 249 ? -6.891 34.643 -34.759 1.00 50.30 258 ALA G O 1
ATOM 2885 N N . LEU B 2 250 ? -6.100 33.899 -32.793 1.00 48.12 259 LEU G N 1
ATOM 2886 C CA . LEU B 2 250 ? -7.454 33.704 -32.280 1.00 50.30 259 LEU G CA 1
ATOM 2887 C C . LEU B 2 250 ? -8.200 35.037 -32.129 1.00 52.32 259 LEU G C 1
ATOM 2888 O O . LEU B 2 250 ? -9.411 35.101 -32.365 1.00 53.72 259 LEU G O 1
ATOM 2893 N N . GLN B 2 251 ? -7.515 36.107 -31.702 1.00 54.04 260 GLN G N 1
ATOM 2894 C CA . GLN B 2 251 ? -8.172 37.413 -31.635 1.00 54.44 260 GLN G CA 1
ATOM 2895 C C . GLN B 2 251 ? -8.524 37.929 -33.031 1.00 54.71 260 GLN G C 1
ATOM 2896 O O . GLN B 2 251 ? -9.548 38.610 -33.221 1.00 53.28 260 GLN G O 1
ATOM 2902 N N . GLU B 2 252 ? -7.657 37.687 -34.014 1.00 54.07 261 GLU G N 1
ATOM 2903 C CA . GLU B 2 252 ? -8.050 38.003 -35.391 1.00 56.27 261 GLU G CA 1
ATOM 2904 C C . GLU B 2 252 ? -9.284 37.206 -35.807 1.00 57.67 261 GLU G C 1
ATOM 2905 O O . GLU B 2 252 ? -10.205 37.750 -36.453 1.00 61.34 261 GLU G O 1
ATOM 2911 N N . ALA B 2 253 ? -9.312 35.908 -35.473 1.00 51.22 262 ALA G N 1
ATOM 2912 C CA . ALA B 2 253 ? -10.453 35.076 -35.861 1.00 54.46 262 ALA G CA 1
ATOM 2913 C C . ALA B 2 253 ? -11.737 35.577 -35.213 1.00 59.36 262 ALA G C 1
ATOM 2914 O O . ALA B 2 253 ? -12.792 35.643 -35.871 1.00 56.25 262 ALA G O 1
ATOM 2916 N N . ALA B 2 254 ? -11.646 36.005 -33.937 1.00 57.63 263 ALA G N 1
ATOM 2917 C CA . ALA B 2 254 ? -12.817 36.523 -33.237 1.00 56.45 263 ALA G CA 1
ATOM 2918 C C . ALA B 2 254 ? -13.259 37.848 -33.815 1.00 59.58 263 ALA G C 1
ATOM 2919 O O . ALA B 2 254 ? -14.464 38.071 -34.007 1.00 62.51 263 ALA G O 1
ATOM 2921 N N . ALA B 2 255 ? -12.316 38.755 -34.089 1.00 56.97 264 ALA G N 1
ATOM 2922 C CA . ALA B 2 255 ? -12.692 39.995 -34.774 1.00 63.58 264 ALA G CA 1
ATOM 2923 C C . ALA B 2 255 ? -13.428 39.719 -36.088 1.00 65.57 264 ALA G C 1
ATOM 2924 O O . ALA B 2 255 ? -14.463 40.338 -36.377 1.00 68.23 264 ALA G O 1
ATOM 2926 N N . SER B 2 256 ? -12.919 38.781 -36.896 1.00 60.47 265 SER G N 1
ATOM 2927 C CA . SER B 2 256 ? -13.589 38.446 -38.150 1.00 63.23 265 SER G CA 1
ATOM 2928 C C . SER B 2 256 ? -14.973 37.866 -37.906 1.00 64.30 265 SER G C 1
ATOM 2929 O O . SER B 2 256 ? -15.905 38.123 -38.677 1.00 62.06 265 SER G O 1
ATOM 2932 N N . GLU B 2 257 ? -15.135 37.090 -36.827 1.00 63.71 266 GLU G N 1
ATOM 2933 C CA . GLU B 2 257 ? -16.438 36.482 -36.560 1.00 70.18 266 GLU G CA 1
ATOM 2934 C C . GLU B 2 257 ? -17.458 37.510 -36.103 1.00 73.54 266 GLU G C 1
ATOM 2935 O O . GLU B 2 257 ? -18.647 37.410 -36.427 1.00 75.66 266 GLU G O 1
ATOM 2941 N N . LEU B 2 258 ? -17.023 38.472 -35.305 1.00 73.69 267 LEU G N 1
ATOM 2942 C CA . LEU B 2 258 ? -17.893 39.584 -34.964 1.00 79.11 267 LEU G CA 1
ATOM 2943 C C . LEU B 2 258 ? -18.287 40.354 -36.215 1.00 81.31 267 LEU G C 1
ATOM 2944 O O . LEU B 2 258 ? -19.456 40.741 -36.381 1.00 82.49 267 LEU G O 1
ATOM 2949 N N . ALA B 2 259 ? -17.323 40.580 -37.115 1.00 77.61 268 ALA G N 1
ATOM 2950 C CA . ALA B 2 259 ? -17.653 41.244 -38.375 1.00 78.21 268 ALA G CA 1
ATOM 2951 C C . ALA B 2 259 ? -18.694 40.451 -39.154 1.00 81.01 268 ALA G C 1
ATOM 2952 O O . ALA B 2 259 ? -19.682 41.014 -39.650 1.00 84.19 268 ALA G O 1
ATOM 2954 N N . ALA B 2 260 ? -18.503 39.135 -39.252 1.00 80.42 269 ALA G N 1
ATOM 2955 C CA . ALA B 2 260 ? -19.447 38.310 -39.997 1.00 83.29 269 ALA G CA 1
ATOM 2956 C C . ALA B 2 260 ? -20.828 38.310 -39.343 1.00 91.49 269 ALA G C 1
ATOM 2957 O O . ALA B 2 260 ? -21.850 38.340 -40.040 1.00 93.15 269 ALA G O 1
ATOM 2959 N N . ARG B 2 261 ? -20.878 38.300 -38.006 1.00 97.71 270 ARG G N 1
ATOM 2960 C CA . ARG B 2 261 ? -22.154 38.199 -37.298 1.00 105.11 270 ARG G CA 1
ATOM 2961 C C . ARG B 2 261 ? -22.931 39.513 -37.369 1.00 112.30 270 ARG G C 1
ATOM 2962 O O . ARG B 2 261 ? -24.165 39.509 -37.485 1.00 115.15 270 ARG G O 1
ATOM 2970 N N . MET B 2 262 ? -22.228 40.646 -37.324 1.00 115.83 271 MET G N 1
ATOM 2971 C CA . MET B 2 262 ? -22.880 41.925 -37.582 1.00 121.54 271 MET G CA 1
ATOM 2972 C C . MET B 2 262 ? -23.415 41.984 -39.008 1.00 119.05 271 MET G C 1
ATOM 2973 O O . MET B 2 262 ? -24.558 42.402 -39.239 1.00 121.77 271 MET G O 1
ATOM 2978 N N . THR B 2 263 ? -22.592 41.577 -39.983 1.00 113.59 272 THR G N 1
ATOM 2979 C CA . THR B 2 263 ? -23.069 41.466 -41.361 1.00 111.99 272 THR G CA 1
ATOM 2980 C C . THR B 2 263 ? -24.373 40.675 -41.424 1.00 113.61 272 THR G C 1
ATOM 2981 O O . THR B 2 263 ? -25.364 41.123 -42.013 1.00 115.96 272 THR G O 1
ATOM 2985 N N . ALA B 2 264 ? -24.394 39.502 -40.784 1.00 112.83 273 ALA G N 1
ATOM 2986 C CA . ALA B 2 264 ? -25.573 38.641 -40.825 1.00 115.19 273 ALA G CA 1
ATOM 2987 C C . ALA B 2 264 ? -26.787 39.323 -40.209 1.00 121.07 273 ALA G C 1
ATOM 2988 O O . ALA B 2 264 ? -27.904 39.205 -40.730 1.00 122.63 273 ALA G O 1
ATOM 2990 N N . MET B 2 265 ? -26.595 40.015 -39.083 1.00 125.00 274 MET G N 1
ATOM 2991 C CA . MET B 2 265 ? -27.692 40.777 -38.496 1.00 130.65 274 MET G CA 1
ATOM 2992 C C . MET B 2 265 ? -28.260 41.759 -39.510 1.00 133.58 274 MET G C 1
ATOM 2993 O O . MET B 2 265 ? -29.450 41.716 -39.848 1.00 136.11 274 MET G O 1
ATOM 2998 N N . ASN B 2 266 ? -27.404 42.634 -40.035 1.00 132.96 275 ASN G N 1
ATOM 2999 C CA . ASN B 2 266 ? -27.907 43.741 -40.829 1.00 137.38 275 ASN G CA 1
ATOM 3000 C C . ASN B 2 266 ? -28.455 43.291 -42.180 1.00 138.98 275 ASN G C 1
ATOM 3001 O O . ASN B 2 266 ? -29.264 44.013 -42.774 1.00 142.54 275 ASN G O 1
ATOM 3006 N N . ASN B 2 267 ? -28.068 42.106 -42.664 1.00 135.75 276 ASN G N 1
ATOM 3007 C CA . ASN B 2 267 ? -28.747 41.534 -43.824 1.00 134.64 276 ASN G CA 1
ATOM 3008 C C . ASN B 2 267 ? -30.197 41.156 -43.524 1.00 136.32 276 ASN G C 1
ATOM 3009 O O . ASN B 2 267 ? -30.996 41.039 -44.459 1.00 138.13 276 ASN G O 1
ATOM 3014 N N . ALA B 2 268 ? -30.553 40.965 -42.253 1.00 135.98 277 ALA G N 1
ATOM 3015 C CA . ALA B 2 268 ? -31.922 40.620 -41.871 1.00 134.85 277 ALA G CA 1
ATOM 3016 C C . ALA B 2 268 ? -32.703 41.858 -41.450 1.00 136.53 277 ALA G C 1
ATOM 3017 O O . ALA B 2 268 ? -33.147 41.964 -40.308 1.00 136.61 277 ALA G O 1
#

Secondary structure (DSSP, 8-state):
--EEEEEE-SSSEEEEEEESEEEEEETTEEEEEETTPPPEEEEEEEEEEEEESSSSEEEEEEEEEEEEEETTEEEEEES-EEEGGGS-HHHHHHHHHHHHHHHHHHHHSS-HHHHHHHHHHHHHHHHHHHHHH--S--/--TTHHHHHHHHHHHHHHTHHHHHHHHHHHHHHHTT--GGG---GGG-----SEEEEEEE--SS--STTHHHHHHHHHHHHHHHHHHTT-EEEEEEESHHHHHHHHHTT--EEEEEPPPPSS--HHHHHHHHHHHHHHHHTTS-SEEEEEEEEE-SSS-EEEEEEEEESPPHHHHHS-S-EEEEEEE-SSSEEEEEEE---SS-PPPTT-EESS-HHHHHHHHHHHHHHHHHHHHHHHHHHHHHHHHHHHHHH-